Protein 2G8L (pdb70)

Nearest PDB structures (foldseek):
  2g8l-assembly1_A  TM=1.003E+00  e=2.671E-49  Pyrococcus horikoshii
  2ffj-assembly2_A-2  TM=8.819E-01  e=1.963E-20  Archaeoglobus fulgidus DSM 4304
  2ffj-assembly2_B  TM=8.885E-01  e=4.834E-20  Archaeoglobus fulgidus DSM 4304
  6yw9-assembly1_B  TM=5.903E-01  e=3.687E-02  Arabidopsis thaliana
  2g8l-assembly1_A  TM=9.920E-01  e=1.715E-46  Pyrococcus horikoshii

Structure (mmCIF, N/CA/C/O backbone):
data_2G8L
#
_entry.id   2G8L
#
_cell.length_a   88.859
_cell.length_b   88.859
_cell.length_c   81.499
_cell.angle_alpha   90.000
_cell.angle_beta   90.000
_cell.angle_gamma   120.000
#
_symmetry.space_group_name_H-M   'P 31'
#
loop_
_entity.id
_entity.type
_entity.pdbx_description
1 polymer '287aa long hypothetical protein'
2 non-polymer 'UNKNOWN LIGAND'
3 non-polymer 1,2-ETHANEDIOL
4 water water
#
loop_
_atom_site.group_PDB
_atom_site.id
_atom_site.type_symbol
_atom_site.label_atom_id
_atom_site.label_alt_id
_atom_site.label_comp_id
_atom_site.label_asym_id
_atom_site.label_entity_id
_atom_site.label_seq_id
_atom_site.pdbx_PDB_ins_code
_atom_site.Cartn_x
_atom_site.Cartn_y
_atom_site.Cartn_z
_atom_site.occupancy
_atom_site.B_iso_or_equiv
_atom_site.auth_seq_id
_atom_site.auth_comp_id
_atom_site.auth_asym_id
_atom_site.auth_atom_id
_atom_site.pdbx_PDB_model_num
ATOM 1 C CA . HIS A 1 12 ? 31.870 68.456 50.591 1.00 80.59 0 HIS A CA 1
ATOM 2 C C . HIS A 1 12 ? 31.961 66.946 50.330 1.00 81.23 0 HIS A C 1
ATOM 3 O O . HIS A 1 12 ? 32.317 66.167 51.232 1.00 81.80 0 HIS A O 1
ATOM 12 N N . LYS A 1 14 ? 33.722 63.811 48.924 1.00 70.15 2 LYS A N 1
ATOM 13 C CA . LYS A 1 14 ? 35.097 63.309 48.653 1.00 66.92 2 LYS A CA 1
ATOM 14 C C . LYS A 1 14 ? 35.291 62.794 47.203 1.00 62.32 2 LYS A C 1
ATOM 15 O O . LYS A 1 14 ? 34.502 61.973 46.707 1.00 64.07 2 LYS A O 1
ATOM 21 N N . VAL A 1 15 ? 36.328 63.280 46.525 1.00 54.61 3 VAL A N 1
ATOM 22 C CA . VAL A 1 15 ? 36.552 62.900 45.130 1.00 47.09 3 VAL A CA 1
ATOM 23 C C . VAL A 1 15 ? 37.003 61.433 45.060 1.00 42.17 3 VAL A C 1
ATOM 24 O O . VAL A 1 15 ? 37.728 60.963 45.921 1.00 41.21 3 VAL A O 1
ATOM 28 N N . GLN A 1 16 ? 36.547 60.709 44.047 1.00 36.58 4 GLN A N 1
ATOM 29 C CA . GLN A 1 16 ? 36.811 59.286 43.940 1.00 35.72 4 GLN A CA 1
ATOM 30 C C . GLN A 1 16 ? 37.852 59.028 42.867 1.00 34.03 4 GLN A C 1
ATOM 31 O O . GLN A 1 16 ? 38.008 59.822 41.936 1.00 33.02 4 GLN A O 1
ATOM 37 N N . TYR A 1 17 ? 38.560 57.910 42.988 1.00 29.44 5 TYR A N 1
ATOM 38 C CA . TYR A 1 17 ? 39.700 57.647 42.103 1.00 30.61 5 TYR A CA 1
ATOM 39 C C . TYR A 1 17 ? 39.299 57.645 40.609 1.00 30.64 5 TYR A C 1
ATOM 40 O O . TYR A 1 17 ? 40.108 57.984 39.754 1.00 30.74 5 TYR A O 1
ATOM 49 N N . GLU A 1 18 ? 38.066 57.278 40.283 1.00 31.40 6 GLU A N 1
ATOM 50 C CA . GLU A 1 18 ? 37.701 57.170 38.875 1.00 33.71 6 GLU A CA 1
ATOM 51 C C . GLU A 1 18 ? 37.314 58.501 38.257 1.00 33.54 6 GLU A C 1
ATOM 52 O O . GLU A 1 18 ? 37.024 58.558 37.071 1.00 32.33 6 GLU A O 1
ATOM 58 N N . CYS A 1 19 ? 37.374 59.579 39.030 1.00 33.71 7 CYS A N 1
ATOM 59 C CA . CYS A 1 19 ? 36.926 60.863 38.536 1.00 32.37 7 CYS A CA 1
ATOM 60 C C . CYS A 1 19 ? 37.931 61.548 37.632 1.00 32.70 7 CYS A C 1
ATOM 61 O O . CYS A 1 19 ? 37.559 62.420 36.848 1.00 31.73 7 CYS A O 1
ATOM 64 N N . LEU A 1 20 ? 39.196 61.152 37.714 1.00 30.25 8 LEU A N 1
ATOM 65 C CA . LEU A 1 20 ? 40.201 61.708 36.833 1.00 28.96 8 LEU A CA 1
ATOM 66 C C . LEU A 1 20 ? 39.944 61.324 35.365 1.00 27.94 8 LEU A C 1
ATOM 67 O O . LEU A 1 20 ? 39.911 62.177 34.510 1.00 25.67 8 LEU A O 1
ATOM 72 N N . THR A 1 21 ? 39.749 60.043 35.077 1.00 25.43 9 THR A N 1
ATOM 73 C CA . THR A 1 21 ? 39.423 59.643 33.716 1.00 27.22 9 THR A CA 1
ATOM 74 C C . THR A 1 21 ? 38.085 60.226 33.236 1.00 26.72 9 THR A C 1
ATOM 75 O O . THR A 1 21 ? 37.976 60.639 32.088 1.00 27.38 9 THR A O 1
ATOM 79 N N . CYS A 1 22 ? 37.075 60.280 34.091 1.00 29.36 10 CYS A N 1
ATOM 80 C CA A CYS A 1 22 ? 35.812 60.915 33.744 0.50 31.47 10 CYS A CA 1
ATOM 81 C CA B CYS A 1 22 ? 35.812 60.919 33.698 0.50 32.17 10 CYS A CA 1
ATOM 82 C C . CYS A 1 22 ? 36.028 62.339 33.228 1.00 31.91 10 CYS A C 1
ATOM 83 O O . CYS A 1 22 ? 35.535 62.720 32.173 1.00 28.88 10 CYS A O 1
ATOM 96 N N . ALA A 1 24 ? 38.897 63.700 32.285 1.00 26.87 12 ALA A N 1
ATOM 97 C CA . ALA A 1 24 ? 39.756 63.724 31.120 1.00 27.82 12 ALA A CA 1
ATOM 98 C C . ALA A 1 24 ? 38.974 63.406 29.873 1.00 24.38 12 ALA A C 1
ATOM 99 O O . ALA A 1 24 ? 39.204 63.985 28.817 1.00 27.11 12 ALA A O 1
ATOM 101 N N . ASN A 1 25 ? 38.050 62.468 29.990 1.00 26.87 13 ASN A N 1
ATOM 102 C CA . ASN A 1 25 ? 37.248 62.049 28.863 1.00 23.57 13 ASN A CA 1
ATOM 103 C C . ASN A 1 25 ? 36.382 63.177 28.359 1.00 23.07 13 ASN A C 1
ATOM 104 O O . ASN A 1 25 ? 36.237 63.385 27.137 1.00 25.83 13 ASN A O 1
ATOM 109 N N . GLN A 1 26 ? 35.795 63.882 29.308 1.00 22.80 14 GLN A N 1
ATOM 110 C CA . GLN A 1 26 ? 34.945 65.029 29.011 1.00 25.16 14 GLN A CA 1
ATOM 111 C C . GLN A 1 26 ? 35.754 66.131 28.340 1.00 23.18 14 GLN A C 1
ATOM 112 O O . GLN A 1 26 ? 35.317 66.699 27.360 1.00 26.20 14 GLN A O 1
ATOM 118 N N . CYS A 1 27 ? 36.953 66.390 28.829 1.00 23.66 15 CYS A N 1
ATOM 119 C CA . CYS A 1 27 ? 37.870 67.317 28.172 1.00 24.32 15 CYS A CA 1
ATOM 120 C C . CYS A 1 27 ? 38.066 66.908 26.742 1.00 24.95 15 CYS A C 1
ATOM 121 O O . CYS A 1 27 ? 37.973 67.736 25.859 1.00 25.47 15 CYS A O 1
ATOM 124 N N . GLN A 1 28 ? 38.276 65.611 26.497 1.00 25.54 16 GLN A N 1
ATOM 125 C CA . GLN A 1 28 ? 38.542 65.163 25.149 1.00 24.82 16 GLN A CA 1
ATOM 126 C C . GLN A 1 28 ? 37.311 65.333 24.259 1.00 22.85 16 GLN A C 1
ATOM 127 O O . GLN A 1 28 ? 37.439 65.719 23.084 1.00 22.61 16 GLN A O 1
ATOM 133 N N . ARG A 1 29 ? 36.127 65.002 24.776 1.00 25.59 17 ARG A N 1
ATOM 134 C CA . ARG A 1 29 ? 34.917 65.195 24.000 1.00 27.16 17 ARG A CA 1
ATOM 135 C C . ARG A 1 29 ? 34.721 66.690 23.636 1.00 26.78 17 ARG A C 1
ATOM 136 O O . ARG A 1 29 ? 34.323 67.015 22.509 1.00 26.45 17 ARG A O 1
ATOM 144 N N . ILE A 1 30 ? 35.053 67.597 24.558 1.00 24.53 18 ILE A N 1
ATOM 145 C CA . ILE A 1 30 ? 35.003 69.028 24.260 1.00 24.54 18 ILE A CA 1
ATOM 146 C C . ILE A 1 30 ? 35.909 69.455 23.103 1.00 25.45 18 ILE A C 1
ATOM 147 O O . ILE A 1 30 ? 35.474 70.144 22.164 1.00 27.17 18 ILE A O 1
ATOM 152 N N . VAL A 1 31 ? 37.172 69.056 23.159 1.00 26.11 19 VAL A N 1
ATOM 153 C CA A VAL A 1 31 ? 38.125 69.445 22.111 0.50 25.80 19 VAL A CA 1
ATOM 154 C CA B VAL A 1 31 ? 38.143 69.412 22.151 0.50 26.79 19 VAL A CA 1
ATOM 155 C C . VAL A 1 31 ? 37.699 68.851 20.778 1.00 28.61 19 VAL A C 1
ATOM 156 O O . VAL A 1 31 ? 37.821 69.511 19.736 1.00 29.79 19 VAL A O 1
ATOM 163 N N . GLU A 1 32 ? 37.155 67.635 20.789 1.00 27.96 20 GLU A N 1
ATOM 164 C CA . GLU A 1 32 ? 36.696 66.981 19.547 1.00 27.79 20 GLU A CA 1
ATOM 165 C C . GLU A 1 32 ? 35.522 67.724 18.878 1.00 30.96 20 GLU A C 1
ATOM 166 O O . GLU A 1 32 ? 35.472 67.921 17.660 1.00 30.42 20 GLU A O 1
ATOM 180 N N . ALA A 1 34 ? 34.752 70.861 19.336 1.00 28.56 22 ALA A N 1
ATOM 181 C CA . ALA A 1 34 ? 35.143 72.214 19.022 1.00 28.39 22 ALA A CA 1
ATOM 182 C C . ALA A 1 34 ? 35.943 72.367 17.763 1.00 28.98 22 ALA A C 1
ATOM 183 O O . ALA A 1 34 ? 35.915 73.430 17.169 1.00 28.77 22 ALA A O 1
ATOM 185 N N . THR A 1 35 ? 36.698 71.354 17.363 1.00 28.09 23 THR A N 1
ATOM 186 C CA . THR A 1 35 ? 37.586 71.523 16.227 1.00 29.58 23 THR A CA 1
ATOM 187 C C . THR A 1 35 ? 38.013 70.172 15.692 1.00 29.83 23 THR A C 1
ATOM 188 O O . THR A 1 35 ? 38.006 69.187 16.434 1.00 25.20 23 THR A O 1
ATOM 192 N N . GLN A 1 36 ? 38.364 70.149 14.409 1.00 29.50 24 GLN A N 1
ATOM 193 C CA . GLN A 1 36 ? 38.906 68.965 13.736 1.00 30.49 24 GLN A CA 1
ATOM 194 C C . GLN A 1 36 ? 40.413 69.096 13.563 1.00 30.18 24 GLN A C 1
ATOM 195 O O . GLN A 1 36 ? 41.069 68.184 13.078 1.00 32.89 24 GLN A O 1
ATOM 201 N N . ASP A 1 37 ? 40.969 70.224 13.977 1.00 30.72 25 ASP A N 1
ATOM 202 C CA . ASP A 1 37 ? 42.372 70.519 13.757 1.00 28.54 25 ASP A CA 1
ATOM 203 C C . ASP A 1 37 ? 43.133 69.746 14.804 1.00 29.10 25 ASP A C 1
ATOM 204 O O . ASP A 1 37 ? 42.961 69.983 15.982 1.00 25.30 25 ASP A O 1
ATOM 217 N N . ASP A 1 39 ? 46.308 69.670 15.642 1.00 24.86 27 ASP A N 1
ATOM 218 C CA A ASP A 1 39 ? 47.332 70.393 16.403 0.70 25.41 27 ASP A CA 1
ATOM 219 C CA B ASP A 1 39 ? 47.319 70.417 16.411 0.30 24.65 27 ASP A CA 1
ATOM 220 C C . ASP A 1 39 ? 46.660 71.234 17.511 1.00 25.87 27 ASP A C 1
ATOM 221 O O . ASP A 1 39 ? 47.170 71.336 18.620 1.00 25.33 27 ASP A O 1
ATOM 226 N N . ILE A 1 40 ? 45.502 71.814 17.216 1.00 24.79 28 ILE A N 1
ATOM 227 C CA . ILE A 1 40 ? 44.755 72.535 18.254 1.00 25.16 28 ILE A CA 1
ATOM 228 C C . ILE A 1 40 ? 44.265 71.552 19.318 1.00 26.14 28 ILE A C 1
ATOM 229 O O . ILE A 1 40 ? 44.338 71.830 20.536 1.00 25.54 28 ILE A O 1
ATOM 234 N N . ARG A 1 41 ? 43.784 70.385 18.882 1.00 24.23 29 ARG A N 1
ATOM 235 C CA . ARG A 1 41 ? 43.336 69.373 19.836 1.00 24.18 29 ARG A CA 1
ATOM 236 C C . ARG A 1 41 ? 44.462 68.958 20.808 1.00 25.53 29 ARG A C 1
ATOM 237 O O . ARG A 1 41 ? 44.238 68.848 21.999 1.00 26.60 29 ARG A O 1
ATOM 245 N N . ARG A 1 42 ? 45.667 68.755 20.273 1.00 25.31 30 ARG A N 1
ATOM 246 C CA . ARG A 1 42 ? 46.835 68.388 21.073 1.00 27.17 30 ARG A CA 1
ATOM 247 C C . ARG A 1 42 ? 47.180 69.468 22.098 1.00 28.04 30 ARG A C 1
ATOM 248 O O . ARG A 1 42 ? 47.425 69.179 23.277 1.00 27.32 30 ARG A O 1
ATOM 256 N N . ARG A 1 43 ? 47.236 70.701 21.633 1.00 25.19 31 ARG A N 1
ATOM 257 C CA . ARG A 1 43 ? 47.572 71.818 22.499 1.00 27.91 31 ARG A CA 1
ATOM 258 C C . ARG A 1 43 ? 46.534 71.988 23.590 1.00 27.49 31 ARG A C 1
ATOM 259 O O . ARG A 1 43 ? 46.887 72.223 24.732 1.00 26.79 31 ARG A O 1
ATOM 267 N N . ALA A 1 44 ? 45.263 71.767 23.256 1.00 26.13 32 ALA A N 1
ATOM 268 C CA . ALA A 1 44 ? 44.192 71.833 24.230 1.00 26.18 32 ALA A CA 1
ATOM 269 C C . ALA A 1 44 ? 44.272 70.747 25.304 1.00 25.13 32 ALA A C 1
ATOM 270 O O . ALA A 1 44 ? 44.016 71.024 26.474 1.00 24.24 32 ALA A O 1
ATOM 280 N N . ILE A 1 46 ? 47.094 69.156 26.126 1.00 27.30 34 ILE A N 1
ATOM 281 C CA . ILE A 1 46 ? 48.265 69.521 26.930 1.00 26.99 34 ILE A CA 1
ATOM 282 C C . ILE A 1 46 ? 47.877 70.495 28.043 1.00 25.71 34 ILE A C 1
ATOM 283 O O . ILE A 1 46 ? 48.285 70.311 29.205 1.00 25.87 34 ILE A O 1
ATOM 288 N N . LEU A 1 47 ? 47.046 71.484 27.728 1.00 24.89 35 LEU A N 1
ATOM 289 C CA . LEU A 1 47 ? 46.552 72.398 28.752 1.00 24.47 35 LEU A CA 1
ATOM 290 C C . LEU A 1 47 ? 45.665 71.626 29.765 1.00 26.84 35 LEU A C 1
ATOM 291 O O . LEU A 1 47 ? 45.795 71.785 30.976 1.00 25.44 35 LEU A O 1
ATOM 296 N N . ALA A 1 48 ? 44.778 70.782 29.255 1.00 24.85 36 ALA A N 1
ATOM 297 C CA . ALA A 1 48 ? 43.877 69.979 30.078 1.00 25.57 36 ALA A CA 1
ATOM 298 C C . ALA A 1 48 ? 44.617 69.184 31.138 1.00 25.12 36 ALA A C 1
ATOM 299 O O . ALA A 1 48 ? 44.166 69.087 32.284 1.00 25.04 36 ALA A O 1
ATOM 301 N N . ALA A 1 49 ? 45.745 68.609 30.747 1.00 24.30 37 ALA A N 1
ATOM 302 C CA . ALA A 1 49 ? 46.585 67.865 31.685 1.00 25.24 37 ALA A CA 1
ATOM 303 C C . ALA A 1 49 ? 47.040 68.747 32.836 1.00 24.49 37 ALA A C 1
ATOM 304 O O . ALA A 1 49 ? 47.015 68.322 34.007 1.00 26.56 37 ALA A O 1
ATOM 306 N N . LYS A 1 50 ? 47.500 69.959 32.520 1.00 23.50 38 LYS A N 1
ATOM 307 C CA . LYS A 1 50 ? 47.944 70.875 33.569 1.00 25.00 38 LYS A CA 1
ATOM 308 C C . LYS A 1 50 ? 46.797 71.261 34.491 1.00 27.11 38 LYS A C 1
ATOM 309 O O . LYS A 1 50 ? 46.980 71.346 35.687 1.00 28.57 38 LYS A O 1
ATOM 315 N N . LEU A 1 51 ? 45.625 71.496 33.907 1.00 23.81 39 LEU A N 1
ATOM 316 C CA . LEU A 1 51 ? 44.434 71.883 34.646 1.00 27.48 39 LEU A CA 1
ATOM 317 C C . LEU A 1 51 ? 43.933 70.744 35.513 1.00 25.78 39 LEU A C 1
ATOM 318 O O . LEU A 1 51 ? 43.532 70.954 36.651 1.00 25.37 39 LEU A O 1
ATOM 323 N N . LEU A 1 52 ? 44.017 69.533 34.997 1.00 24.57 40 LEU A N 1
ATOM 324 C CA . LEU A 1 52 ? 43.687 68.376 35.792 1.00 27.40 40 LEU A CA 1
ATOM 325 C C . LEU A 1 52 ? 44.570 68.245 37.020 1.00 26.59 40 LEU A C 1
ATOM 326 O O . LEU A 1 52 ? 44.067 68.010 38.122 1.00 26.70 40 LEU A O 1
ATOM 331 N N . ALA A 1 53 ? 45.871 68.414 36.853 1.00 25.63 41 ALA A N 1
ATOM 332 C CA . ALA A 1 53 ? 46.771 68.342 37.987 1.00 25.74 41 ALA A CA 1
ATOM 333 C C . ALA A 1 53 ? 46.474 69.449 39.008 1.00 27.23 41 ALA A C 1
ATOM 334 O O . ALA A 1 53 ? 46.717 69.269 40.188 1.00 25.73 41 ALA A O 1
ATOM 336 N N . LYS A 1 54 ? 46.011 70.604 38.528 1.00 25.55 42 LYS A N 1
ATOM 337 C CA . LYS A 1 54 ? 45.673 71.706 39.391 1.00 26.75 42 LYS A CA 1
ATOM 338 C C . LYS A 1 54 ? 44.422 71.408 40.197 1.00 27.45 42 LYS A C 1
ATOM 339 O O . LYS A 1 54 ? 44.405 71.634 41.397 1.00 28.55 42 LYS A O 1
ATOM 345 N N . GLU A 1 55 ? 43.374 70.895 39.548 1.00 26.59 43 GLU A N 1
ATOM 346 C CA . GLU A 1 55 ? 42.065 70.809 40.154 1.00 25.69 43 GLU A CA 1
ATOM 347 C C . GLU A 1 55 ? 41.736 69.449 40.725 1.00 26.63 43 GLU A C 1
ATOM 348 O O . GLU A 1 55 ? 40.847 69.359 41.558 1.00 27.93 43 GLU A O 1
ATOM 354 N N . TYR A 1 56 ? 42.353 68.384 40.222 1.00 26.38 44 TYR A N 1
ATOM 355 C CA . TYR A 1 56 ? 42.092 67.040 40.753 1.00 25.12 44 TYR A CA 1
ATOM 356 C C . TYR A 1 56 ? 42.973 66.791 41.960 1.00 25.24 44 TYR A C 1
ATOM 357 O O . TYR A 1 56 ? 44.101 66.346 41.853 1.00 26.02 44 TYR A O 1
ATOM 366 N N . ASN A 1 57 ? 42.416 67.108 43.119 1.00 22.57 45 ASN A N 1
ATOM 367 C CA . ASN A 1 57 ? 43.136 67.066 44.389 1.00 25.25 45 ASN A CA 1
ATOM 368 C C . ASN A 1 57 ? 42.175 66.692 45.528 1.00 24.10 45 ASN A C 1
ATOM 369 O O . ASN A 1 57 ? 40.990 66.434 45.290 1.00 23.40 45 ASN A O 1
ATOM 374 N N . GLU A 1 58 ? 42.677 66.655 46.755 1.00 23.29 46 GLU A N 1
ATOM 375 C CA . GLU A 1 58 ? 41.914 66.087 47.845 1.00 23.62 46 GLU A CA 1
ATOM 376 C C . GLU A 1 58 ? 40.697 66.928 48.153 1.00 24.74 46 GLU A C 1
ATOM 377 O O . GLU A 1 58 ? 39.754 66.445 48.741 1.00 26.82 46 GLU A O 1
ATOM 383 N N . ASN A 1 59 ? 40.727 68.200 47.771 1.00 25.83 47 ASN A N 1
ATOM 384 C CA . ASN A 1 59 ? 39.631 69.114 48.057 1.00 27.49 47 ASN A CA 1
ATOM 385 C C . ASN A 1 59 ? 38.590 69.189 46.949 1.00 28.59 47 ASN A C 1
ATOM 386 O O . ASN A 1 59 ? 37.631 69.926 47.074 1.00 29.36 47 ASN A O 1
ATOM 391 N N . ALA A 1 60 ? 38.812 68.487 45.847 1.00 27.16 48 ALA A N 1
ATOM 392 C CA . ALA A 1 60 ? 37.962 68.664 44.664 1.00 27.18 48 ALA A CA 1
ATOM 393 C C . ALA A 1 60 ? 36.556 68.122 44.898 1.00 28.90 48 ALA A C 1
ATOM 394 O O . ALA A 1 60 ? 36.371 67.051 45.507 1.00 22.21 48 ALA A O 1
ATOM 396 N N . ILE A 1 61 ? 35.566 68.879 44.431 1.00 28.46 49 ILE A N 1
ATOM 397 C CA . ILE A 1 61 ? 34.260 68.332 44.183 1.00 29.24 49 ILE A CA 1
ATOM 398 C C . ILE A 1 61 ? 34.156 68.231 42.668 1.00 28.23 49 ILE A C 1
ATOM 399 O O . ILE A 1 61 ? 34.326 69.220 41.991 1.00 28.78 49 ILE A O 1
ATOM 404 N N . PRO A 1 62 ? 33.911 67.031 42.125 1.00 30.50 50 PRO A N 1
ATOM 405 C CA . PRO A 1 62 ? 34.045 66.835 40.660 1.00 32.13 50 PRO A CA 1
ATOM 406 C C . PRO A 1 62 ? 33.210 67.774 39.775 1.00 27.98 50 PRO A C 1
ATOM 407 O O . PRO A 1 62 ? 33.703 68.267 38.765 1.00 28.30 50 PRO A O 1
ATOM 411 N N . ALA A 1 63 ? 31.980 68.074 40.172 1.00 27.49 51 ALA A N 1
ATOM 412 C CA . ALA A 1 63 ? 31.159 69.003 39.413 1.00 29.69 51 ALA A CA 1
ATOM 413 C C . ALA A 1 63 ? 31.854 70.361 39.234 1.00 26.80 51 ALA A C 1
ATOM 414 O O . ALA A 1 63 ? 31.846 70.935 38.149 1.00 27.02 51 ALA A O 1
ATOM 416 N N . ILE A 1 64 ? 32.463 70.844 40.315 1.00 25.08 52 ILE A N 1
ATOM 417 C CA . ILE A 1 64 ? 33.101 72.154 40.346 1.00 26.08 52 ILE A CA 1
ATOM 418 C C . ILE A 1 64 ? 34.458 72.094 39.656 1.00 28.22 52 ILE A C 1
ATOM 419 O O . ILE A 1 64 ? 34.756 72.902 38.761 1.00 26.80 52 ILE A O 1
ATOM 424 N N . ALA A 1 65 ? 35.285 71.150 40.083 1.00 28.01 53 ALA A N 1
ATOM 425 C CA . ALA A 1 65 ? 36.621 70.992 39.518 1.00 29.06 53 ALA A CA 1
ATOM 426 C C . ALA A 1 65 ? 36.535 70.796 38.015 1.00 26.49 53 ALA A C 1
ATOM 427 O O . ALA A 1 65 ? 37.191 71.503 37.271 1.00 27.19 53 ALA A O 1
ATOM 429 N N . GLY A 1 66 ? 35.698 69.862 37.586 1.00 25.34 54 GLY A N 1
ATOM 430 C CA . GLY A 1 66 ? 35.473 69.660 36.151 1.00 26.00 54 GLY A CA 1
ATOM 431 C C . GLY A 1 66 ? 35.045 70.945 35.457 1.00 24.46 54 GLY A C 1
ATOM 432 O O . GLY A 1 66 ? 35.617 71.314 34.447 1.00 25.41 54 GLY A O 1
ATOM 433 N N . SER A 1 67 ? 34.035 71.629 35.988 1.00 24.52 55 SER A N 1
ATOM 434 C CA . SER A 1 67 ? 33.526 72.834 35.332 1.00 22.10 55 SER A CA 1
ATOM 435 C C . SER A 1 67 ? 34.610 73.889 35.156 1.00 26.40 55 SER A C 1
ATOM 436 O O . SER A 1 67 ? 34.697 74.527 34.105 1.00 23.01 55 SER A O 1
ATOM 439 N N . LEU A 1 68 ? 35.436 74.084 36.174 1.00 24.92 56 LEU A N 1
ATOM 440 C CA . LEU A 1 68 ? 36.487 75.081 36.089 1.00 27.20 56 LEU A CA 1
ATOM 441 C C . LEU A 1 68 ? 37.504 74.749 34.984 1.00 26.91 56 LEU A C 1
ATOM 442 O O . LEU A 1 68 ? 37.963 75.632 34.262 1.00 27.24 56 LEU A O 1
ATOM 447 N N . ILE A 1 69 ? 37.838 73.465 34.862 1.00 26.61 57 ILE A N 1
ATOM 448 C CA . ILE A 1 69 ? 38.663 72.986 33.777 1.00 24.53 57 ILE A CA 1
ATOM 449 C C . ILE A 1 69 ? 37.990 73.196 32.427 1.00 23.95 57 ILE A C 1
ATOM 450 O O . ILE A 1 69 ? 38.602 73.709 31.497 1.00 24.34 57 ILE A O 1
ATOM 455 N N . PHE A 1 70 ? 36.736 72.796 32.311 1.00 26.34 58 PHE A N 1
ATOM 456 C CA . PHE A 1 70 ? 36.037 72.947 31.032 1.00 24.68 58 PHE A CA 1
ATOM 457 C C . PHE A 1 70 ? 35.946 74.402 30.558 1.00 23.16 58 PHE A C 1
ATOM 458 O O . PHE A 1 70 ? 36.131 74.683 29.390 1.00 21.15 58 PHE A O 1
ATOM 466 N N . LEU A 1 71 ? 35.669 75.324 31.464 1.00 24.72 59 LEU A N 1
ATOM 467 C CA . LEU A 1 71 ? 35.624 76.733 31.122 1.00 24.02 59 LEU A CA 1
ATOM 468 C C . LEU A 1 71 ? 36.945 77.257 30.610 1.00 22.13 59 LEU A C 1
ATOM 469 O O . LEU A 1 71 ? 36.971 78.016 29.662 1.00 22.35 59 LEU A O 1
ATOM 474 N N . GLU A 1 72 ? 38.055 76.833 31.197 1.00 27.65 60 GLU A N 1
ATOM 475 C CA . GLU A 1 72 ? 39.358 77.191 30.655 1.00 27.04 60 GLU A CA 1
ATOM 476 C C . GLU A 1 72 ? 39.613 76.630 29.278 1.00 23.83 60 GLU A C 1
ATOM 477 O O . GLU A 1 72 ? 40.280 77.262 28.488 1.00 25.84 60 GLU A O 1
ATOM 483 N N . LEU A 1 73 ? 39.117 75.438 28.999 1.00 25.12 61 LEU A N 1
ATOM 484 C CA . LEU A 1 73 ? 39.185 74.885 27.647 1.00 25.09 61 LEU A CA 1
ATOM 485 C C . LEU A 1 73 ? 38.356 75.681 26.656 1.00 24.95 61 LEU A C 1
ATOM 486 O O . LEU A 1 73 ? 38.808 75.915 25.547 1.00 24.85 61 LEU A O 1
ATOM 491 N N . TYR A 1 74 ? 37.148 76.091 27.040 1.00 25.49 62 TYR A N 1
ATOM 492 C CA . TYR A 1 74 ? 36.342 76.951 26.192 1.00 24.59 62 TYR A CA 1
ATOM 493 C C . TYR A 1 74 ? 37.122 78.215 25.824 1.00 26.51 62 TYR A C 1
ATOM 494 O O . TYR A 1 74 ? 37.085 78.683 24.672 1.00 24.18 62 TYR A O 1
ATOM 503 N N . LYS A 1 75 ? 37.784 78.803 26.818 1.00 26.46 63 LYS A N 1
ATOM 504 C CA A LYS A 1 75 ? 38.605 80.005 26.601 0.50 25.75 63 LYS A CA 1
ATOM 505 C CA B LYS A 1 75 ? 38.581 80.002 26.597 0.50 25.72 63 LYS A CA 1
ATOM 506 C C . LYS A 1 75 ? 39.756 79.729 25.650 1.00 26.23 63 LYS A C 1
ATOM 507 O O . LYS A 1 75 ? 39.988 80.483 24.703 1.00 28.15 63 LYS A O 1
ATOM 512 N N . PHE A 1 76 ? 40.510 78.660 25.911 1.00 25.90 64 PHE A N 1
ATOM 513 C CA . PHE A 1 76 ? 41.619 78.255 25.043 1.00 25.56 64 PHE A CA 1
ATOM 514 C C . PHE A 1 76 ? 41.144 78.065 23.591 1.00 27.11 64 PHE A C 1
ATOM 515 O O . PHE A 1 76 ? 41.810 78.488 22.645 1.00 25.19 64 PHE A O 1
ATOM 523 N N . LEU A 1 77 ? 39.962 77.491 23.426 1.00 25.48 65 LEU A N 1
ATOM 524 C CA . LEU A 1 77 ? 39.449 77.175 22.085 1.00 27.26 65 LEU A CA 1
ATOM 525 C C . LEU A 1 77 ? 38.781 78.367 21.389 1.00 29.29 65 LEU A C 1
ATOM 526 O O . LEU A 1 77 ? 38.481 78.324 20.200 1.00 27.78 65 LEU A O 1
ATOM 531 N N . GLY A 1 78 ? 38.514 79.427 22.137 1.00 28.04 66 GLY A N 1
ATOM 532 C CA . GLY A 1 78 ? 37.777 80.567 21.587 1.00 28.05 66 GLY A CA 1
ATOM 533 C C . GLY A 1 78 ? 36.319 80.265 21.268 1.00 29.07 66 GLY A C 1
ATOM 534 O O . GLY A 1 78 ? 35.723 80.909 20.403 1.00 27.35 66 GLY A O 1
ATOM 535 N N . ASN A 1 79 ? 35.727 79.359 22.049 1.00 27.57 67 ASN A N 1
ATOM 536 C CA . ASN A 1 79 ? 34.360 78.903 21.825 1.00 26.60 67 ASN A CA 1
ATOM 537 C C . ASN A 1 79 ? 33.619 78.967 23.132 1.00 25.92 67 ASN A C 1
ATOM 538 O O . ASN A 1 79 ? 33.943 78.249 24.048 1.00 23.44 67 ASN A O 1
ATOM 543 N N . ASP A 1 80 ? 32.623 79.840 23.192 1.00 26.36 68 ASP A N 1
ATOM 544 C CA . ASP A 1 80 ? 31.830 80.064 24.394 1.00 28.95 68 ASP A CA 1
ATOM 545 C C . ASP A 1 80 ? 30.833 78.948 24.652 1.00 28.23 68 ASP A C 1
ATOM 546 O O . ASP A 1 80 ? 30.290 78.847 25.745 1.00 28.08 68 ASP A O 1
ATOM 551 N N . ASP A 1 81 ? 30.584 78.112 23.650 1.00 27.66 69 ASP A N 1
ATOM 552 C CA . ASP A 1 81 ? 29.677 76.994 23.830 1.00 28.15 69 ASP A CA 1
ATOM 553 C C . ASP A 1 81 ? 29.851 75.952 22.748 1.00 26.65 69 ASP A C 1
ATOM 554 O O . ASP A 1 81 ? 29.130 75.955 21.771 1.00 27.46 69 ASP A O 1
ATOM 559 N N . PRO A 1 82 ? 30.807 75.039 22.940 1.00 26.04 70 PRO A N 1
ATOM 560 C CA . PRO A 1 82 ? 31.029 73.951 21.982 1.00 26.80 70 PRO A CA 1
ATOM 561 C C . PRO A 1 82 ? 29.870 72.985 21.781 1.00 25.26 70 PRO A C 1
ATOM 562 O O . PRO A 1 82 ? 29.850 72.299 20.788 1.00 25.50 70 PRO A O 1
ATOM 566 N N . PHE A 1 83 ? 28.934 72.960 22.719 1.00 28.78 71 PHE A N 1
ATOM 567 C CA . PHE A 1 83 ? 27.794 72.046 22.751 1.00 27.54 71 PHE A CA 1
ATOM 568 C C . PHE A 1 83 ? 26.559 72.606 22.052 1.00 30.44 71 PHE A C 1
ATOM 569 O O . PHE A 1 83 ? 25.558 71.936 22.000 1.00 30.79 71 PHE A O 1
ATOM 577 N N . ILE A 1 84 ? 26.660 73.792 21.475 1.00 28.82 72 ILE A N 1
ATOM 578 C CA . ILE A 1 84 ? 25.494 74.497 21.000 1.00 29.07 72 ILE A CA 1
ATOM 579 C C . ILE A 1 84 ? 24.608 73.700 20.014 1.00 27.07 72 ILE A C 1
ATOM 580 O O . ILE A 1 84 ? 23.398 73.643 20.177 1.00 29.44 72 ILE A O 1
ATOM 585 N N . GLU A 1 85 ? 25.193 73.031 19.042 1.00 29.05 73 GLU A N 1
ATOM 586 C CA . GLU A 1 85 ? 24.401 72.256 18.096 1.00 31.28 73 GLU A CA 1
ATOM 587 C C . GLU A 1 85 ? 23.707 71.058 18.741 1.00 33.17 73 GLU A C 1
ATOM 588 O O . GLU A 1 85 ? 22.546 70.777 18.418 1.00 32.16 73 GLU A O 1
ATOM 594 N N . TYR A 1 86 ? 24.371 70.401 19.699 1.00 34.27 74 TYR A N 1
ATOM 595 C CA . TYR A 1 86 ? 23.723 69.353 20.481 1.00 33.66 74 TYR A CA 1
ATOM 596 C C . TYR A 1 86 ? 22.568 69.902 21.243 1.00 33.54 74 TYR A C 1
ATOM 597 O O . TYR A 1 86 ? 21.507 69.308 21.229 1.00 34.02 74 TYR A O 1
ATOM 606 N N . LYS A 1 87 ? 22.777 71.028 21.915 1.00 31.10 75 LYS A N 1
ATOM 607 C CA . LYS A 1 87 ? 21.747 71.660 22.712 1.00 29.98 75 LYS A CA 1
ATOM 608 C C . LYS A 1 87 ? 20.559 72.072 21.877 1.00 30.46 75 LYS A C 1
ATOM 609 O O . LYS A 1 87 ? 19.416 71.827 22.271 1.00 32.32 75 LYS A O 1
ATOM 615 N N . LEU A 1 88 ? 20.798 72.690 20.720 1.00 30.64 76 LEU A N 1
ATOM 616 C CA . LEU A 1 88 ? 19.684 73.066 19.854 1.00 31.13 76 LEU A CA 1
ATOM 617 C C . LEU A 1 88 ? 18.898 71.856 19.426 1.00 34.39 76 LEU A C 1
ATOM 618 O O . LEU A 1 88 ? 17.664 71.903 19.415 1.00 32.61 76 LEU A O 1
ATOM 623 N N . LYS A 1 89 ? 19.597 70.769 19.097 1.00 35.89 77 LYS A N 1
ATOM 624 C CA . LYS A 1 89 ? 18.929 69.516 18.722 1.00 37.71 77 LYS A CA 1
ATOM 625 C C . LYS A 1 89 ? 18.116 68.945 19.905 1.00 37.16 77 LYS A C 1
ATOM 626 O O . LYS A 1 89 ? 16.981 68.518 19.734 1.00 38.87 77 LYS A O 1
ATOM 632 N N . SER A 1 90 ? 18.675 68.971 21.107 1.00 34.75 78 SER A N 1
ATOM 633 C CA . SER A 1 90 ? 17.992 68.425 22.265 1.00 36.08 78 SER A CA 1
ATOM 634 C C . SER A 1 90 ? 16.750 69.236 22.627 1.00 36.08 78 SER A C 1
ATOM 635 O O . SER A 1 90 ? 15.720 68.674 23.030 1.00 35.34 78 SER A O 1
ATOM 638 N N . GLU A 1 91 ? 16.876 70.557 22.541 1.00 34.83 79 GLU A N 1
ATOM 639 C CA . GLU A 1 91 ? 15.780 71.465 22.845 1.00 35.56 79 GLU A CA 1
ATOM 640 C C . GLU A 1 91 ? 14.598 71.262 21.906 1.00 36.56 79 GLU A C 1
ATOM 641 O O . GLU A 1 91 ? 13.447 71.281 22.336 1.00 37.13 79 GLU A O 1
ATOM 647 N N . GLU A 1 92 ? 14.887 71.069 20.626 1.00 35.92 80 GLU A N 1
ATOM 648 C CA . GLU A 1 92 ? 13.850 70.890 19.627 1.00 38.47 80 GLU A CA 1
ATOM 649 C C . GLU A 1 92 ? 13.072 69.597 19.890 1.00 39.25 80 GLU A C 1
ATOM 650 O O . GLU A 1 92 ? 11.829 69.595 19.961 1.00 41.25 80 GLU A O 1
ATOM 664 N N . ALA A 1 94 ? 13.015 67.759 22.704 1.00 36.40 82 ALA A N 1
ATOM 665 C CA . ALA A 1 94 ? 12.349 67.788 24.004 1.00 35.53 82 ALA A CA 1
ATOM 666 C C . ALA A 1 94 ? 11.055 68.593 23.959 1.00 36.35 82 ALA A C 1
ATOM 667 O O . ALA A 1 94 ? 10.030 68.160 24.494 1.00 32.95 82 ALA A O 1
ATOM 669 N N . ARG A 1 95 ? 11.099 69.756 23.311 1.00 35.76 83 ARG A N 1
ATOM 670 C CA . ARG A 1 95 ? 9.912 70.607 23.191 1.00 36.77 83 ARG A CA 1
ATOM 671 C C . ARG A 1 95 ? 8.778 69.843 22.532 1.00 37.02 83 ARG A C 1
ATOM 672 O O . ARG A 1 95 ? 7.647 69.853 23.025 1.00 36.87 83 ARG A O 1
ATOM 680 N N . LYS A 1 96 ? 9.091 69.213 21.402 1.00 35.18 84 LYS A N 1
ATOM 681 C CA . LYS A 1 96 ? 8.131 68.420 20.667 1.00 35.76 84 LYS A CA 1
ATOM 682 C C . LYS A 1 96 ? 7.596 67.238 21.477 1.00 34.97 84 LYS A C 1
ATOM 683 O O . LYS A 1 96 ? 6.382 66.997 21.496 1.00 32.64 84 LYS A O 1
ATOM 689 N N . VAL A 1 97 ? 8.478 66.510 22.146 1.00 31.88 85 VAL A N 1
ATOM 690 C CA . VAL A 1 97 ? 8.037 65.370 22.965 1.00 33.82 85 VAL A CA 1
ATOM 691 C C . VAL A 1 97 ? 7.108 65.811 24.111 1.00 32.19 85 VAL A C 1
ATOM 692 O O . VAL A 1 97 ? 6.026 65.242 24.335 1.00 31.58 85 VAL A O 1
ATOM 696 N N . ALA A 1 98 ? 7.521 66.868 24.792 1.00 31.57 86 ALA A N 1
ATOM 697 C CA . ALA A 1 98 ? 6.750 67.428 25.877 1.00 32.45 86 ALA A CA 1
ATOM 698 C C . ALA A 1 98 ? 5.386 67.880 25.394 1.00 35.05 86 ALA A C 1
ATOM 699 O O . ALA A 1 98 ? 4.425 67.797 26.159 1.00 35.34 86 ALA A O 1
ATOM 701 N N . ASP A 1 99 ? 5.287 68.359 24.149 1.00 36.87 87 ASP A N 1
ATOM 702 C CA . ASP A 1 99 ? 3.979 68.809 23.622 1.00 40.03 87 ASP A CA 1
ATOM 703 C C . ASP A 1 99 ? 3.039 67.643 23.389 1.00 39.13 87 ASP A C 1
ATOM 704 O O . ASP A 1 99 ? 1.824 67.774 23.596 1.00 39.78 87 ASP A O 1
ATOM 709 N N . ILE A 1 100 ? 3.604 66.515 22.957 1.00 38.37 88 ILE A N 1
ATOM 710 C CA . ILE A 1 100 ? 2.849 65.276 22.790 1.00 38.43 88 ILE A CA 1
ATOM 711 C C . ILE A 1 100 ? 2.313 64.819 24.148 1.00 38.50 88 ILE A C 1
ATOM 712 O O . ILE A 1 100 ? 1.119 64.598 24.327 1.00 36.63 88 ILE A O 1
ATOM 717 N N . ILE A 1 101 ? 3.216 64.693 25.101 1.00 39.52 89 ILE A N 1
ATOM 718 C CA . ILE A 1 101 ? 2.870 64.330 26.472 1.00 42.02 89 ILE A CA 1
ATOM 719 C C . ILE A 1 101 ? 1.704 65.171 27.007 1.00 42.83 89 ILE A C 1
ATOM 720 O O . ILE A 1 101 ? 0.743 64.633 27.555 1.00 41.66 89 ILE A O 1
ATOM 725 N N . LYS A 1 102 ? 1.799 66.484 26.826 1.00 44.72 90 LYS A N 1
ATOM 726 C CA . LYS A 1 102 ? 0.801 67.428 27.333 1.00 47.23 90 LYS A CA 1
ATOM 727 C C . LYS A 1 102 ? -0.578 67.236 26.683 1.00 48.85 90 LYS A C 1
ATOM 728 O O . LYS A 1 102 ? -1.607 67.495 27.311 1.00 49.29 90 LYS A O 1
ATOM 734 N N . ARG A 1 103 ? -0.583 66.772 25.435 1.00 50.19 91 ARG A N 1
ATOM 735 C CA . ARG A 1 103 ? -1.810 66.435 24.725 1.00 51.34 91 ARG A CA 1
ATOM 736 C C . ARG A 1 103 ? -2.362 65.077 25.142 1.00 50.09 91 ARG A C 1
ATOM 737 O O . ARG A 1 103 ? -3.567 64.931 25.291 1.00 50.79 91 ARG A O 1
ATOM 745 N N . LYS A 1 104 ? -1.499 64.081 25.301 1.00 48.95 92 LYS A N 1
ATOM 746 C CA . LYS A 1 104 ? -1.958 62.719 25.581 1.00 47.98 92 LYS A CA 1
ATOM 747 C C . LYS A 1 104 ? -2.249 62.450 27.053 1.00 48.24 92 LYS A C 1
ATOM 748 O O . LYS A 1 104 ? -3.277 61.873 27.383 1.00 47.97 92 LYS A O 1
ATOM 754 N N . LEU A 1 105 ? -1.347 62.855 27.939 1.00 49.20 93 LEU A N 1
ATOM 755 C CA . LEU A 1 105 ? -1.368 62.331 29.310 1.00 50.22 93 LEU A CA 1
ATOM 756 C C . LEU A 1 105 ? -1.895 63.314 30.347 1.00 49.86 93 LEU A C 1
ATOM 757 O O . LEU A 1 105 ? -1.622 64.504 30.286 1.00 48.45 93 LEU A O 1
ATOM 762 N N . LYS A 1 106 ? -2.710 62.803 31.260 1.00 51.52 94 LYS A N 1
ATOM 763 C CA . LYS A 1 106 ? -3.011 63.500 32.494 1.00 52.57 94 LYS A CA 1
ATOM 764 C C . LYS A 1 106 ? -2.039 62.877 33.466 1.00 53.22 94 LYS A C 1
ATOM 765 O O . LYS A 1 106 ? -1.951 61.646 33.546 1.00 55.20 94 LYS A O 1
ATOM 767 N N . LEU A 1 107 ? -1.283 63.713 34.171 1.00 51.82 95 LEU A N 1
ATOM 768 C CA . LEU A 1 107 ? -0.304 63.231 35.137 1.00 50.82 95 LEU A CA 1
ATOM 769 C C . LEU A 1 107 ? -0.612 63.798 36.515 1.00 49.79 95 LEU A C 1
ATOM 770 O O . LEU A 1 107 ? -0.848 64.999 36.654 1.00 51.15 95 LEU A O 1
ATOM 775 N N . ASP A 1 108 ? -0.639 62.928 37.524 1.00 47.72 96 ASP A N 1
ATOM 776 C CA . ASP A 1 108 ? -0.652 63.379 38.918 1.00 46.78 96 ASP A CA 1
ATOM 777 C C . ASP A 1 108 ? 0.769 63.824 39.291 1.00 45.41 96 ASP A C 1
ATOM 778 O O . ASP A 1 108 ? 1.694 63.738 38.478 1.00 45.65 96 ASP A O 1
ATOM 783 N N . PHE A 1 109 ? 0.933 64.304 40.513 1.00 43.76 97 PHE A N 1
ATOM 784 C CA . PHE A 1 109 ? 2.219 64.809 40.968 1.00 41.73 97 PHE A CA 1
ATOM 785 C C . PHE A 1 109 ? 3.306 63.739 40.982 1.00 41.89 97 PHE A C 1
ATOM 786 O O . PHE A 1 109 ? 4.448 64.006 40.580 1.00 41.06 97 PHE A O 1
ATOM 794 N N . GLU A 1 110 ? 2.962 62.542 41.449 1.00 40.79 98 GLU A N 1
ATOM 795 C CA . GLU A 1 110 ? 3.921 61.443 41.500 1.00 42.75 98 GLU A CA 1
ATOM 796 C C . GLU A 1 110 ? 4.516 61.166 40.117 1.00 41.46 98 GLU A C 1
ATOM 797 O O . GLU A 1 110 ? 5.728 61.012 39.980 1.00 42.05 98 GLU A O 1
ATOM 803 N N . LEU A 1 111 ? 3.657 61.085 39.104 1.00 40.56 99 LEU A N 1
ATOM 804 C CA . LEU A 1 111 ? 4.103 60.774 37.753 1.00 39.59 99 LEU A CA 1
ATOM 805 C C . LEU A 1 111 ? 4.860 61.924 37.141 1.00 37.43 99 LEU A C 1
ATOM 806 O O . LEU A 1 111 ? 5.798 61.698 36.376 1.00 36.08 99 LEU A O 1
ATOM 811 N N . ALA A 1 112 ? 4.445 63.148 37.465 1.00 35.86 100 ALA A N 1
ATOM 812 C CA . ALA A 1 112 ? 5.152 64.344 37.007 1.00 35.91 100 ALA A CA 1
ATOM 813 C C . ALA A 1 112 ? 6.567 64.431 37.603 1.00 35.75 100 ALA A C 1
ATOM 814 O O . ALA A 1 112 ? 7.485 64.956 36.961 1.00 34.38 100 ALA A O 1
ATOM 816 N N . VAL A 1 113 ? 6.740 63.922 38.824 1.00 34.74 101 VAL A N 1
ATOM 817 C CA . VAL A 1 113 ? 8.070 63.818 39.422 1.00 37.48 101 VAL A CA 1
ATOM 818 C C . VAL A 1 113 ? 8.901 62.801 38.639 1.00 37.56 101 VAL A C 1
ATOM 819 O O . VAL A 1 113 ? 10.064 63.051 38.293 1.00 34.89 101 VAL A O 1
ATOM 823 N N . LYS A 1 114 ? 8.295 61.645 38.370 1.00 36.73 102 LYS A N 1
ATOM 824 C CA . LYS A 1 114 ? 8.991 60.591 37.646 1.00 36.94 102 LYS A CA 1
ATOM 825 C C . LYS A 1 114 ? 9.392 61.074 36.251 1.00 34.02 102 LYS A C 1
ATOM 826 O O . LYS A 1 114 ? 10.470 60.765 35.759 1.00 33.60 102 LYS A O 1
ATOM 831 N N . LEU A 1 115 ? 8.514 61.853 35.629 1.00 32.80 103 LEU A N 1
ATOM 832 C CA . LEU A 1 115 ? 8.772 62.399 34.306 1.00 33.21 103 LEU A CA 1
ATOM 833 C C . LEU A 1 115 ? 10.000 63.324 34.314 1.00 33.05 103 LEU A C 1
ATOM 834 O O . LEU A 1 115 ? 10.866 63.232 33.435 1.00 31.77 103 LEU A O 1
ATOM 839 N N . ALA A 1 116 ? 10.069 64.198 35.318 1.00 33.41 104 ALA A N 1
ATOM 840 C CA . ALA A 1 116 ? 11.217 65.114 35.486 1.00 33.43 104 ALA A CA 1
ATOM 841 C C . ALA A 1 116 ? 12.526 64.354 35.654 1.00 34.81 104 ALA A C 1
ATOM 842 O O . ALA A 1 116 ? 13.562 64.771 35.119 1.00 34.10 104 ALA A O 1
ATOM 844 N N . ILE A 1 117 ? 12.469 63.220 36.354 1.00 35.33 105 ILE A N 1
ATOM 845 C CA . ILE A 1 117 ? 13.637 62.342 36.509 1.00 36.54 105 ILE A CA 1
ATOM 846 C C . ILE A 1 117 ? 13.970 61.660 35.188 1.00 37.09 105 ILE A C 1
ATOM 847 O O . ILE A 1 117 ? 15.119 61.629 34.786 1.00 38.15 105 ILE A O 1
ATOM 852 N N . ILE A 1 118 ? 12.956 61.127 34.519 1.00 37.29 106 ILE A N 1
ATOM 853 C CA . ILE A 1 118 ? 13.117 60.587 33.164 1.00 38.13 106 ILE A CA 1
ATOM 854 C C . ILE A 1 118 ? 13.790 61.595 32.193 1.00 38.01 106 ILE A C 1
ATOM 855 O O . ILE A 1 118 ? 14.649 61.226 31.376 1.00 36.22 106 ILE A O 1
ATOM 860 N N . GLY A 1 119 ? 13.395 62.859 32.286 1.00 37.92 107 GLY A N 1
ATOM 861 C CA . GLY A 1 119 ? 14.011 63.904 31.486 1.00 38.70 107 GLY A CA 1
ATOM 862 C C . GLY A 1 119 ? 15.487 64.077 31.773 1.00 39.39 107 GLY A C 1
ATOM 863 O O . GLY A 1 119 ? 16.249 64.519 30.905 1.00 41.45 107 GLY A O 1
ATOM 864 N N . ASN A 1 120 ? 15.889 63.760 33.000 1.00 41.66 108 ASN A N 1
ATOM 865 C CA . ASN A 1 120 ? 17.318 63.703 33.401 1.00 42.57 108 ASN A CA 1
ATOM 866 C C . ASN A 1 120 ? 18.057 62.511 32.765 1.00 41.05 108 ASN A C 1
ATOM 867 O O . ASN A 1 120 ? 19.266 62.502 32.680 1.00 41.37 108 ASN A O 1
ATOM 872 N N . VAL A 1 121 ? 17.305 61.515 32.319 1.00 42.87 109 VAL A N 1
ATOM 873 C CA . VAL A 1 121 ? 17.854 60.260 31.810 1.00 42.73 109 VAL A CA 1
ATOM 874 C C . VAL A 1 121 ? 18.072 60.271 30.295 1.00 43.08 109 VAL A C 1
ATOM 875 O O . VAL A 1 121 ? 19.009 59.658 29.782 1.00 43.74 109 VAL A O 1
ATOM 879 N N . ILE A 1 122 ? 17.169 60.928 29.582 1.00 43.12 110 ILE A N 1
ATOM 880 C CA . ILE A 1 122 ? 17.132 60.852 28.128 1.00 43.79 110 ILE A CA 1
ATOM 881 C C . ILE A 1 122 ? 18.154 61.752 27.460 1.00 43.93 110 ILE A C 1
ATOM 882 O O . ILE A 1 122 ? 18.310 62.922 27.831 1.00 46.48 110 ILE A O 1
ATOM 887 N N . ASP A 1 123 ? 18.839 61.185 26.470 1.00 42.36 111 ASP A N 1
ATOM 888 C CA . ASP A 1 123 ? 19.638 61.938 25.536 1.00 42.24 111 ASP A CA 1
ATOM 889 C C . ASP A 1 123 ? 18.739 62.386 24.381 1.00 42.40 111 ASP A C 1
ATOM 890 O O . ASP A 1 123 ? 18.474 61.623 23.449 1.00 41.43 111 ASP A O 1
ATOM 895 N N . PHE A 1 124 ? 18.295 63.641 24.445 1.00 41.67 112 PHE A N 1
ATOM 896 C CA . PHE A 1 124 ? 17.386 64.216 23.447 1.00 40.79 112 PHE A CA 1
ATOM 897 C C . PHE A 1 124 ? 18.084 64.605 22.151 1.00 40.97 112 PHE A C 1
ATOM 898 O O . PHE A 1 124 ? 17.414 64.952 21.188 1.00 41.69 112 PHE A O 1
ATOM 906 N N . SER A 1 125 ? 19.416 64.560 22.122 1.00 40.71 113 SER A N 1
ATOM 907 C CA . SER A 1 125 ? 20.168 64.908 20.915 1.00 42.75 113 SER A CA 1
ATOM 908 C C . SER A 1 125 ? 20.229 63.783 19.883 1.00 44.60 113 SER A C 1
ATOM 909 O O . SER A 1 125 ? 20.685 64.005 18.763 1.00 47.35 113 SER A O 1
ATOM 912 N N . VAL A 1 126 ? 19.804 62.577 20.244 1.00 45.84 114 VAL A N 1
ATOM 913 C CA . VAL A 1 126 ? 19.849 61.465 19.292 1.00 48.85 114 VAL A CA 1
ATOM 914 C C . VAL A 1 126 ? 18.467 61.163 18.718 1.00 49.44 114 VAL A C 1
ATOM 915 O O . VAL A 1 126 ? 17.442 61.345 19.390 1.00 50.41 114 VAL A O 1
ATOM 919 N N . GLY A 1 127 ? 18.442 60.717 17.466 1.00 50.18 115 GLY A N 1
ATOM 920 C CA . GLY A 1 127 ? 17.190 60.321 16.820 1.00 50.48 115 GLY A CA 1
ATOM 921 C C . GLY A 1 127 ? 16.407 61.479 16.227 1.00 50.99 115 GLY A C 1
ATOM 922 O O . GLY A 1 127 ? 16.758 62.666 16.404 1.00 50.82 115 GLY A O 1
ATOM 923 N N . PHE A 1 128 ? 15.341 61.118 15.515 1.00 51.78 116 PHE A N 1
ATOM 924 C CA . PHE A 1 128 ? 14.552 62.067 14.731 1.00 52.36 116 PHE A CA 1
ATOM 925 C C . PHE A 1 128 ? 13.036 61.901 14.913 1.00 50.65 116 PHE A C 1
ATOM 926 O O . PHE A 1 128 ? 12.265 62.569 14.219 1.00 52.10 116 PHE A O 1
ATOM 934 N N . SER A 1 129 ? 12.606 61.044 15.845 1.00 46.66 117 SER A N 1
ATOM 935 C CA . SER A 1 129 ? 11.180 60.777 16.036 1.00 43.92 117 SER A CA 1
ATOM 936 C C . SER A 1 129 ? 10.697 61.113 17.444 1.00 42.85 117 SER A C 1
ATOM 937 O O . SER A 1 129 ? 10.923 60.339 18.376 1.00 42.14 117 SER A O 1
ATOM 940 N N . PRO A 1 130 ? 10.036 62.270 17.597 1.00 41.96 118 PRO A N 1
ATOM 941 C CA . PRO A 1 130 ? 9.344 62.612 18.837 1.00 42.71 118 PRO A CA 1
ATOM 942 C C . PRO A 1 130 ? 8.274 61.599 19.257 1.00 40.85 118 PRO A C 1
ATOM 943 O O . PRO A 1 130 ? 8.117 61.349 20.454 1.00 36.59 118 PRO A O 1
ATOM 947 N N . GLU A 1 131 ? 7.554 61.018 18.294 1.00 39.85 119 GLU A N 1
ATOM 948 C CA . GLU A 1 131 ? 6.576 59.977 18.617 1.00 39.48 119 GLU A CA 1
ATOM 949 C C . GLU A 1 131 ? 7.274 58.763 19.261 1.00 39.93 119 GLU A C 1
ATOM 950 O O . GLU A 1 131 ? 6.880 58.328 20.336 1.00 41.15 119 GLU A O 1
ATOM 952 N N . ASP A 1 132 ? 8.328 58.244 18.636 1.00 40.21 120 ASP A N 1
ATOM 953 C CA . ASP A 1 132 ? 9.018 57.053 19.158 1.00 40.73 120 ASP A CA 1
ATOM 954 C C . ASP A 1 132 ? 9.621 57.286 20.535 1.00 41.47 120 ASP A C 1
ATOM 955 O O . ASP A 1 132 ? 9.587 56.412 21.406 1.00 43.77 120 ASP A O 1
ATOM 960 N N . LEU A 1 133 ? 10.179 58.466 20.731 1.00 40.14 121 LEU A N 1
ATOM 961 C CA . LEU A 1 133 ? 10.756 58.795 22.019 1.00 41.89 121 LEU A CA 1
ATOM 962 C C . LEU A 1 133 ? 9.650 58.956 23.087 1.00 40.22 121 LEU A C 1
ATOM 963 O O . LEU A 1 133 ? 9.768 58.436 24.202 1.00 38.84 121 LEU A O 1
ATOM 968 N N . GLU A 1 134 ? 8.573 59.655 22.733 1.00 38.94 122 GLU A N 1
ATOM 969 C CA . GLU A 1 134 ? 7.454 59.853 23.652 1.00 38.25 122 GLU A CA 1
ATOM 970 C C . GLU A 1 134 ? 6.828 58.514 24.050 1.00 40.78 122 GLU A C 1
ATOM 971 O O . GLU A 1 134 ? 6.400 58.343 25.204 1.00 41.05 122 GLU A O 1
ATOM 977 N N . GLU A 1 135 ? 6.772 57.575 23.097 1.00 39.58 123 GLU A N 1
ATOM 978 C CA . GLU A 1 135 ? 6.332 56.208 23.386 1.00 40.68 123 GLU A CA 1
ATOM 979 C C . GLU A 1 135 ? 7.270 55.560 24.409 1.00 39.70 123 GLU A C 1
ATOM 980 O O . GLU A 1 135 ? 6.794 54.894 25.328 1.00 39.10 123 GLU A O 1
ATOM 983 N N . GLU A 1 136 ? 8.582 55.778 24.273 1.00 38.42 124 GLU A N 1
ATOM 984 C CA . GLU A 1 136 ? 9.536 55.214 25.228 1.00 38.97 124 GLU A CA 1
ATOM 985 C C . GLU A 1 136 ? 9.412 55.883 26.607 1.00 39.74 124 GLU A C 1
ATOM 986 O O . GLU A 1 136 ? 9.596 55.231 27.634 1.00 39.49 124 GLU A O 1
ATOM 990 N N . VAL A 1 137 ? 9.082 57.174 26.629 1.00 39.77 125 VAL A N 1
ATOM 991 C CA . VAL A 1 137 ? 8.825 57.890 27.882 1.00 39.43 125 VAL A CA 1
ATOM 992 C C . VAL A 1 137 ? 7.620 57.297 28.604 1.00 39.13 125 VAL A C 1
ATOM 993 O O . VAL A 1 137 ? 7.675 57.062 29.805 1.00 38.03 125 VAL A O 1
ATOM 997 N N . GLU A 1 138 ? 6.530 57.081 27.876 1.00 41.79 126 GLU A N 1
ATOM 998 C CA . GLU A 1 138 ? 5.345 56.415 28.436 1.00 44.39 126 GLU A CA 1
ATOM 999 C C . GLU A 1 138 ? 5.678 55.035 29.042 1.00 45.21 126 GLU A C 1
ATOM 1000 O O . GLU A 1 138 ? 5.099 54.631 30.051 1.00 46.43 126 GLU A O 1
ATOM 1006 N N . LYS A 1 139 ? 6.611 54.322 28.415 1.00 46.82 127 LYS A N 1
ATOM 1007 C CA . LYS A 1 139 ? 7.102 53.028 28.913 1.00 47.15 127 LYS A CA 1
ATOM 1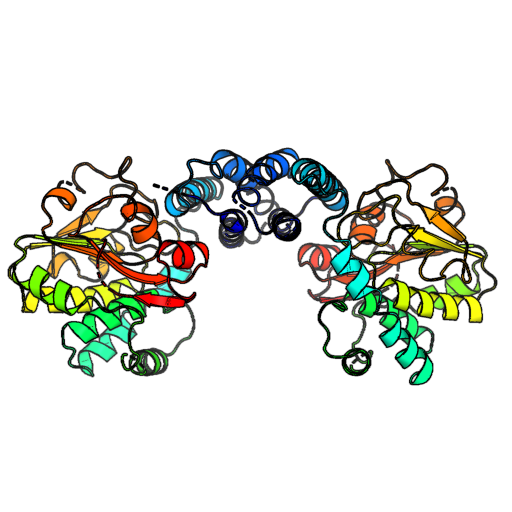008 C C . LYS A 1 139 ? 7.753 53.216 30.274 1.00 44.45 127 LYS A C 1
ATOM 1009 O O . LYS A 1 139 ? 7.456 52.508 31.230 1.00 40.95 127 LYS A O 1
ATOM 1023 N N . LEU A 1 141 ? 7.530 55.694 32.455 1.00 41.43 129 LEU A N 1
ATOM 1024 C CA . LEU A 1 141 ? 6.647 56.177 33.521 1.00 43.09 129 LEU A CA 1
ATOM 1025 C C . LEU A 1 141 ? 6.007 55.054 34.361 1.00 44.16 129 LEU A C 1
ATOM 1026 O O . LEU A 1 141 ? 5.609 55.278 35.510 1.00 43.64 129 LEU A O 1
ATOM 1031 N N . LYS A 1 142 ? 5.919 53.860 33.780 1.00 45.49 130 LYS A N 1
ATOM 1032 C CA . LYS A 1 142 ? 5.379 52.689 34.469 1.00 47.27 130 LYS A CA 1
ATOM 1033 C C . LYS A 1 142 ? 6.407 52.007 35.375 1.00 48.24 130 LYS A C 1
ATOM 1034 O O . LYS A 1 142 ? 6.048 51.154 36.178 1.00 50.66 130 LYS A O 1
ATOM 1040 N N . ASP A 1 143 ? 7.680 52.368 35.251 1.00 49.36 131 ASP A N 1
ATOM 1041 C CA . ASP A 1 143 ? 8.710 51.793 36.120 1.00 50.85 131 ASP A CA 1
ATOM 1042 C C . ASP A 1 143 ? 8.740 52.460 37.514 1.00 49.90 131 ASP A C 1
ATOM 1043 O O . ASP A 1 143 ? 8.509 53.670 37.657 1.00 49.03 131 ASP A O 1
ATOM 1048 N N . LYS A 1 144 ? 9.007 51.647 38.537 1.00 48.26 132 LYS A N 1
ATOM 1049 C CA . LYS A 1 144 ? 9.088 52.126 39.910 1.00 47.62 132 LYS A CA 1
ATOM 1050 C C . LYS A 1 144 ? 10.462 52.766 40.121 1.00 47.39 132 LYS A C 1
ATOM 1051 O O . LYS A 1 144 ? 11.479 52.206 39.691 1.00 46.57 132 LYS A O 1
ATOM 1053 N N . LEU A 1 145 ? 10.486 53.949 40.748 1.00 46.37 133 LEU A N 1
ATOM 1054 C CA . LEU A 1 145 ? 11.739 54.580 41.177 1.00 44.80 133 LEU A CA 1
ATOM 1055 C C . LEU A 1 145 ? 12.383 53.708 42.257 1.00 43.66 133 LEU A C 1
ATOM 1056 O O . LEU A 1 145 ? 11.672 53.104 43.056 1.00 44.39 133 LEU A O 1
ATOM 1061 N N . TYR A 1 146 ? 13.715 53.622 42.263 1.00 43.14 134 TYR A N 1
ATOM 1062 C CA . TYR A 1 146 ? 14.428 52.856 43.285 1.00 42.62 134 TYR A CA 1
ATOM 1063 C C . TYR A 1 146 ? 14.097 53.421 44.660 1.00 42.97 134 TYR A C 1
ATOM 1064 O O . TYR A 1 146 ? 13.802 52.662 45.594 1.00 40.94 134 TYR A O 1
ATOM 1073 N N . ILE A 1 147 ? 14.159 54.747 44.777 1.00 42.13 135 ILE A N 1
ATOM 1074 C CA . ILE A 1 147 ? 13.708 55.448 45.972 1.00 44.23 135 ILE A CA 1
ATOM 1075 C C . ILE A 1 147 ? 12.741 56.548 45.561 1.00 43.25 135 ILE A C 1
ATOM 1076 O O . ILE A 1 147 ? 13.029 57.340 44.658 1.00 40.63 135 ILE A O 1
ATOM 1081 N N . ASP A 1 148 ? 11.607 56.599 46.248 1.00 41.37 136 ASP A N 1
ATOM 1082 C CA . ASP A 1 148 ? 10.522 57.491 45.885 1.00 42.51 136 ASP A CA 1
ATOM 1083 C C . ASP A 1 148 ? 10.002 58.217 47.118 1.00 40.78 136 ASP A C 1
ATOM 1084 O O . ASP A 1 148 ? 9.176 57.684 47.848 1.00 40.47 136 ASP A O 1
ATOM 1089 N N . ASP A 1 149 ? 10.496 59.433 47.342 1.00 38.85 137 ASP A N 1
ATOM 1090 C CA . ASP A 1 149 ? 10.049 60.273 48.446 1.00 37.98 137 ASP A CA 1
ATOM 1091 C C . ASP A 1 149 ? 9.103 61.365 47.955 1.00 37.98 137 ASP A C 1
ATOM 1092 O O . ASP A 1 149 ? 9.028 62.430 48.555 1.00 36.01 137 ASP A O 1
ATOM 1097 N N . SER A 1 150 ? 8.367 61.093 46.878 1.00 38.18 138 SER A N 1
ATOM 1098 C CA . SER A 1 150 ? 7.536 62.118 46.232 1.00 38.73 138 SER A CA 1
ATOM 1099 C C . SER A 1 150 ? 6.245 62.445 46.993 1.00 38.52 138 SER A C 1
ATOM 1100 O O . SER A 1 150 ? 5.657 63.505 46.769 1.00 37.20 138 SER A O 1
ATOM 1103 N N . LYS A 1 151 ? 5.805 61.541 47.876 1.00 38.80 139 LYS A N 1
ATOM 1104 C CA . LYS A 1 151 ? 4.671 61.819 48.780 1.00 39.86 139 LYS A CA 1
ATOM 1105 C C . LYS A 1 151 ? 5.053 62.851 49.832 1.00 38.05 139 LYS A C 1
ATOM 1106 O O . LYS A 1 151 ? 4.303 63.785 50.077 1.00 37.53 139 LYS A O 1
ATOM 1109 N N . GLU A 1 152 ? 6.208 62.665 50.460 1.00 39.02 140 GLU A N 1
ATOM 1110 C CA . GLU A 1 152 ? 6.788 63.710 51.309 1.00 43.08 140 GLU A CA 1
ATOM 1111 C C . GLU A 1 152 ? 6.922 65.046 50.526 1.00 39.62 140 GLU A C 1
ATOM 1112 O O . GLU A 1 152 ? 6.586 66.110 51.036 1.00 39.65 140 GLU A O 1
ATOM 1118 N N . LEU A 1 153 ? 7.428 64.985 49.294 1.00 39.22 141 LEU A N 1
ATOM 1119 C CA . LEU A 1 153 ? 7.618 66.197 48.471 1.00 37.41 141 LEU A CA 1
ATOM 1120 C C . LEU A 1 153 ? 6.291 66.916 48.213 1.00 37.39 141 LEU A C 1
ATOM 1121 O O . LEU A 1 153 ? 6.181 68.146 48.382 1.00 36.35 141 LEU A O 1
ATOM 1126 N N . PHE A 1 154 ? 5.292 66.117 47.834 1.00 36.05 142 PHE A N 1
ATOM 1127 C CA . PHE A 1 154 ? 3.939 66.579 47.560 1.00 37.30 142 PHE A CA 1
ATOM 1128 C C . PHE A 1 154 ? 3.411 67.419 48.725 1.00 34.90 142 PHE A C 1
ATOM 1129 O O . PHE A 1 154 ? 2.941 68.525 48.521 1.00 32.26 142 PHE A O 1
ATOM 1137 N N . GLU A 1 155 ? 3.539 66.894 49.935 1.00 35.19 143 GLU A N 1
ATOM 1138 C CA . GLU A 1 155 ? 2.974 67.523 51.119 1.00 38.00 143 GLU A CA 1
ATOM 1139 C C . GLU A 1 155 ? 3.744 68.793 51.496 1.00 38.11 143 GLU A C 1
ATOM 1140 O O . GLU A 1 155 ? 3.143 69.789 51.895 1.00 39.09 143 GLU A O 1
ATOM 1146 N N . GLU A 1 156 ? 5.068 68.746 51.352 1.00 39.16 144 GLU A N 1
ATOM 1147 C CA . GLU A 1 156 ? 5.936 69.898 51.588 1.00 39.38 144 GLU A CA 1
ATOM 1148 C C . GLU A 1 156 ? 5.632 71.026 50.600 1.00 38.06 144 GLU A C 1
ATOM 1149 O O . GLU A 1 156 ? 5.560 72.195 50.980 1.00 32.05 144 GLU A O 1
ATOM 1155 N N . VAL A 1 157 ? 5.444 70.641 49.339 1.00 37.24 145 VAL A N 1
ATOM 1156 C CA . VAL A 1 157 ? 5.079 71.565 48.271 1.00 37.98 145 VAL A CA 1
ATOM 1157 C C . VAL A 1 157 ? 3.738 72.254 48.533 1.00 37.01 145 VAL A C 1
ATOM 1158 O O . VAL A 1 157 ? 3.615 73.468 48.343 1.00 37.73 145 VAL A O 1
ATOM 1162 N N . LYS A 1 158 ? 2.734 71.487 48.952 1.00 36.44 146 LYS A N 1
ATOM 1163 C CA . LYS A 1 158 ? 1.413 72.061 49.234 1.00 37.27 146 LYS A CA 1
ATOM 1164 C C . LYS A 1 158 ? 1.482 73.110 50.350 1.00 36.71 146 LYS A C 1
ATOM 1165 O O . LYS A 1 158 ? 0.775 74.113 50.308 1.00 33.02 146 LYS A O 1
ATOM 1171 N N . ARG A 1 159 ? 2.371 72.886 51.315 1.00 36.07 147 ARG A N 1
ATOM 1172 C CA . ARG A 1 159 ? 2.558 73.785 52.463 1.00 36.17 147 ARG A CA 1
ATOM 1173 C C . ARG A 1 159 ? 3.583 74.937 52.275 1.00 33.89 147 ARG A C 1
ATOM 1174 O O . ARG A 1 159 ? 3.586 75.886 53.056 1.00 31.92 147 ARG A O 1
ATOM 1182 N N . ALA A 1 160 ? 4.462 74.840 51.270 1.00 32.21 148 ALA A N 1
ATOM 1183 C CA . ALA A 1 160 ? 5.511 75.849 51.040 1.00 32.53 148 ALA A CA 1
ATOM 1184 C C . ALA A 1 160 ? 4.931 77.207 50.687 1.00 35.16 148 ALA A C 1
ATOM 1185 O O . ALA A 1 160 ? 3.894 77.287 50.015 1.00 35.29 148 ALA A O 1
ATOM 1187 N N . GLU A 1 161 ? 5.610 78.268 51.140 1.00 33.62 149 GLU A N 1
ATOM 1188 C CA . GLU A 1 161 ? 5.342 79.644 50.688 1.00 31.23 149 GLU A CA 1
ATOM 1189 C C . GLU A 1 161 ? 6.300 80.016 49.553 1.00 33.09 149 GLU A C 1
ATOM 1190 O O . GLU A 1 161 ? 5.995 80.868 48.716 1.00 33.43 149 GLU A O 1
ATOM 1196 N N . ASN A 1 162 ? 7.480 79.410 49.565 1.00 31.97 150 ASN A N 1
ATOM 1197 C CA . ASN A 1 162 ? 8.480 79.623 48.538 1.00 32.50 150 ASN A CA 1
ATOM 1198 C C . ASN A 1 162 ? 9.110 78.285 48.186 1.00 33.47 150 ASN A C 1
ATOM 1199 O O . ASN A 1 162 ? 9.375 77.440 49.067 1.00 30.79 150 ASN A O 1
ATOM 1204 N N . ILE A 1 163 ? 9.325 78.080 46.887 1.00 34.06 151 ILE A N 1
ATOM 1205 C CA . ILE A 1 163 ? 9.966 76.889 46.377 1.00 34.70 151 ILE A CA 1
ATOM 1206 C C . ILE A 1 163 ? 11.092 77.309 45.418 1.00 35.64 151 ILE A C 1
ATOM 1207 O O . ILE A 1 163 ? 10.934 78.249 44.593 1.00 36.37 151 ILE A O 1
ATOM 1212 N N . LEU A 1 164 ? 12.212 76.614 45.520 1.00 31.40 152 LEU A N 1
ATOM 1213 C CA . LEU A 1 164 ? 13.320 76.813 44.604 1.00 31.48 152 LEU A CA 1
ATOM 1214 C C . LEU A 1 164 ? 13.525 75.519 43.820 1.00 32.65 152 LEU A C 1
ATOM 1215 O O . LEU A 1 164 ? 13.633 74.450 44.392 1.00 31.62 152 LEU A O 1
ATOM 1220 N N . TYR A 1 165 ? 13.511 75.639 42.498 1.00 32.56 153 TYR A N 1
ATOM 1221 C CA . TYR A 1 165 ? 13.674 74.497 41.588 1.00 32.74 153 TYR A CA 1
ATOM 1222 C C . TYR A 1 165 ? 15.010 74.703 40.835 1.00 31.95 153 TYR A C 1
ATOM 1223 O O . TYR A 1 165 ? 15.154 75.679 40.095 1.00 33.10 153 TYR A O 1
ATOM 1232 N N . ILE A 1 166 ? 15.965 73.796 41.031 1.00 31.67 154 ILE A N 1
ATOM 1233 C CA . ILE A 1 166 ? 17.304 73.926 40.477 1.00 31.61 154 ILE A CA 1
ATOM 1234 C C . ILE A 1 166 ? 17.455 72.955 39.301 1.00 32.64 154 ILE A C 1
ATOM 1235 O O . ILE A 1 166 ? 17.447 71.753 39.486 1.00 31.50 154 ILE A O 1
ATOM 1240 N N . THR A 1 167 ? 17.544 73.505 38.097 1.00 34.01 155 THR A N 1
ATOM 1241 C CA . THR A 1 167 ? 17.545 72.724 36.877 1.00 34.62 155 THR A CA 1
ATOM 1242 C C . THR A 1 167 ? 18.918 72.106 36.614 1.00 33.11 155 THR A C 1
ATOM 1243 O O . THR A 1 167 ? 19.890 72.347 37.338 1.00 32.61 155 THR A O 1
ATOM 1247 N N . ASP A 1 168 ? 18.965 71.298 35.571 1.00 33.97 156 ASP A N 1
ATOM 1248 C CA . ASP A 1 168 ? 20.184 70.661 35.155 1.00 35.96 156 ASP A CA 1
ATOM 1249 C C . ASP A 1 168 ? 20.364 70.925 33.651 1.00 33.71 156 ASP A C 1
ATOM 1250 O O . ASP A 1 168 ? 20.793 72.009 33.292 1.00 32.19 156 ASP A O 1
ATOM 1255 N N . ASN A 1 169 ? 19.984 69.979 32.802 1.00 28.95 157 ASN A N 1
ATOM 1256 C CA . ASN A 1 169 ? 20.325 70.011 31.373 1.00 30.78 157 ASN A CA 1
ATOM 1257 C C . ASN A 1 169 ? 19.224 70.597 30.509 1.00 32.51 157 ASN A C 1
ATOM 1258 O O . ASN A 1 169 ? 18.073 70.653 30.915 1.00 31.86 157 ASN A O 1
ATOM 1263 N N . VAL A 1 170 ? 19.606 71.101 29.335 1.00 32.50 158 VAL A N 1
ATOM 1264 C CA . VAL A 1 170 ? 18.623 71.450 28.332 1.00 34.93 158 VAL A CA 1
ATOM 1265 C C . VAL A 1 170 ? 17.954 70.161 27.813 1.00 33.81 158 VAL A C 1
ATOM 1266 O O . VAL A 1 170 ? 18.552 69.103 27.838 1.00 36.34 158 VAL A O 1
ATOM 1270 N N . GLY A 1 171 ? 16.711 70.270 27.359 1.00 36.08 159 GLY A N 1
ATOM 1271 C CA . GLY A 1 171 ? 15.908 69.115 26.991 1.00 33.86 159 GLY A CA 1
ATOM 1272 C C . GLY A 1 171 ? 15.109 68.730 28.214 1.00 33.56 159 GLY A C 1
ATOM 1273 O O . GLY A 1 171 ? 13.911 68.898 28.271 1.00 34.31 159 GLY A O 1
ATOM 1274 N N . GLU A 1 172 ? 15.812 68.210 29.203 1.00 34.26 160 GLU A N 1
ATOM 1275 C CA . GLU A 1 172 ? 15.262 67.945 30.503 1.00 33.35 160 GLU A CA 1
ATOM 1276 C C . GLU A 1 172 ? 14.381 69.089 31.025 1.00 32.06 160 GLU A C 1
ATOM 1277 O O . GLU A 1 172 ? 13.387 68.843 31.686 1.00 32.25 160 GLU A O 1
ATOM 1283 N N . HIS A 1 173 ? 14.767 70.332 30.753 1.00 33.08 161 HIS A N 1
ATOM 1284 C CA . HIS A 1 173 ? 14.082 71.497 31.316 1.00 33.81 161 HIS A CA 1
ATOM 1285 C C . HIS A 1 173 ? 12.653 71.675 30.806 1.00 35.60 161 HIS A C 1
ATOM 1286 O O . HIS A 1 173 ? 11.840 72.325 31.473 1.00 32.07 161 HIS A O 1
ATOM 1293 N N . TYR A 1 174 ? 12.343 71.080 29.651 1.00 35.29 162 TYR A N 1
ATOM 1294 C CA . TYR A 1 174 ? 10.956 71.022 29.162 1.00 37.66 162 TYR A CA 1
ATOM 1295 C C . TYR A 1 174 ? 10.093 70.044 29.988 1.00 38.61 162 TYR A C 1
ATOM 1296 O O . TYR A 1 174 ? 8.889 70.244 30.160 1.00 37.89 162 TYR A O 1
ATOM 1305 N N . PHE A 1 175 ? 10.724 68.992 30.503 1.00 37.70 163 PHE A N 1
ATOM 1306 C CA . PHE A 1 175 ? 10.054 68.064 31.401 1.00 36.24 163 PHE A CA 1
ATOM 1307 C C . PHE A 1 175 ? 9.924 68.721 32.788 1.00 35.73 163 PHE A C 1
ATOM 1308 O O . PHE A 1 175 ? 8.864 68.680 33.407 1.00 35.01 163 PHE A O 1
ATOM 1316 N N . ASP A 1 176 ? 10.976 69.387 33.236 1.00 34.18 164 ASP A N 1
ATOM 1317 C CA . ASP A 1 176 ? 10.896 70.177 34.458 1.00 34.76 164 ASP A CA 1
ATOM 1318 C C . ASP A 1 176 ? 9.711 71.155 34.437 1.00 35.51 164 ASP A C 1
ATOM 1319 O O . ASP A 1 176 ? 9.000 71.308 35.438 1.00 31.44 164 ASP A O 1
ATOM 1324 N N . ALA A 1 177 ? 9.491 71.800 33.289 1.00 35.63 165 ALA A N 1
ATOM 1325 C CA . ALA A 1 177 ? 8.374 72.746 33.147 1.00 36.03 165 ALA A CA 1
ATOM 1326 C C . ALA A 1 177 ? 7.010 72.088 33.396 1.00 37.45 165 ALA A C 1
ATOM 1327 O O . ALA A 1 177 ? 6.093 72.728 33.940 1.00 35.68 165 ALA A O 1
ATOM 1329 N N . ILE A 1 178 ? 6.865 70.821 32.989 1.00 37.28 166 ILE A N 1
ATOM 1330 C CA . ILE A 1 178 ? 5.637 70.065 33.281 1.00 33.79 166 ILE A CA 1
ATOM 1331 C C . ILE A 1 178 ? 5.454 69.894 34.802 1.00 33.98 166 ILE A C 1
ATOM 1332 O O . ILE A 1 178 ? 4.365 70.105 35.339 1.00 30.16 166 ILE A O 1
ATOM 1337 N N . LEU A 1 179 ? 6.523 69.522 35.504 1.00 33.76 167 LEU A N 1
ATOM 1338 C CA . LEU A 1 179 ? 6.422 69.382 36.959 1.00 34.84 167 LEU A CA 1
ATOM 1339 C C . LEU A 1 179 ? 6.121 70.750 37.637 1.00 35.09 167 LEU A C 1
ATOM 1340 O O . LEU A 1 179 ? 5.295 70.826 38.556 1.00 29.41 167 LEU A O 1
ATOM 1345 N N . ILE A 1 180 ? 6.766 71.818 37.162 1.00 33.21 168 ILE A N 1
ATOM 1346 C CA . ILE A 1 180 ? 6.556 73.153 37.736 1.00 33.62 168 ILE A CA 1
ATOM 1347 C C . ILE A 1 180 ? 5.118 73.633 37.554 1.00 36.67 168 ILE A C 1
ATOM 1348 O O . ILE A 1 180 ? 4.546 74.229 38.479 1.00 34.16 168 ILE A O 1
ATOM 1353 N N . GLU A 1 181 ? 4.532 73.349 36.387 1.00 37.29 169 GLU A N 1
ATOM 1354 C CA . GLU A 1 181 ? 3.119 73.604 36.149 1.00 40.29 169 GLU A CA 1
ATOM 1355 C C . GLU A 1 181 ? 2.273 72.856 37.195 1.00 38.34 169 GLU A C 1
ATOM 1356 O O . GLU A 1 181 ? 1.391 73.447 37.812 1.00 36.17 169 GLU A O 1
ATOM 1362 N N . LYS A 1 182 ? 2.551 71.562 37.385 1.00 36.99 170 LYS A N 1
ATOM 1363 C CA . LYS A 1 182 ? 1.825 70.757 38.381 1.00 37.95 170 LYS A CA 1
ATOM 1364 C C . LYS A 1 182 ? 1.983 71.384 39.761 1.00 36.98 170 LYS A C 1
ATOM 1365 O O . LYS A 1 182 ? 1.005 71.521 40.482 1.00 35.37 170 LYS A O 1
ATOM 1369 N N . ILE A 1 183 ? 3.200 71.811 40.112 1.00 36.25 171 ILE A N 1
ATOM 1370 C CA . ILE A 1 183 ? 3.414 72.502 41.396 1.00 36.88 171 ILE A CA 1
ATOM 1371 C C . ILE A 1 183 ? 2.514 73.753 41.523 1.00 36.97 171 ILE A C 1
ATOM 1372 O O . ILE A 1 183 ? 1.856 73.948 42.557 1.00 34.60 171 ILE A O 1
ATOM 1377 N N . ARG A 1 184 ? 2.458 74.566 40.469 1.00 37.70 172 ARG A N 1
ATOM 1378 C CA . ARG A 1 184 ? 1.591 75.766 40.448 1.00 41.77 172 ARG A CA 1
ATOM 1379 C C . ARG A 1 184 ? 0.088 75.459 40.655 1.00 42.91 172 ARG A C 1
ATOM 1380 O O . ARG A 1 184 ? -0.663 76.270 41.221 1.00 42.60 172 ARG A O 1
ATOM 1388 N N . GLU A 1 185 ? -0.340 74.290 40.192 1.00 43.60 173 GLU A N 1
ATOM 1389 C CA . GLU A 1 185 ? -1.716 73.864 40.362 1.00 43.47 173 GLU A CA 1
ATOM 1390 C C . GLU A 1 185 ? -2.051 73.559 41.814 1.00 41.46 173 GLU A C 1
ATOM 1391 O O . GLU A 1 185 ? -3.153 73.842 42.248 1.00 39.77 173 GLU A O 1
ATOM 1397 N N . ILE A 1 186 ? -1.110 72.985 42.558 1.00 39.96 174 ILE A N 1
ATOM 1398 C CA . ILE A 1 186 ? -1.425 72.426 43.880 1.00 40.78 174 ILE A CA 1
ATOM 1399 C C . ILE A 1 186 ? -0.863 73.224 45.060 1.00 40.61 174 ILE A C 1
ATOM 1400 O O . ILE A 1 186 ? -1.027 72.824 46.214 1.00 40.14 174 ILE A O 1
ATOM 1405 N N . SER A 1 187 ? -0.209 74.344 44.772 1.00 40.03 175 SER A N 1
ATOM 1406 C CA . SER A 1 187 ? 0.487 75.120 45.790 1.00 40.42 175 SER A CA 1
ATOM 1407 C C . SER A 1 187 ? 0.306 76.604 45.492 1.00 40.72 175 SER A C 1
ATOM 1408 O O . SER A 1 187 ? 0.180 77.004 44.338 1.00 39.11 175 SER A O 1
ATOM 1411 N N . ASN A 1 188 ? 0.292 77.414 46.542 1.00 40.97 176 ASN A N 1
ATOM 1412 C CA . ASN A 1 188 ? 0.295 78.867 46.395 1.00 42.54 176 ASN A CA 1
ATOM 1413 C C . ASN A 1 188 ? 1.701 79.451 46.583 1.00 41.03 176 ASN A C 1
ATOM 1414 O O . ASN A 1 188 ? 1.855 80.658 46.723 1.00 40.32 176 ASN A O 1
ATOM 1419 N N . ALA A 1 189 ? 2.724 78.599 46.564 1.00 38.44 177 ALA A N 1
ATOM 1420 C CA . ALA A 1 189 ? 4.097 79.054 46.717 1.00 37.50 177 ALA A CA 1
ATOM 1421 C C . ALA A 1 189 ? 4.543 79.878 45.505 1.00 38.50 177 ALA A C 1
ATOM 1422 O O . ALA A 1 189 ? 4.139 79.598 44.363 1.00 35.97 177 ALA A O 1
ATOM 1424 N N . GLU A 1 190 ? 5.356 80.908 45.767 1.00 39.94 178 GLU A N 1
ATOM 1425 C CA . GLU A 1 190 ? 6.158 81.533 44.719 1.00 40.29 178 GLU A CA 1
ATOM 1426 C C . GLU A 1 190 ? 7.255 80.531 44.371 1.00 38.76 178 GLU A C 1
ATOM 1427 O O . GLU A 1 190 ? 7.933 79.985 45.264 1.00 38.03 178 GLU A O 1
ATOM 1431 N N . VAL A 1 191 ? 7.404 80.260 43.078 1.00 36.84 179 VAL A N 1
ATOM 1432 C CA . VAL A 1 191 ? 8.445 79.353 42.570 1.00 34.55 179 VAL A CA 1
ATOM 1433 C C . VAL A 1 191 ? 9.579 80.148 41.933 1.00 35.90 179 VAL A C 1
ATOM 1434 O O . VAL A 1 191 ? 9.358 80.967 41.019 1.00 33.88 179 VAL A O 1
ATOM 1438 N N . TYR A 1 192 ? 10.789 79.921 42.436 1.00 33.50 180 TYR A N 1
ATOM 1439 C CA . TYR A 1 192 ? 11.980 80.465 41.844 1.00 33.39 180 TYR A CA 1
ATOM 1440 C C . TYR A 1 192 ? 12.594 79.301 41.061 1.00 35.12 180 TYR A C 1
ATOM 1441 O O . TYR A 1 192 ? 12.554 78.143 41.517 1.00 33.24 180 TYR A O 1
ATOM 1450 N N . ILE A 1 193 ? 13.090 79.587 39.857 1.00 31.82 181 ILE A N 1
ATOM 1451 C CA . ILE A 1 193 ? 13.641 78.525 38.994 1.00 32.87 181 ILE A CA 1
ATOM 1452 C C . ILE A 1 193 ? 15.031 78.931 38.577 1.00 32.38 181 ILE A C 1
ATOM 1453 O O . ILE A 1 193 ? 15.189 79.959 37.919 1.00 30.86 181 ILE A O 1
ATOM 1458 N N . ALA A 1 194 ? 16.036 78.139 38.970 1.00 30.49 182 ALA A N 1
ATOM 1459 C CA . ALA A 1 194 ? 17.418 78.562 38.804 1.00 32.51 182 ALA A CA 1
ATOM 1460 C C . ALA A 1 194 ? 18.095 77.789 37.685 1.00 33.14 182 ALA A C 1
ATOM 1461 O O . ALA A 1 194 ? 18.078 76.532 37.677 1.00 33.91 182 ALA A O 1
ATOM 1463 N N . GLY A 1 195 ? 18.724 78.546 36.786 1.00 30.50 183 GLY A N 1
ATOM 1464 C CA . GLY A 1 195 ? 19.608 78.016 35.758 1.00 30.49 183 GLY A CA 1
ATOM 1465 C C . GLY A 1 195 ? 20.997 78.637 35.851 1.00 31.72 183 GLY A C 1
ATOM 1466 O O . GLY A 1 195 ? 21.251 79.519 36.671 1.00 32.54 183 GLY A O 1
ATOM 1467 N N . LYS A 1 196 ? 21.893 78.203 34.970 1.00 31.77 184 LYS A N 1
ATOM 1468 C CA . LYS A 1 196 ? 23.238 78.737 34.951 1.00 30.30 184 LYS A CA 1
ATOM 1469 C C . LYS A 1 196 ? 23.295 80.133 34.339 1.00 29.83 184 LYS A C 1
ATOM 1470 O O . LYS A 1 196 ? 22.398 80.554 33.610 1.00 31.47 184 LYS A O 1
ATOM 1476 N N . GLU A 1 197 ? 24.341 80.867 34.700 1.00 31.71 185 GLU A N 1
ATOM 1477 C CA . GLU A 1 197 ? 24.605 82.199 34.166 1.00 31.65 185 GLU A CA 1
ATOM 1478 C C . GLU A 1 197 ? 24.926 82.145 32.655 1.00 34.24 185 GLU A C 1
ATOM 1479 O O . GLU A 1 197 ? 24.616 83.064 31.905 1.00 31.66 185 GLU A O 1
ATOM 1485 N N . GLY A 1 198 ? 25.574 81.067 32.222 1.00 30.91 186 GLY A N 1
ATOM 1486 C CA . GLY A 1 198 ? 26.103 80.975 30.868 1.00 29.28 186 GLY A CA 1
ATOM 1487 C C . GLY A 1 198 ? 26.357 79.494 30.618 1.00 32.62 186 GLY A C 1
ATOM 1488 O O . GLY A 1 198 ? 26.260 78.684 31.564 1.00 30.76 186 GLY A O 1
ATOM 1489 N N . PRO A 1 199 ? 26.623 79.132 29.353 1.00 31.27 187 PRO A N 1
ATOM 1490 C CA . PRO A 1 199 ? 26.766 77.734 28.987 1.00 31.12 187 PRO A CA 1
ATOM 1491 C C . PRO A 1 199 ? 27.878 76.981 29.751 1.00 27.58 187 PRO A C 1
ATOM 1492 O O . PRO A 1 199 ? 28.958 77.487 29.950 1.00 27.89 187 PRO A O 1
ATOM 1496 N N . ILE A 1 200 ? 27.568 75.768 30.155 1.00 29.25 188 ILE A N 1
ATOM 1497 C CA . ILE A 1 200 ? 28.566 74.818 30.670 1.00 26.88 188 ILE A CA 1
ATOM 1498 C C . ILE A 1 200 ? 28.005 73.433 30.346 1.00 28.24 188 ILE A C 1
ATOM 1499 O O . ILE A 1 200 ? 26.862 73.116 30.691 1.00 27.24 188 ILE A O 1
ATOM 1504 N N . ILE A 1 201 ? 28.778 72.671 29.589 1.00 28.64 189 ILE A N 1
ATOM 1505 C CA . ILE A 1 201 ? 28.357 71.385 29.011 1.00 30.78 189 ILE A CA 1
ATOM 1506 C C . ILE A 1 201 ? 26.929 71.540 28.449 1.00 31.34 189 ILE A C 1
ATOM 1507 O O . ILE A 1 201 ? 26.666 72.535 27.774 1.00 31.08 189 ILE A O 1
ATOM 1512 N N . ASN A 1 202 ? 26.014 70.621 28.746 1.00 32.70 190 ASN A N 1
ATOM 1513 C CA . ASN A 1 202 ? 24.619 70.733 28.295 1.00 31.36 190 ASN A CA 1
ATOM 1514 C C . ASN A 1 202 ? 23.651 71.381 29.272 1.00 34.34 190 ASN A C 1
ATOM 1515 O O . ASN A 1 202 ? 22.431 71.311 29.061 1.00 34.95 190 ASN A O 1
ATOM 1520 N N . ASP A 1 203 ? 24.161 72.045 30.310 1.00 32.09 191 ASP A N 1
ATOM 1521 C CA . ASP A 1 203 ? 23.275 72.653 31.309 1.00 33.69 191 ASP A CA 1
ATOM 1522 C C . ASP A 1 203 ? 22.427 73.802 30.793 1.00 33.63 191 ASP A C 1
ATOM 1523 O O . ASP A 1 203 ? 22.874 74.609 29.967 1.00 33.47 191 ASP A O 1
ATOM 1528 N N . ALA A 1 204 ? 21.212 73.883 31.323 1.00 33.02 192 ALA A N 1
ATOM 1529 C CA . ALA A 1 204 ? 20.278 74.926 30.983 1.00 31.63 192 ALA A CA 1
ATOM 1530 C C . ALA A 1 204 ? 20.705 76.214 31.644 1.00 33.69 192 ALA A C 1
ATOM 1531 O O . ALA A 1 204 ? 20.961 76.259 32.863 1.00 35.01 192 ALA A O 1
ATOM 1533 N N . THR A 1 205 ? 20.760 77.267 30.844 1.00 31.70 193 THR A N 1
ATOM 1534 C CA . THR A 1 205 ? 21.036 78.604 31.323 1.00 33.76 193 THR A CA 1
ATOM 1535 C C . THR A 1 205 ? 19.738 79.347 31.569 1.00 34.37 193 THR A C 1
ATOM 1536 O O . THR A 1 205 ? 18.675 78.876 31.202 1.00 34.77 193 THR A O 1
ATOM 1540 N N . VAL A 1 206 ? 19.855 80.514 32.201 1.00 33.23 194 VAL A N 1
ATOM 1541 C CA A VAL A 1 206 ? 18.731 81.413 32.432 0.50 35.31 194 VAL A CA 1
ATOM 1542 C CA B VAL A 1 206 ? 18.698 81.368 32.432 0.50 34.71 194 VAL A CA 1
ATOM 1543 C C . VAL A 1 206 ? 18.003 81.700 31.116 1.00 34.76 194 VAL A C 1
ATOM 1544 O O . VAL A 1 206 ? 16.780 81.676 31.053 1.00 35.15 194 VAL A O 1
ATOM 1551 N N . GLU A 1 207 ? 18.767 81.943 30.061 1.00 36.15 195 GLU A N 1
ATOM 1552 C CA . GLU A 1 207 ? 18.158 82.178 28.743 1.00 36.89 195 GLU A CA 1
ATOM 1553 C C . GLU A 1 207 ? 17.374 80.970 28.218 1.00 34.54 195 GLU A C 1
ATOM 1554 O O . GLU A 1 207 ? 16.296 81.134 27.630 1.00 34.45 195 GLU A O 1
ATOM 1560 N N . ASP A 1 208 ? 17.904 79.763 28.410 1.00 32.45 196 ASP A N 1
ATOM 1561 C CA . ASP A 1 208 ? 17.174 78.543 28.058 1.00 34.34 196 ASP A CA 1
ATOM 1562 C C . ASP A 1 208 ? 15.834 78.464 28.792 1.00 36.27 196 ASP A C 1
ATOM 1563 O O . ASP A 1 208 ? 14.818 78.117 28.197 1.00 35.93 196 ASP A O 1
ATOM 1568 N N . LEU A 1 209 ? 15.827 78.823 30.080 1.00 33.93 197 LEU A N 1
ATOM 1569 C CA . LEU A 1 209 ? 14.638 78.693 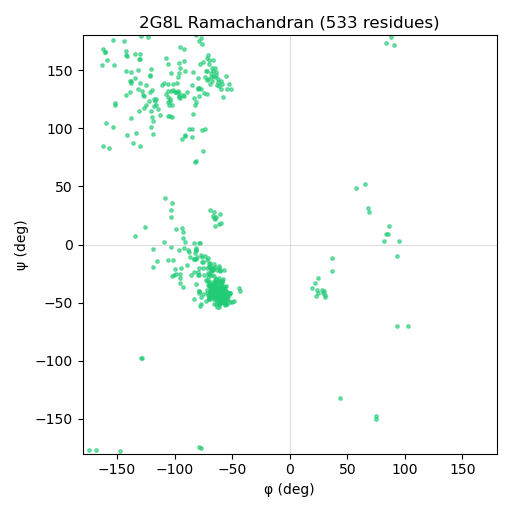30.890 1.00 31.68 197 LEU A CA 1
ATOM 1570 C C . LEU A 1 209 ? 13.598 79.703 30.423 1.00 32.31 197 LEU A C 1
ATOM 1571 O O . LEU A 1 209 ? 12.422 79.375 30.300 1.00 30.81 197 LEU A O 1
ATOM 1576 N N . LYS A 1 210 ? 14.050 80.914 30.113 1.00 31.56 198 LYS A N 1
ATOM 1577 C CA . LYS A 1 210 ? 13.170 81.945 29.606 1.00 33.68 198 LYS A CA 1
ATOM 1578 C C . LYS A 1 210 ? 12.568 81.571 28.253 1.00 33.59 198 LYS A C 1
ATOM 1579 O O . LYS A 1 210 ? 11.415 81.889 27.978 1.00 32.40 198 LYS A O 1
ATOM 1585 N N . ARG A 1 211 ? 13.343 80.917 27.399 1.00 34.48 199 ARG A N 1
ATOM 1586 C CA . ARG A 1 211 ? 12.849 80.505 26.078 1.00 38.02 199 ARG A CA 1
ATOM 1587 C C . ARG A 1 211 ? 11.850 79.374 26.174 1.00 39.10 199 ARG A C 1
ATOM 1588 O O . ARG A 1 211 ? 11.015 79.221 25.313 1.00 38.21 199 ARG A O 1
ATOM 1596 N N . ALA A 1 212 ? 11.959 78.560 27.208 1.00 40.36 200 ALA A N 1
ATOM 1597 C CA . ALA A 1 212 ? 10.965 77.521 27.452 1.00 41.27 200 ALA A CA 1
ATOM 1598 C C . ALA A 1 212 ? 9.686 78.082 28.076 1.00 42.12 200 ALA A C 1
ATOM 1599 O O . ALA A 1 212 ? 8.770 77.318 28.357 1.00 43.76 200 ALA A O 1
ATOM 1601 N N . GLY A 1 213 ? 9.618 79.400 28.287 1.00 40.35 201 GLY A N 1
ATOM 1602 C CA . GLY A 1 213 ? 8.405 80.065 28.808 1.00 38.16 201 GLY A CA 1
ATOM 1603 C C . GLY A 1 213 ? 8.284 80.065 30.328 1.00 38.84 201 GLY A C 1
ATOM 1604 O O . GLY A 1 213 ? 7.260 80.465 30.880 1.00 38.74 201 GLY A O 1
ATOM 1605 N N . LEU A 1 214 ? 9.344 79.648 31.017 1.00 39.12 202 LEU A N 1
ATOM 1606 C CA . LEU A 1 214 ? 9.297 79.479 32.480 1.00 37.16 202 LEU A CA 1
ATOM 1607 C C . LEU A 1 214 ? 9.016 80.731 33.309 1.00 37.82 202 LEU A C 1
ATOM 1608 O O . LEU A 1 214 ? 8.572 80.619 34.450 1.00 38.37 202 LEU A O 1
ATOM 1613 N N . GLU A 1 215 ? 9.229 81.922 32.746 1.00 38.54 203 GLU A N 1
ATOM 1614 C CA . GLU A 1 215 ? 8.884 83.171 33.451 1.00 41.44 203 GLU A CA 1
ATOM 1615 C C . GLU A 1 215 ? 7.376 83.316 33.677 1.00 40.47 203 GLU A C 1
ATOM 1616 O O . GLU A 1 215 ? 6.939 84.095 34.533 1.00 37.43 203 GLU A O 1
ATOM 1622 N N . LYS A 1 216 ? 6.591 82.570 32.902 1.00 40.48 204 LYS A N 1
ATOM 1623 C CA . LYS A 1 216 ? 5.142 82.496 33.103 1.00 43.21 204 LYS A CA 1
ATOM 1624 C C . LYS A 1 216 ? 4.770 81.721 34.366 1.00 40.79 204 LYS A C 1
ATOM 1625 O O . LYS A 1 216 ? 3.694 81.934 34.930 1.00 39.52 204 LYS A O 1
ATOM 1630 N N . LEU A 1 217 ? 5.663 80.836 34.807 1.00 40.90 205 LEU A N 1
ATOM 1631 C CA . LEU A 1 217 ? 5.410 79.951 35.954 1.00 40.89 205 LEU A CA 1
ATOM 1632 C C . LEU A 1 217 ? 6.082 80.394 37.258 1.00 40.42 205 LEU A C 1
ATOM 1633 O O . LEU A 1 217 ? 5.588 80.099 38.344 1.00 42.02 205 LEU A O 1
ATOM 1638 N N . GLY A 1 218 ? 7.189 81.111 37.157 1.00 39.50 206 GLY A N 1
ATOM 1639 C CA . GLY A 1 218 ? 7.933 81.529 38.343 1.00 39.06 206 GLY A CA 1
ATOM 1640 C C . GLY A 1 218 ? 8.989 82.567 38.035 1.00 39.12 206 GLY A C 1
ATOM 1641 O O . GLY A 1 218 ? 9.095 83.045 36.890 1.00 37.69 206 GLY A O 1
ATOM 1642 N N . LYS A 1 219 ? 9.753 82.938 39.060 1.00 38.10 207 LYS A N 1
ATOM 1643 C CA . LYS A 1 219 ? 10.873 83.840 38.876 1.00 40.77 207 LYS A CA 1
ATOM 1644 C C . LYS A 1 219 ? 12.098 83.047 38.429 1.00 35.46 207 LYS A C 1
ATOM 1645 O O . LYS A 1 219 ? 12.654 82.228 39.184 1.00 32.36 207 LYS A O 1
ATOM 1651 N N . VAL A 1 220 ? 12.508 83.285 37.188 1.00 34.09 208 VAL A N 1
ATOM 1652 C CA . VAL A 1 220 ? 13.715 82.675 36.655 1.00 35.76 208 VAL A CA 1
ATOM 1653 C C . VAL A 1 220 ? 14.934 83.463 37.125 1.00 35.42 208 VAL A C 1
ATOM 1654 O O . VAL A 1 220 ? 15.033 84.679 36.910 1.00 35.58 208 VAL A O 1
ATOM 1658 N N . ILE A 1 221 ? 15.845 82.764 37.796 1.00 32.74 209 ILE A N 1
ATOM 1659 C CA . ILE A 1 221 ? 17.048 83.383 38.316 1.00 34.93 209 ILE A CA 1
ATOM 1660 C C . ILE A 1 221 ? 18.297 82.591 37.925 1.00 33.05 209 ILE A C 1
ATOM 1661 O O . ILE A 1 221 ? 18.224 81.419 37.580 1.00 33.30 209 ILE A O 1
ATOM 1666 N N . SER A 1 222 ? 19.441 83.270 37.978 1.00 32.88 210 SER A N 1
ATOM 1667 C CA . SER A 1 222 ? 20.743 82.663 37.745 1.00 33.37 210 SER A CA 1
ATOM 1668 C C . SER A 1 222 ? 21.340 82.157 39.064 1.00 31.69 210 SER A C 1
ATOM 1669 O O . SER A 1 222 ? 21.094 82.755 40.124 1.00 31.95 210 SER A O 1
ATOM 1672 N N . THR A 1 223 ? 22.134 81.085 38.997 1.00 32.50 211 THR A N 1
ATOM 1673 C CA . THR A 1 223 ? 23.047 80.712 40.095 1.00 30.08 211 THR A CA 1
ATOM 1674 C C . THR A 1 223 ? 24.188 81.729 40.229 1.00 32.56 211 THR A C 1
ATOM 1675 O O . THR A 1 223 ? 24.868 81.773 41.250 1.00 31.49 211 THR A O 1
ATOM 1679 N N . GLY A 1 224 ? 24.403 82.518 39.175 1.00 30.24 212 GLY A N 1
ATOM 1680 C CA . GLY A 1 224 ? 25.519 83.451 39.100 1.00 31.67 212 GLY A CA 1
ATOM 1681 C C . GLY A 1 224 ? 26.821 82.841 38.638 1.00 31.34 212 GLY A C 1
ATOM 1682 O O . GLY A 1 224 ? 27.864 83.488 38.684 1.00 34.53 212 GLY A O 1
ATOM 1683 N N . THR A 1 225 ? 26.795 81.593 38.177 1.00 32.34 213 THR A N 1
ATOM 1684 C CA . THR A 1 225 ? 28.013 80.955 37.732 1.00 33.47 213 THR A CA 1
ATOM 1685 C C . THR A 1 225 ? 27.757 80.076 36.507 1.00 32.25 213 THR A C 1
ATOM 1686 O O . THR A 1 225 ? 26.627 79.720 36.215 1.00 32.62 213 THR A O 1
ATOM 1690 N N . ARG A 1 226 ? 28.847 79.677 35.854 1.00 32.75 214 ARG A N 1
ATOM 1691 C CA . ARG A 1 226 ? 28.816 78.701 34.745 1.00 30.27 214 ARG A CA 1
ATOM 1692 C C . ARG A 1 226 ? 29.427 77.394 35.233 1.00 31.31 214 ARG A C 1
ATOM 1693 O O . ARG A 1 226 ? 30.159 76.703 34.516 1.00 31.61 214 ARG A O 1
ATOM 1701 N N . ILE A 1 227 ? 29.099 77.048 36.467 1.00 31.84 215 ILE A N 1
ATOM 1702 C CA . ILE A 1 227 ? 29.564 75.814 37.082 1.00 31.90 215 ILE A CA 1
ATOM 1703 C C . ILE A 1 227 ? 28.372 74.878 37.258 1.00 34.11 215 ILE A C 1
ATOM 1704 O O . ILE A 1 227 ? 27.264 75.324 37.607 1.00 33.63 215 ILE A O 1
ATOM 1709 N N . VAL A 1 228 ? 28.592 73.601 36.936 1.00 29.21 216 VAL A N 1
ATOM 1710 C CA . VAL A 1 228 ? 27.599 72.549 37.122 1.00 32.52 216 VAL A CA 1
ATOM 1711 C C . VAL A 1 228 ? 27.232 72.483 38.618 1.00 33.05 216 VAL A C 1
ATOM 1712 O O . VAL A 1 228 ? 28.104 72.631 39.493 1.00 34.89 216 VAL A O 1
ATOM 1716 N N . GLY A 1 229 ? 25.959 72.273 38.911 1.00 34.66 217 GLY A N 1
ATOM 1717 C CA . GLY A 1 229 ? 25.522 72.206 40.295 1.00 34.37 217 GLY A CA 1
ATOM 1718 C C . GLY A 1 229 ? 25.462 73.568 40.979 1.00 35.63 217 GLY A C 1
ATOM 1719 O O . GLY A 1 229 ? 25.164 74.543 40.366 1.00 36.42 217 GLY A O 1
ATOM 1720 N N . VAL A 1 230 ? 25.739 73.594 42.272 1.00 36.22 218 VAL A N 1
ATOM 1721 C CA . VAL A 1 230 ? 25.527 74.767 43.095 1.00 36.69 218 VAL A CA 1
ATOM 1722 C C . VAL A 1 230 ? 26.713 74.935 43.970 1.00 33.13 218 VAL A C 1
ATOM 1723 O O . VAL A 1 230 ? 26.721 74.424 45.096 1.00 34.65 218 VAL A O 1
ATOM 1727 N N . PRO A 1 231 ? 27.732 75.634 43.467 1.00 33.49 219 PRO A N 1
ATOM 1728 C CA . PRO A 1 231 ? 28.935 75.904 44.238 1.00 33.86 219 PRO A CA 1
ATOM 1729 C C . PRO A 1 231 ? 28.716 76.992 45.273 1.00 34.23 219 PRO A C 1
ATOM 1730 O O . PRO A 1 231 ? 28.800 78.187 44.957 1.00 32.24 219 PRO A O 1
ATOM 1734 N N . LEU A 1 232 ? 28.483 76.555 46.505 1.00 34.53 220 LEU A N 1
ATOM 1735 C CA . LEU A 1 232 ? 27.958 77.428 47.560 1.00 38.14 220 LEU A CA 1
ATOM 1736 C C . LEU A 1 232 ? 28.896 78.577 47.929 1.00 37.73 220 LEU A C 1
ATOM 1737 O O . LEU A 1 232 ? 28.441 79.578 48.425 1.00 40.97 220 LEU A O 1
ATOM 1742 N N . LYS A 1 233 ? 30.184 78.451 47.649 1.00 39.25 221 LYS A N 1
ATOM 1743 C CA . LYS A 1 233 ? 31.109 79.577 47.811 1.00 42.24 221 LYS A CA 1
ATOM 1744 C C . LYS A 1 233 ? 31.160 80.555 46.636 1.00 42.35 221 LYS A C 1
ATOM 1745 O O . LYS A 1 233 ? 31.744 81.641 46.753 1.00 40.56 221 LYS A O 1
ATOM 1751 N N . LEU A 1 234 ? 30.585 80.178 45.496 1.00 42.29 222 LEU A N 1
ATOM 1752 C CA . LEU A 1 234 ? 30.696 80.995 44.278 1.00 40.71 222 LEU A CA 1
ATOM 1753 C C . LEU A 1 234 ? 29.365 81.555 43.786 1.00 37.32 222 LEU A C 1
ATOM 1754 O O . LEU A 1 234 ? 29.364 82.475 42.965 1.00 37.82 222 LEU A O 1
ATOM 1759 N N . VAL A 1 235 ? 28.244 81.051 44.296 1.00 36.36 223 VAL A N 1
ATOM 1760 C CA . VAL A 1 235 ? 26.935 81.511 43.811 1.00 36.32 223 VAL A CA 1
ATOM 1761 C C . VAL A 1 235 ? 26.601 82.951 44.215 1.00 37.29 223 VAL A C 1
ATOM 1762 O O . VAL A 1 235 ? 27.156 83.475 45.181 1.00 37.16 223 VAL A O 1
ATOM 1766 N N . SER A 1 236 ? 25.680 83.568 43.472 1.00 34.67 224 SER A N 1
ATOM 1767 C CA . SER A 1 236 ? 25.349 84.955 43.662 1.00 35.70 224 SER A CA 1
ATOM 1768 C C . SER A 1 236 ? 24.600 85.168 44.964 1.00 36.27 224 SER A C 1
ATOM 1769 O O . SER A 1 236 ? 23.944 84.264 45.470 1.00 35.38 224 SER A O 1
ATOM 1772 N N . ARG A 1 237 ? 24.695 86.385 45.486 1.00 37.35 225 ARG A N 1
ATOM 1773 C CA . ARG A 1 237 ? 23.890 86.782 46.632 1.00 39.14 225 ARG A CA 1
ATOM 1774 C C . ARG A 1 237 ? 22.394 86.632 46.331 1.00 37.42 225 ARG A C 1
ATOM 1775 O O . ARG A 1 237 ? 21.647 86.182 47.198 1.00 33.46 225 ARG A O 1
ATOM 1778 N N . GLU A 1 238 ? 21.967 86.967 45.110 1.00 36.19 226 GLU A N 1
ATOM 1779 C CA . GLU A 1 238 ? 20.559 86.765 44.708 1.00 39.14 226 GLU A CA 1
ATOM 1780 C C . GLU A 1 238 ? 20.148 85.302 44.798 1.00 36.22 226 GLU A C 1
ATOM 1781 O O . GLU A 1 238 ? 19.082 84.981 45.306 1.00 35.37 226 GLU A O 1
ATOM 1787 N N . PHE A 1 239 ? 21.007 84.401 44.333 1.00 33.94 227 PHE A N 1
ATOM 1788 C CA . PHE A 1 239 ? 20.680 83.005 44.427 1.00 33.77 227 PHE A CA 1
ATOM 1789 C C . PHE A 1 239 ? 20.631 82.568 45.909 1.00 35.39 227 PHE A C 1
ATOM 1790 O O . PHE A 1 239 ? 19.735 81.829 46.310 1.00 32.37 227 PHE A O 1
ATOM 1806 N N . GLU A 1 241 ? 19.957 84.276 48.516 1.00 38.16 229 GLU A N 1
ATOM 1807 C CA . GLU A 1 241 ? 18.718 84.791 49.092 1.00 38.58 229 GLU A CA 1
ATOM 1808 C C . GLU A 1 241 ? 17.509 83.925 48.722 1.00 35.10 229 GLU A C 1
ATOM 1809 O O . GLU A 1 241 ? 16.653 83.689 49.562 1.00 31.77 229 GLU A O 1
ATOM 1815 N N . ALA A 1 242 ? 17.451 83.428 47.489 1.00 33.40 230 ALA A N 1
ATOM 1816 C CA . ALA A 1 242 ? 16.368 82.521 47.085 1.00 33.42 230 ALA A CA 1
ATOM 1817 C C . ALA A 1 242 ? 16.497 81.160 47.783 1.00 32.78 230 ALA A C 1
ATOM 1818 O O . ALA A 1 242 ? 15.513 80.527 48.176 1.00 34.38 230 ALA A O 1
ATOM 1820 N N . PHE A 1 243 ? 17.726 80.690 47.888 1.00 32.38 231 PHE A N 1
ATOM 1821 C CA . PHE A 1 243 ? 18.017 79.426 48.542 1.00 33.39 231 PHE A CA 1
ATOM 1822 C C . PHE A 1 243 ? 17.580 79.500 50.025 1.00 33.38 231 PHE A C 1
ATOM 1823 O O . PHE A 1 243 ? 16.874 78.621 50.538 1.00 30.79 231 PHE A O 1
ATOM 1831 N N . ASN A 1 244 ? 17.985 80.560 50.705 1.00 33.37 232 ASN A N 1
ATOM 1832 C CA . ASN A 1 244 ? 17.516 80.794 52.084 1.00 34.90 232 ASN A CA 1
ATOM 1833 C C . ASN A 1 244 ? 15.995 80.916 52.246 1.00 34.45 232 ASN A C 1
ATOM 1834 O O . ASN A 1 244 ? 15.428 80.421 53.232 1.00 35.46 232 ASN A O 1
ATOM 1839 N N . LYS A 1 245 ? 15.340 81.571 51.291 1.00 34.31 233 LYS A N 1
ATOM 1840 C CA . LYS A 1 245 ? 13.899 81.832 51.381 1.00 32.61 233 LYS A CA 1
ATOM 1841 C C . LYS A 1 245 ? 13.072 80.550 51.162 1.00 33.53 233 LYS A C 1
ATOM 1842 O O . LYS A 1 245 ? 11.985 80.390 51.710 1.00 30.08 233 LYS A O 1
ATOM 1845 N N . ALA A 1 246 ? 13.597 79.636 50.358 1.00 32.33 234 ALA A N 1
ATOM 1846 C CA . ALA A 1 246 ? 12.906 78.387 50.016 1.00 32.97 234 ALA A CA 1
ATOM 1847 C C . ALA A 1 246 ? 12.421 77.588 51.218 1.00 35.26 234 ALA A C 1
ATOM 1848 O O . ALA A 1 246 ? 13.143 77.433 52.193 1.00 38.32 234 ALA A O 1
ATOM 1850 N N . ASP A 1 247 ? 11.217 77.039 51.132 1.00 34.46 235 ASP A N 1
ATOM 1851 C CA . ASP A 1 247 ? 10.769 76.046 52.098 1.00 35.54 235 ASP A CA 1
ATOM 1852 C C . ASP A 1 247 ? 11.002 74.646 51.584 1.00 36.39 235 ASP A C 1
ATOM 1853 O O . ASP A 1 247 ? 11.144 73.702 52.356 1.00 35.23 235 ASP A O 1
ATOM 1858 N N . VAL A 1 248 ? 11.040 74.516 50.269 1.00 35.39 236 VAL A N 1
ATOM 1859 C CA . VAL A 1 248 ? 11.388 73.268 49.622 1.00 35.42 236 VAL A CA 1
ATOM 1860 C C . VAL A 1 248 ? 12.294 73.632 48.473 1.00 33.34 236 VAL A C 1
ATOM 1861 O O . VAL A 1 248 ? 12.043 74.644 47.786 1.00 30.38 236 VAL A O 1
ATOM 1865 N N . ILE A 1 249 ? 13.318 72.799 48.267 1.00 33.20 237 ILE A N 1
ATOM 1866 C CA . ILE A 1 249 ? 14.252 72.903 47.146 1.00 32.00 237 ILE A CA 1
ATOM 1867 C C . ILE A 1 249 ? 14.223 71.575 46.349 1.00 33.16 237 ILE A C 1
ATOM 1868 O O . ILE A 1 249 ? 14.392 70.495 46.899 1.00 33.06 237 ILE A O 1
ATOM 1873 N N . ILE A 1 250 ? 13.936 71.668 45.056 1.00 34.09 238 ILE A N 1
ATOM 1874 C CA . ILE A 1 250 ? 13.987 70.514 44.140 1.00 31.95 238 ILE A CA 1
ATOM 1875 C C . ILE A 1 250 ? 15.260 70.690 43.304 1.00 33.35 238 ILE A C 1
ATOM 1876 O O . ILE A 1 250 ? 15.423 71.705 42.631 1.00 32.06 238 ILE A O 1
ATOM 1881 N N . ALA A 1 251 ? 16.162 69.710 43.389 1.00 31.10 239 ALA A N 1
ATOM 1882 C CA . ALA A 1 251 ? 17.455 69.731 42.704 1.00 33.05 239 ALA A CA 1
ATOM 1883 C C . ALA A 1 251 ? 17.517 68.565 41.725 1.00 31.71 239 ALA A C 1
ATOM 1884 O O . ALA A 1 251 ? 17.431 67.400 42.121 1.00 31.64 239 ALA A O 1
ATOM 1886 N N . LYS A 1 252 ? 17.665 68.904 40.449 1.00 34.59 240 LYS A N 1
ATOM 1887 C CA . LYS A 1 252 ? 17.798 67.938 39.372 1.00 34.19 240 LYS A CA 1
ATOM 1888 C C . LYS A 1 252 ? 19.248 67.551 39.118 1.00 34.34 240 LYS A C 1
ATOM 1889 O O . LYS A 1 252 ? 20.142 68.417 38.960 1.00 34.27 240 LYS A O 1
ATOM 1895 N N . GLY A 1 253 ? 19.470 66.243 39.044 1.00 33.01 241 GLY A N 1
ATOM 1896 C CA . GLY A 1 253 ? 20.680 65.711 38.449 1.00 33.26 241 GLY A CA 1
ATOM 1897 C C . GLY A 1 253 ? 21.809 65.500 39.422 1.00 33.01 241 GLY A C 1
ATOM 1898 O O . GLY A 1 253 ? 21.752 65.932 40.581 1.00 32.65 241 GLY A O 1
ATOM 1899 N N . GLN A 1 254 ? 22.863 64.856 38.930 1.00 34.33 242 GLN A N 1
ATOM 1900 C CA . GLN A 1 254 ? 24.011 64.463 39.752 1.00 35.36 242 GLN A CA 1
ATOM 1901 C C . GLN A 1 254 ? 24.822 65.635 40.269 1.00 32.66 242 GLN A C 1
ATOM 1902 O O . GLN A 1 254 ? 25.295 65.621 41.397 1.00 34.29 242 GLN A O 1
ATOM 1908 N N . GLY A 1 255 ? 25.058 66.608 39.409 1.00 33.26 243 GLY A N 1
ATOM 1909 C CA . GLY A 1 255 ? 25.871 67.776 39.772 1.00 33.54 243 GLY A CA 1
ATOM 1910 C C . GLY A 1 255 ? 25.299 68.567 40.943 1.00 34.05 243 GLY A C 1
ATOM 1911 O O . GLY A 1 255 ? 26.024 68.935 41.885 1.00 32.71 243 GLY A O 1
ATOM 1912 N N . ASN A 1 256 ? 23.998 68.856 40.868 1.00 35.10 244 ASN A N 1
ATOM 1913 C CA . ASN A 1 256 ? 23.294 69.489 41.964 1.00 33.51 244 ASN A CA 1
ATOM 1914 C C . ASN A 1 256 ? 23.390 68.637 43.227 1.00 33.24 244 ASN A C 1
ATOM 1915 O O . ASN A 1 256 ? 23.653 69.149 44.328 1.00 32.47 244 ASN A O 1
ATOM 1920 N N . PHE A 1 257 ? 23.244 67.335 43.084 1.00 32.74 245 PHE A N 1
ATOM 1921 C CA . PHE A 1 257 ? 23.429 66.452 44.229 1.00 31.89 245 PHE A CA 1
ATOM 1922 C C . PHE A 1 257 ? 24.852 66.510 44.834 1.00 32.18 245 PHE A C 1
ATOM 1923 O O . PHE A 1 257 ? 25.033 66.636 46.032 1.00 31.32 245 PHE A O 1
ATOM 1931 N N . GLU A 1 258 ? 25.873 66.418 44.007 1.00 34.14 246 GLU A N 1
ATOM 1932 C CA . GLU A 1 258 ? 27.232 66.414 44.511 1.00 37.35 246 GLU A CA 1
ATOM 1933 C C . GLU A 1 258 ? 27.552 67.664 45.300 1.00 35.39 246 GLU A C 1
ATOM 1934 O O . GLU A 1 258 ? 28.277 67.624 46.276 1.00 36.90 246 GLU A O 1
ATOM 1940 N N . THR A 1 259 ? 27.038 68.790 44.846 1.00 35.99 247 THR A N 1
ATOM 1941 C CA . THR A 1 259 ? 27.361 70.052 45.461 1.00 35.89 247 THR A CA 1
ATOM 1942 C C . THR A 1 259 ? 26.506 70.352 46.695 1.00 38.54 247 THR A C 1
ATOM 1943 O O . THR A 1 259 ? 26.919 71.171 47.525 1.00 37.83 247 THR A O 1
ATOM 1947 N N . LEU A 1 260 ? 25.323 69.740 46.788 1.00 36.34 248 LEU A N 1
ATOM 1948 C CA . LEU A 1 260 ? 24.380 70.040 47.875 1.00 35.91 248 LEU A CA 1
ATOM 1949 C C . LEU A 1 260 ? 24.284 68.972 48.945 1.00 38.90 248 LEU A C 1
ATOM 1950 O O . LEU A 1 260 ? 23.698 69.236 49.990 1.00 40.40 248 LEU A O 1
ATOM 1955 N N . SER A 1 261 ? 24.832 67.787 48.675 1.00 39.55 249 SER A N 1
ATOM 1956 C CA . SER A 1 261 ? 24.747 66.624 49.562 1.00 42.67 249 SER A CA 1
ATOM 1957 C C . SER A 1 261 ? 25.525 66.841 50.856 1.00 45.06 249 SER A C 1
ATOM 1958 O O . SER A 1 261 ? 25.273 66.193 51.850 1.00 44.73 249 SER A O 1
ATOM 1961 N N . GLU A 1 262 ? 26.485 67.755 50.811 1.00 47.94 250 GLU A N 1
ATOM 1962 C CA . GLU A 1 262 ? 27.296 68.108 51.967 1.00 50.74 250 GLU A CA 1
ATOM 1963 C C . GLU A 1 262 ? 26.489 68.695 53.143 1.00 51.09 250 GLU A C 1
ATOM 1964 O O . GLU A 1 262 ? 26.850 68.497 54.293 1.00 50.06 250 GLU A O 1
ATOM 1967 N N . ILE A 1 263 ? 25.401 69.407 52.863 1.00 50.25 251 ILE A N 1
ATOM 1968 C CA . ILE A 1 263 ? 24.742 70.196 53.908 1.00 51.07 251 ILE A CA 1
ATOM 1969 C C . ILE A 1 263 ? 23.575 69.456 54.553 1.00 50.97 251 ILE A C 1
ATOM 1970 O O . ILE A 1 263 ? 22.907 68.653 53.909 1.00 52.05 251 ILE A O 1
ATOM 1975 N N . ASN A 1 264 ? 23.363 69.717 55.844 1.00 50.07 252 ASN A N 1
ATOM 1976 C CA . ASN A 1 264 ? 22.299 69.082 56.597 1.00 49.69 252 ASN A CA 1
ATOM 1977 C C . ASN A 1 264 ? 21.048 69.961 56.515 1.00 47.89 252 ASN A C 1
ATOM 1978 O O . ASN A 1 264 ? 20.858 70.901 57.292 1.00 47.16 252 ASN A O 1
ATOM 1983 N N . ASP A 1 265 ? 20.217 69.645 55.529 1.00 45.09 253 ASP A N 1
ATOM 1984 C CA . ASP A 1 265 ? 19.130 70.505 55.105 1.00 42.10 253 ASP A CA 1
ATOM 1985 C C . ASP A 1 265 ? 18.067 69.617 54.492 1.00 39.96 253 ASP A C 1
ATOM 1986 O O . ASP A 1 265 ? 18.177 69.187 53.345 1.00 41.33 253 ASP A O 1
ATOM 1991 N N . SER A 1 266 ? 17.027 69.348 55.264 1.00 38.84 254 SER A N 1
ATOM 1992 C CA . SER A 1 266 ? 15.949 68.462 54.839 1.00 37.60 254 SER A CA 1
ATOM 1993 C C . SER A 1 266 ? 14.933 69.109 53.881 1.00 36.24 254 SER A C 1
ATOM 1994 O O . SER A 1 266 ? 13.952 68.481 53.495 1.00 37.03 254 SER A O 1
ATOM 1997 N N . ARG A 1 267 ? 15.140 70.364 53.511 1.00 34.46 255 ARG A N 1
ATOM 1998 C CA . ARG A 1 267 ? 14.318 70.993 52.500 1.00 33.14 255 ARG A CA 1
ATOM 1999 C C . ARG A 1 267 ? 14.612 70.449 51.111 1.00 33.49 255 ARG A C 1
ATOM 2000 O O . ARG A 1 267 ? 13.785 70.595 50.190 1.00 32.91 255 ARG A O 1
ATOM 2008 N N . ILE A 1 268 ? 15.787 69.841 50.945 1.00 32.89 256 ILE A N 1
ATOM 2009 C CA . ILE A 1 268 ? 16.274 69.491 49.610 1.00 33.75 256 ILE A CA 1
ATOM 2010 C C . ILE A 1 268 ? 15.886 68.063 49.198 1.00 32.97 256 ILE A C 1
ATOM 2011 O O . ILE A 1 268 ? 16.115 67.095 49.926 1.00 32.27 256 ILE A O 1
ATOM 2016 N N . PHE A 1 269 ? 15.303 67.971 48.010 1.00 33.90 257 PHE A N 1
ATOM 2017 C CA . PHE A 1 269 ? 14.931 66.710 47.376 1.00 33.01 257 PHE A CA 1
ATOM 2018 C C . PHE A 1 269 ? 15.721 66.558 46.085 1.00 32.59 257 PHE A C 1
ATOM 2019 O O . PHE A 1 269 ? 15.683 67.438 45.230 1.00 33.03 257 PHE A O 1
ATOM 2027 N N . PHE A 1 270 ? 16.455 65.456 45.963 1.00 33.48 258 PHE A N 1
ATOM 2028 C CA . PHE A 1 270 ? 17.235 65.179 44.763 1.00 34.85 258 PHE A CA 1
ATOM 2029 C C . PHE A 1 270 ? 16.457 64.270 43.793 1.00 33.99 258 PHE A C 1
ATOM 2030 O O . PHE A 1 270 ? 15.967 63.202 44.160 1.00 36.75 258 PHE A O 1
ATOM 2038 N N . LEU A 1 271 ? 16.324 64.728 42.560 1.00 34.33 259 LEU A N 1
ATOM 2039 C CA . LEU A 1 271 ? 15.634 63.997 41.515 1.00 34.36 259 LEU A CA 1
ATOM 2040 C C . LEU A 1 271 ? 16.691 63.753 40.462 1.00 36.09 259 LEU A C 1
ATOM 2041 O O . LEU A 1 271 ? 17.101 64.684 39.767 1.00 35.03 259 LEU A O 1
ATOM 2046 N N . LEU A 1 272 ? 17.155 62.510 40.377 1.00 35.82 260 LEU A N 1
ATOM 2047 C CA . LEU A 1 272 ? 18.227 62.163 39.469 1.00 35.93 260 LEU A CA 1
ATOM 2048 C C . LEU A 1 272 ? 18.301 60.674 39.159 1.00 35.53 260 LEU A C 1
ATOM 2049 O O . LEU A 1 272 ? 17.705 59.868 39.835 1.00 34.25 260 LEU A O 1
ATOM 2054 N N . LYS A 1 273 ? 19.065 60.354 38.122 1.00 37.23 261 LYS A N 1
ATOM 2055 C CA . LYS A 1 273 ? 19.585 59.016 37.894 1.00 38.10 261 LYS A CA 1
ATOM 2056 C C . LYS A 1 273 ? 21.036 58.996 38.342 1.00 38.09 261 LYS A C 1
ATOM 2057 O O . LYS A 1 273 ? 21.829 59.883 37.964 1.00 36.98 261 LYS A O 1
ATOM 2063 N N . ALA A 1 274 ? 21.391 57.969 39.114 1.00 40.68 262 ALA A N 1
ATOM 2064 C CA . ALA A 1 274 ? 22.772 57.783 39.584 1.00 41.52 262 ALA A CA 1
ATOM 2065 C C . ALA A 1 274 ? 23.617 57.127 38.485 1.00 43.87 262 ALA A C 1
ATOM 2066 O O . ALA A 1 274 ? 24.006 55.956 38.579 1.00 43.17 262 ALA A O 1
ATOM 2068 N N . LYS A 1 275 ? 23.899 57.924 37.454 1.00 46.19 263 LYS A N 1
ATOM 2069 C CA . LYS A 1 275 ? 24.577 57.467 36.255 1.00 49.32 263 LYS A CA 1
ATOM 2070 C C . LYS A 1 275 ? 25.999 57.004 36.540 1.00 50.96 263 LYS A C 1
ATOM 2071 O O . LYS A 1 275 ? 26.383 55.931 36.074 1.00 52.94 263 LYS A O 1
ATOM 2077 N N . CYS A 1 276 ? 26.778 57.777 37.306 1.00 51.00 264 CYS A N 1
ATOM 2078 C CA A CYS A 1 276 ? 28.166 57.381 37.566 0.50 51.28 264 CYS A CA 1
ATOM 2079 C CA B CYS A 1 276 ? 28.182 57.446 37.604 0.50 52.33 264 CYS A CA 1
ATOM 2080 C C . CYS A 1 276 ? 28.323 56.632 38.896 1.00 51.86 264 CYS A C 1
ATOM 2081 O O . CYS A 1 276 ? 27.550 56.836 39.839 1.00 49.46 264 CYS A O 1
ATOM 2086 N N . PRO A 1 277 ? 29.340 55.739 38.969 1.00 52.94 265 PRO A N 1
ATOM 2087 C CA . PRO A 1 277 ? 29.512 54.888 40.163 1.00 52.83 265 PRO A CA 1
ATOM 2088 C C . PRO A 1 277 ? 29.879 55.651 41.439 1.00 52.04 265 PRO A C 1
ATOM 2089 O O . PRO A 1 277 ? 29.501 55.231 42.529 1.00 50.66 265 PRO A O 1
ATOM 2093 N N . ALA A 1 278 ? 30.612 56.755 41.301 1.00 51.55 266 ALA A N 1
ATOM 2094 C CA . ALA A 1 278 ? 30.918 57.626 42.444 1.00 51.21 266 ALA A CA 1
ATOM 2095 C C . ALA A 1 278 ? 29.651 58.153 43.123 1.00 49.98 266 ALA A C 1
ATOM 2096 O O . ALA A 1 278 ? 29.562 58.154 44.343 1.00 52.08 266 ALA A O 1
ATOM 2098 N N . VAL A 1 279 ? 28.689 58.596 42.314 1.00 48.44 267 VAL A N 1
ATOM 2099 C CA . VAL A 1 279 ? 27.400 59.123 42.787 1.00 47.65 267 VAL A CA 1
ATOM 2100 C C . VAL A 1 279 ? 26.530 58.033 43.392 1.00 45.27 267 VAL A C 1
ATOM 2101 O O . VAL A 1 279 ? 25.910 58.224 44.446 1.00 43.24 267 VAL A O 1
ATOM 2105 N N . ALA A 1 280 ? 26.480 56.898 42.699 1.00 43.33 268 ALA A N 1
ATOM 2106 C CA . ALA A 1 280 ? 25.775 55.715 43.192 1.00 42.95 268 ALA A CA 1
ATOM 2107 C C . ALA A 1 280 ? 26.314 55.326 44.554 1.00 42.46 268 ALA A C 1
ATOM 2108 O O . ALA A 1 280 ? 25.542 55.112 45.492 1.00 41.19 268 ALA A O 1
ATOM 2110 N N . ARG A 1 281 ? 27.645 55.265 44.645 1.00 43.14 269 ARG A N 1
ATOM 2111 C CA . ARG A 1 281 ? 28.354 54.970 45.892 1.00 45.35 269 ARG A CA 1
ATOM 2112 C C . ARG A 1 281 ? 28.033 55.961 47.003 1.00 46.05 269 ARG A C 1
ATOM 2113 O O . ARG A 1 281 ? 27.788 55.563 48.133 1.00 46.41 269 ARG A O 1
ATOM 2121 N N . GLU A 1 282 ? 28.041 57.250 46.681 1.00 49.43 270 GLU A N 1
ATOM 2122 C CA . GLU A 1 282 ? 27.686 58.294 47.653 1.00 50.58 270 GLU A CA 1
ATOM 2123 C C . GLU A 1 282 ? 26.199 58.217 48.058 1.00 50.33 270 GLU A C 1
ATOM 2124 O O . GLU A 1 282 ? 25.871 58.314 49.241 1.00 49.40 270 GLU A O 1
ATOM 2130 N N . LEU A 1 283 ? 25.305 58.034 47.086 1.00 50.97 271 LEU A N 1
ATOM 2131 C CA . LEU A 1 283 ? 23.872 57.843 47.388 1.00 50.47 271 LEU A CA 1
ATOM 2132 C C . LEU A 1 283 ? 23.559 56.518 48.090 1.00 51.78 271 LEU A C 1
ATOM 2133 O O . LEU A 1 283 ? 22.498 56.388 48.705 1.00 51.43 271 LEU A O 1
ATOM 2138 N N . LYS A 1 284 ? 24.471 55.543 47.986 1.00 52.09 272 LYS A N 1
ATOM 2139 C CA . LYS A 1 284 ? 24.273 54.202 48.545 1.00 52.21 272 LYS A CA 1
ATOM 2140 C C . LYS A 1 284 ? 23.105 53.475 47.829 1.00 49.52 272 LYS A C 1
ATOM 2141 O O . LYS A 1 284 ? 22.167 52.962 48.465 1.00 47.67 272 LYS A O 1
ATOM 2146 N N . VAL A 1 285 ? 23.185 53.455 46.495 1.00 46.01 273 VAL A N 1
ATOM 2147 C CA . VAL A 1 285 ? 22.168 52.852 45.636 1.00 45.33 273 VAL A CA 1
ATOM 2148 C C . VAL A 1 285 ? 22.852 52.161 44.460 1.00 45.48 273 VAL A C 1
ATOM 2149 O O . VAL A 1 285 ? 24.023 52.424 44.191 1.00 45.32 273 VAL A O 1
ATOM 2153 N N . PRO A 1 286 ? 22.136 51.262 43.763 1.00 45.74 274 PRO A N 1
ATOM 2154 C CA . PRO A 1 286 ? 22.738 50.615 42.600 1.00 45.46 274 PRO A CA 1
ATOM 2155 C C . PRO A 1 286 ? 23.042 51.585 41.486 1.00 45.05 274 PRO A C 1
ATOM 2156 O O . PRO A 1 286 ? 22.371 52.613 41.354 1.00 45.83 274 PRO A O 1
ATOM 2160 N N . LYS A 1 287 ? 24.049 51.261 40.681 1.00 44.34 275 LYS A N 1
ATOM 2161 C CA . LYS A 1 287 ? 24.415 52.106 39.557 1.00 44.26 275 LYS A CA 1
ATOM 2162 C C . LYS A 1 287 ? 23.224 52.192 38.602 1.00 42.35 275 LYS A C 1
ATOM 2163 O O . LYS A 1 287 ? 22.557 51.198 38.335 1.00 41.68 275 LYS A O 1
ATOM 2167 N N . GLY A 1 288 ? 22.938 53.392 38.112 1.00 41.57 276 GLY A N 1
ATOM 2168 C CA . GLY A 1 288 ? 21.827 53.606 37.188 1.00 41.09 276 GLY A CA 1
ATOM 2169 C C . GLY A 1 288 ? 20.458 53.748 37.834 1.00 40.37 276 GLY A C 1
ATOM 2170 O O . GLY A 1 288 ? 19.454 53.894 37.137 1.00 41.28 276 GLY A O 1
ATOM 2171 N N . ALA A 1 289 ? 20.405 53.732 39.160 1.00 39.64 277 ALA A N 1
ATOM 2172 C CA . ALA A 1 289 ? 19.130 53.877 39.861 1.00 38.57 277 ALA A CA 1
ATOM 2173 C C . ALA A 1 289 ? 18.504 55.285 39.709 1.00 38.41 277 ALA A C 1
ATOM 2174 O O . ALA A 1 289 ? 19.194 56.313 39.703 1.00 37.54 277 ALA A O 1
ATOM 2176 N N . LEU A 1 290 ? 17.185 55.308 39.557 1.00 38.27 278 LEU A N 1
ATOM 2177 C CA . LEU A 1 290 ? 16.418 56.542 39.475 1.00 39.39 278 LEU A CA 1
ATOM 2178 C C . LEU A 1 290 ? 15.837 56.803 40.848 1.00 37.52 278 LEU A C 1
ATOM 2179 O O . LEU A 1 290 ? 15.267 55.896 41.458 1.00 38.49 278 LEU A O 1
ATOM 2184 N N . VAL A 1 291 ? 15.996 58.028 41.342 1.00 37.36 279 VAL A N 1
ATOM 2185 C CA . VAL A 1 291 ? 15.559 58.364 42.689 1.00 38.28 279 VAL A CA 1
ATOM 2186 C C . VAL A 1 291 ? 14.867 59.704 42.794 1.00 37.62 279 VAL A C 1
ATOM 2187 O O . VAL A 1 291 ? 15.154 60.625 42.055 1.00 34.56 279 VAL A O 1
ATOM 2191 N N . CYS A 1 292 ? 13.933 59.769 43.729 1.00 39.64 280 CYS A N 1
ATOM 2192 C CA . CYS A 1 292 ? 13.434 61.011 44.272 1.00 39.73 280 CYS A CA 1
ATOM 2193 C C . CYS A 1 292 ? 13.728 60.886 45.751 1.00 40.60 280 CYS A C 1
ATOM 2194 O O . CYS A 1 292 ? 13.039 60.144 46.478 1.00 36.85 280 CYS A O 1
ATOM 2205 N N . ARG A 1 294 ? 14.840 62.645 49.450 1.00 40.42 282 ARG A N 1
ATOM 2206 C CA . ARG A 1 294 ? 15.034 63.726 50.392 1.00 39.65 282 ARG A CA 1
ATOM 2207 C C . ARG A 1 294 ? 16.430 63.644 51.018 1.00 39.29 282 ARG A C 1
ATOM 2208 O O . ARG A 1 294 ? 16.866 62.574 51.410 1.00 40.27 282 ARG A O 1
ATOM 2216 N N . ASN A 1 295 ? 17.119 64.781 51.086 1.00 40.69 283 ASN A N 1
ATOM 2217 C CA . ASN A 1 295 ? 18.396 64.923 51.803 1.00 41.59 283 ASN A CA 1
ATOM 2218 C C . ASN A 1 295 ? 18.207 64.538 53.279 1.00 43.93 283 ASN A C 1
ATOM 2219 O O . ASN A 1 295 ? 17.319 65.087 53.931 1.00 38.92 283 ASN A O 1
ATOM 2224 N N . LYS A 1 296 ? 19.032 63.623 53.801 1.00 48.07 284 LYS A N 1
ATOM 2225 C CA . LYS A 1 296 ? 18.837 63.049 55.160 1.00 51.65 284 LYS A CA 1
ATOM 2226 C C . LYS A 1 296 ? 20.025 63.296 56.094 1.00 55.10 284 LYS A C 1
ATOM 2227 O O . LYS A 1 296 ? 20.742 64.288 55.955 1.00 59.61 284 LYS A O 1
ATOM 2229 N N . LYS B 1 14 ? 54.590 63.594 16.570 1.00 60.37 2 LYS B N 1
ATOM 2230 C CA . LYS B 1 14 ? 54.470 64.139 17.948 1.00 59.90 2 LYS B CA 1
ATOM 2231 C C . LYS B 1 14 ? 53.774 63.168 18.935 1.00 58.54 2 LYS B C 1
ATOM 2232 O O . LYS B 1 14 ? 53.734 61.940 18.751 1.00 60.25 2 LYS B O 1
ATOM 2237 N N . VAL B 1 15 ? 53.324 63.738 20.042 1.00 52.75 3 VAL B N 1
ATOM 2238 C CA . VAL B 1 15 ? 52.295 63.148 20.855 1.00 45.54 3 VAL B CA 1
ATOM 2239 C C . VAL B 1 15 ? 50.960 63.580 20.214 1.00 40.11 3 VAL B C 1
ATOM 2240 O O . VAL B 1 15 ? 50.870 64.661 19.623 1.00 36.37 3 VAL B O 1
ATOM 2244 N N . GLN B 1 16 ? 49.948 62.725 20.323 1.00 34.29 4 GLN B N 1
ATOM 2245 C CA . GLN B 1 16 ? 48.643 63.004 19.761 1.00 33.82 4 GLN B CA 1
ATOM 2246 C C . GLN B 1 16 ? 47.672 63.309 20.872 1.00 29.05 4 GLN B C 1
ATOM 2247 O O . GLN B 1 16 ? 47.898 62.954 22.019 1.00 28.44 4 GLN B O 1
ATOM 2253 N N . TYR B 1 17 ? 46.578 63.953 20.514 1.00 26.31 5 TYR B N 1
ATOM 2254 C CA . TYR B 1 17 ? 45.650 64.491 21.494 1.00 28.53 5 TYR B CA 1
ATOM 2255 C C . TYR B 1 17 ? 44.949 63.422 22.329 1.00 26.98 5 TYR B C 1
ATOM 2256 O O . TYR B 1 17 ? 44.509 63.684 23.440 1.00 26.64 5 TYR B O 1
ATOM 2265 N N . GLU B 1 18 ? 44.795 62.234 21.770 1.00 26.92 6 GLU B N 1
ATOM 2266 C CA . GLU B 1 18 ? 44.188 61.133 22.509 1.00 28.94 6 GLU B CA 1
ATOM 2267 C C . GLU B 1 18 ? 45.105 60.524 23.588 1.00 32.27 6 GLU B C 1
ATOM 2268 O O . GLU B 1 18 ? 44.661 59.710 24.397 1.00 32.91 6 GLU B O 1
ATOM 2274 N N . CYS B 1 19 ? 46.378 60.892 23.605 1.00 32.83 7 CYS B N 1
ATOM 2275 C CA . CYS B 1 19 ? 47.306 60.186 24.456 1.00 36.06 7 CYS B CA 1
ATOM 2276 C C . CYS B 1 19 ? 47.090 60.449 25.941 1.00 33.89 7 CYS B C 1
ATOM 2277 O O . CYS B 1 19 ? 47.408 59.593 26.765 1.00 31.32 7 CYS B O 1
ATOM 2280 N N . LEU B 1 20 ? 46.515 61.597 26.287 1.00 32.45 8 LEU B N 1
ATOM 2281 C CA . LEU B 1 20 ? 46.273 61.893 27.689 1.00 32.92 8 LEU B CA 1
ATOM 2282 C C . LEU B 1 20 ? 45.276 60.905 28.281 1.00 31.30 8 LEU B C 1
ATOM 2283 O O . LEU B 1 20 ? 45.553 60.317 29.343 1.00 30.26 8 LEU B O 1
ATOM 2288 N N . THR B 1 21 ? 44.128 60.716 27.620 1.00 28.95 9 THR B N 1
ATOM 2289 C CA . THR B 1 21 ? 43.120 59.781 28.151 1.00 28.13 9 THR B CA 1
ATOM 2290 C C . THR B 1 21 ? 43.606 58.338 28.095 1.00 28.89 9 THR B C 1
ATOM 2291 O O . THR B 1 21 ? 43.298 57.548 28.977 1.00 28.30 9 THR B O 1
ATOM 2295 N N . CYS B 1 22 ? 44.361 57.999 27.068 1.00 28.91 10 CYS B N 1
ATOM 2296 C CA A CYS B 1 22 ? 44.956 56.684 26.974 0.70 29.29 10 CYS B CA 1
ATOM 2297 C CA B CYS B 1 22 ? 44.968 56.672 26.987 0.30 28.43 10 CYS B CA 1
ATOM 2298 C C . CYS B 1 22 ? 45.866 56.404 28.200 1.00 30.54 10 CYS B C 1
ATOM 2299 O O . CYS B 1 22 ? 45.787 55.350 28.832 1.00 25.00 10 CYS B O 1
ATOM 2312 N N . ALA B 1 24 ? 45.870 58.057 31.168 1.00 24.75 12 ALA B N 1
ATOM 2313 C CA . ALA B 1 24 ? 45.073 58.100 32.403 1.00 23.53 12 ALA B CA 1
ATOM 2314 C C . ALA B 1 24 ? 44.317 56.798 32.637 1.00 25.97 12 ALA B C 1
ATOM 2315 O O . ALA B 1 24 ? 44.260 56.295 33.774 1.00 26.70 12 ALA B O 1
ATOM 2317 N N . ASN B 1 25 ? 43.746 56.251 31.558 1.00 24.86 13 ASN B N 1
ATOM 2318 C CA . ASN B 1 25 ? 43.014 54.984 31.613 1.00 24.87 13 ASN B CA 1
ATOM 2319 C C . ASN B 1 25 ? 43.932 53.839 32.063 1.00 25.85 13 ASN B C 1
ATOM 2320 O O . ASN B 1 25 ? 43.518 53.004 32.848 1.00 28.28 13 ASN B O 1
ATOM 2325 N N . GLN B 1 26 ? 45.161 53.812 31.553 1.00 25.51 14 GLN B N 1
ATOM 2326 C CA . GLN B 1 26 ? 46.140 52.821 31.989 1.00 26.60 14 GLN B CA 1
ATOM 2327 C C . GLN B 1 26 ? 46.525 53.023 33.432 1.00 24.34 14 GLN B C 1
ATOM 2328 O O . GLN B 1 26 ? 46.645 52.060 34.167 1.00 23.84 14 GLN B O 1
ATOM 2334 N N . CYS B 1 27 ? 46.736 54.272 33.852 1.00 22.81 15 CYS B N 1
ATOM 2335 C CA . CYS B 1 27 ? 46.950 54.556 35.237 1.00 23.78 15 CYS B CA 1
ATOM 2336 C C . CYS B 1 27 ? 45.827 53.998 36.129 1.00 25.02 15 CYS B C 1
ATOM 2337 O O . CYS B 1 27 ? 46.064 53.345 37.152 1.00 25.11 15 CYS B O 1
ATOM 2340 N N . GLN B 1 28 ? 44.608 54.252 35.735 1.00 23.39 16 GLN B N 1
ATOM 2341 C CA . GLN B 1 28 ? 43.471 53.757 36.492 1.00 26.16 16 GLN B CA 1
ATOM 2342 C C . GLN B 1 28 ? 43.469 52.235 36.576 1.00 25.25 16 GLN B C 1
ATOM 2343 O O . GLN B 1 28 ? 43.165 51.680 37.618 1.00 25.02 16 GLN B O 1
ATOM 2349 N N . ARG B 1 29 ? 43.768 51.575 35.476 1.00 24.88 17 ARG B N 1
ATOM 2350 C CA . ARG B 1 29 ? 43.827 50.110 35.478 1.00 28.10 17 ARG B CA 1
ATOM 2351 C C . ARG B 1 29 ? 44.903 49.598 36.440 1.00 26.53 17 ARG B C 1
ATOM 2352 O O . ARG B 1 29 ? 44.686 48.607 37.144 1.00 27.79 17 ARG B O 1
ATOM 2360 N N . ILE B 1 30 ? 46.055 50.287 36.486 1.00 25.81 18 ILE B N 1
ATOM 2361 C CA . ILE B 1 30 ? 47.138 49.937 37.412 1.00 24.18 18 ILE B CA 1
ATOM 2362 C C . ILE B 1 30 ? 46.694 50.016 38.866 1.00 24.41 18 ILE B C 1
ATOM 2363 O O . ILE B 1 30 ? 46.993 49.071 39.642 1.00 24.94 18 ILE B O 1
ATOM 2368 N N . VAL B 1 31 ? 46.013 51.113 39.267 1.00 22.02 19 VAL B N 1
ATOM 2369 C CA . VAL B 1 31 ? 45.607 51.263 40.642 1.00 22.54 19 VAL B CA 1
ATOM 2370 C C . VAL B 1 31 ? 44.537 50.239 41.023 1.00 25.35 19 VAL B C 1
ATOM 2371 O O . VAL B 1 31 ? 44.544 49.729 42.141 1.00 24.97 19 VAL B O 1
ATOM 2375 N N . GLU B 1 32 ? 43.632 49.937 40.095 1.00 25.96 20 GLU B N 1
ATOM 2376 C CA . GLU B 1 32 ? 42.596 48.935 40.308 1.00 27.32 20 GLU B CA 1
ATOM 2377 C C . GLU B 1 32 ? 43.170 47.554 40.503 1.00 31.22 20 GLU B C 1
ATOM 2378 O O . GLU B 1 32 ? 42.712 46.821 41.367 1.00 32.25 20 GLU B O 1
ATOM 2392 N N . ALA B 1 34 ? 46.275 46.896 41.556 1.00 28.94 22 ALA B N 1
ATOM 2393 C CA . ALA B 1 34 ? 47.184 46.875 42.683 1.00 27.92 22 ALA B CA 1
ATOM 2394 C C . ALA B 1 34 ? 46.504 46.813 44.046 1.00 30.65 22 ALA B C 1
ATOM 2395 O O . ALA B 1 34 ? 47.064 46.240 44.995 1.00 28.75 22 ALA B O 1
ATOM 2397 N N . THR B 1 35 ? 45.333 47.431 44.172 1.00 29.84 23 THR B N 1
ATOM 2398 C CA . THR B 1 35 ? 44.660 47.480 45.461 1.00 30.67 23 THR B CA 1
ATOM 2399 C C . THR B 1 35 ? 43.151 47.589 45.348 1.00 29.71 23 THR B C 1
ATOM 2400 O O . THR B 1 35 ? 42.624 48.128 44.378 1.00 29.46 23 THR B O 1
ATOM 2404 N N . GLN B 1 36 ? 42.462 47.121 46.378 1.00 26.22 24 GLN B N 1
ATOM 2405 C CA . GLN B 1 36 ? 41.030 47.343 46.534 1.00 28.26 24 GLN B CA 1
ATOM 2406 C C . GLN B 1 36 ? 40.707 48.540 47.455 1.00 30.47 24 GLN B C 1
ATOM 2407 O O . GLN B 1 36 ? 39.525 48.911 47.634 1.00 29.39 24 GLN B O 1
ATOM 2413 N N . ASP B 1 37 ? 41.743 49.129 48.051 1.00 27.15 25 ASP B N 1
ATOM 2414 C CA . ASP B 1 37 ? 41.563 50.221 49.001 1.00 27.27 25 ASP B CA 1
ATOM 2415 C C . ASP B 1 37 ? 41.272 51.491 48.214 1.00 25.54 25 ASP B C 1
ATOM 2416 O O . ASP B 1 37 ? 42.123 51.985 47.521 1.00 25.18 25 ASP B O 1
ATOM 2429 N N . ASP B 1 39 ? 40.906 54.574 49.202 1.00 26.86 27 ASP B N 1
ATOM 2430 C CA . ASP B 1 39 ? 41.694 55.731 49.612 1.00 28.29 27 ASP B CA 1
ATOM 2431 C C . ASP B 1 39 ? 43.043 55.734 48.952 1.00 24.94 27 ASP B C 1
ATOM 2432 O O . ASP B 1 39 ? 43.518 56.780 48.508 1.00 27.53 27 ASP B O 1
ATOM 2437 N N . ILE B 1 40 ? 43.666 54.569 48.875 1.00 26.10 28 ILE B N 1
ATOM 2438 C CA . ILE B 1 40 ? 44.929 54.421 48.177 1.00 26.06 28 ILE B CA 1
ATOM 2439 C C . ILE B 1 40 ? 44.710 54.681 46.667 1.00 26.73 28 ILE B C 1
ATOM 2440 O O . ILE B 1 40 ? 45.511 55.374 46.029 1.00 24.69 28 ILE B O 1
ATOM 2445 N N . ARG B 1 41 ? 43.644 54.139 46.087 1.00 22.19 29 ARG B N 1
ATOM 2446 C CA . ARG B 1 41 ? 43.352 54.445 44.687 1.00 23.31 29 ARG B CA 1
ATOM 2447 C C . ARG B 1 41 ? 43.224 55.940 44.434 1.00 24.79 29 ARG B C 1
ATOM 2448 O O . ARG B 1 41 ? 43.755 56.459 43.441 1.00 28.41 29 ARG B O 1
ATOM 2456 N N . ARG B 1 42 ? 42.534 56.643 45.316 1.00 26.74 30 ARG B N 1
ATOM 2457 C CA . ARG B 1 42 ? 42.360 58.099 45.155 1.00 27.18 30 ARG B CA 1
ATOM 2458 C C . ARG B 1 42 ? 43.709 58.805 45.185 1.00 29.25 30 ARG B C 1
ATOM 2459 O O . ARG B 1 42 ? 44.017 59.634 44.324 1.00 28.95 30 ARG B O 1
ATOM 2467 N N . ARG B 1 43 ? 44.502 58.515 46.220 1.00 27.85 31 ARG B N 1
ATOM 2468 C CA . ARG B 1 43 ? 45.812 59.125 46.348 1.00 26.15 31 ARG B CA 1
ATOM 2469 C C . ARG B 1 43 ? 46.709 58.809 45.165 1.00 26.58 31 ARG B C 1
ATOM 2470 O O . ARG B 1 43 ? 47.499 59.671 44.736 1.00 25.75 31 ARG B O 1
ATOM 2478 N N . ALA B 1 44 ? 46.605 57.589 44.632 1.00 26.18 32 ALA B N 1
ATOM 2479 C CA . ALA B 1 44 ? 47.411 57.192 43.483 1.00 23.98 32 ALA B CA 1
ATOM 2480 C C . ALA B 1 44 ? 47.032 57.957 42.252 1.00 24.13 32 ALA B C 1
ATOM 2481 O O . ALA B 1 44 ? 47.920 58.406 41.479 1.00 24.32 32 ALA B O 1
ATOM 2491 N N . ILE B 1 46 ? 45.546 60.999 42.182 1.00 25.59 34 ILE B N 1
ATOM 2492 C CA . ILE B 1 46 ? 45.928 62.383 42.402 1.00 24.08 34 ILE B CA 1
ATOM 2493 C C . ILE B 1 46 ? 47.401 62.535 42.001 1.00 27.22 34 ILE B C 1
ATOM 2494 O O . ILE B 1 46 ? 47.746 63.455 41.296 1.00 28.74 34 ILE B O 1
ATOM 2499 N N . LEU B 1 47 ? 48.256 61.604 42.413 1.00 25.17 35 LEU B N 1
ATOM 2500 C CA . LEU B 1 47 ? 49.654 61.601 41.975 1.00 26.67 35 LEU B CA 1
ATOM 2501 C C . LEU B 1 47 ? 49.776 61.468 40.451 1.00 25.15 35 LEU B C 1
ATOM 2502 O O . LEU B 1 47 ? 50.530 62.205 39.841 1.00 26.27 35 LEU B O 1
ATOM 2507 N N . ALA B 1 48 ? 49.011 60.556 39.872 1.00 25.34 36 ALA B N 1
ATOM 2508 C CA . ALA B 1 48 ? 48.998 60.320 38.425 1.00 28.88 36 ALA B CA 1
ATOM 2509 C C . ALA B 1 48 ? 48.697 61.596 37.657 1.00 24.48 36 ALA B C 1
ATOM 2510 O O . ALA B 1 48 ? 49.305 61.850 36.659 1.00 25.56 36 ALA B O 1
ATOM 2512 N N . ALA B 1 49 ? 47.726 62.375 38.129 1.00 28.39 37 ALA B N 1
ATOM 2513 C CA . ALA B 1 49 ? 47.370 63.627 37.473 1.00 26.91 37 ALA B CA 1
ATOM 2514 C C . ALA B 1 49 ? 48.571 64.542 37.400 1.00 26.35 37 ALA B C 1
ATOM 2515 O O . ALA B 1 49 ? 48.823 65.181 36.369 1.00 25.62 37 ALA B O 1
ATOM 2517 N N . LYS B 1 50 ? 49.306 64.613 38.497 1.00 26.41 38 LYS B N 1
ATOM 2518 C CA . LYS B 1 50 ? 50.501 65.452 38.552 1.00 24.21 38 LYS B CA 1
ATOM 2519 C C . LYS B 1 50 ? 51.560 64.919 37.620 1.00 25.26 38 LYS B C 1
ATOM 2520 O O . LYS B 1 50 ? 52.218 65.673 36.915 1.00 23.92 38 LYS B O 1
ATOM 2526 N N . LEU B 1 51 ? 51.730 63.602 37.595 1.00 23.52 39 LEU B N 1
ATOM 2527 C CA . LEU B 1 51 ? 52.747 63.045 36.702 1.00 26.88 39 LEU B CA 1
ATOM 2528 C C . LEU B 1 51 ? 52.382 63.192 35.222 1.00 26.32 39 LEU B C 1
ATOM 2529 O O . LEU B 1 51 ? 53.266 63.396 34.378 1.00 25.26 39 LEU B O 1
ATOM 2534 N N . LEU B 1 52 ? 51.093 63.070 34.914 1.00 24.17 40 LEU B N 1
ATOM 2535 C CA . LEU B 1 52 ? 50.645 63.246 33.537 1.00 26.31 40 LEU B CA 1
ATOM 2536 C C . LEU B 1 52 ? 50.939 64.659 33.074 1.00 25.20 40 LEU B C 1
ATOM 2537 O O . LEU B 1 52 ? 51.377 64.866 31.959 1.00 26.69 40 LEU B O 1
ATOM 2542 N N . ALA B 1 53 ? 50.701 65.627 33.943 1.00 27.08 41 ALA B N 1
ATOM 2543 C CA . ALA B 1 53 ? 50.941 67.006 33.636 1.00 24.57 41 ALA B CA 1
ATOM 2544 C C . ALA B 1 53 ? 52.434 67.273 33.412 1.00 30.87 41 ALA B C 1
ATOM 2545 O O . ALA B 1 53 ? 52.816 68.148 32.615 1.00 29.00 41 ALA B O 1
ATOM 2547 N N . LYS B 1 54 ? 53.273 66.558 34.152 1.00 30.57 42 LYS B N 1
ATOM 2548 C CA . LYS B 1 54 ? 54.714 66.712 34.012 1.00 35.08 42 LYS B CA 1
ATOM 2549 C C . LYS B 1 54 ? 55.170 66.096 32.704 1.00 32.19 42 LYS B C 1
ATOM 2550 O O . LYS B 1 54 ? 55.988 66.658 32.010 1.00 32.49 42 LYS B O 1
ATOM 2556 N N . GLU B 1 55 ? 54.629 64.928 32.348 1.00 35.79 43 GLU B N 1
ATOM 2557 C CA . GLU B 1 55 ? 55.144 64.184 31.187 1.00 35.84 43 GLU B CA 1
ATOM 2558 C C . GLU B 1 55 ? 54.419 64.421 29.865 1.00 38.81 43 GLU B C 1
ATOM 2559 O O . GLU B 1 55 ? 54.969 64.124 28.814 1.00 38.78 43 GLU B O 1
ATOM 2565 N N . TYR B 1 56 ? 53.185 64.922 29.905 1.00 38.19 44 TYR B N 1
ATOM 2566 C CA . TYR B 1 56 ? 52.368 65.026 28.688 1.00 37.26 44 TYR B CA 1
ATOM 2567 C C . TYR B 1 56 ? 52.560 66.407 28.111 1.00 36.57 44 TYR B C 1
ATOM 2568 O O . TYR B 1 56 ? 51.869 67.349 28.468 1.00 36.42 44 TYR B O 1
ATOM 2577 N N . ASN B 1 57 ? 53.539 66.514 27.227 1.00 36.13 45 ASN B N 1
ATOM 2578 C CA . ASN B 1 57 ? 53.843 67.770 26.558 1.00 38.86 45 ASN B CA 1
ATOM 2579 C C . ASN B 1 57 ? 54.264 67.493 25.121 1.00 37.30 45 ASN B C 1
ATOM 2580 O O . ASN B 1 57 ? 54.399 66.322 24.736 1.00 32.05 45 ASN B O 1
ATOM 2585 N N . GLU B 1 58 ? 54.471 68.564 24.350 1.00 40.49 46 GLU B N 1
ATOM 2586 C CA . GLU B 1 58 ? 54.662 68.498 22.885 1.00 43.67 46 GLU B CA 1
ATOM 2587 C C . GLU B 1 58 ? 55.817 67.593 22.495 1.00 45.63 46 GLU B C 1
ATOM 2588 O O . GLU B 1 58 ? 55.742 66.892 21.493 1.00 45.50 46 GLU B O 1
ATOM 2591 N N . ASN B 1 59 ? 56.872 67.615 23.308 1.00 49.36 47 ASN B N 1
ATOM 2592 C CA . ASN B 1 59 ? 58.073 66.810 23.088 1.00 54.11 47 ASN B CA 1
ATOM 2593 C C . ASN B 1 59 ? 57.979 65.346 23.557 1.00 53.44 47 ASN B C 1
ATOM 2594 O O . ASN B 1 59 ? 58.929 64.584 23.374 1.00 55.89 47 ASN B O 1
ATOM 2599 N N . ALA B 1 60 ? 56.858 64.958 24.162 1.00 50.26 48 ALA B N 1
ATOM 2600 C CA . ALA B 1 60 ? 56.743 63.649 24.793 1.00 48.29 48 ALA B CA 1
ATOM 2601 C C . ALA B 1 60 ? 56.655 62.503 23.784 1.00 47.32 48 ALA B C 1
ATOM 2602 O O . ALA B 1 60 ? 56.016 62.625 22.722 1.00 44.98 48 ALA B O 1
ATOM 2604 N N . ILE B 1 61 ? 57.306 61.391 24.129 1.00 47.43 49 ILE B N 1
ATOM 2605 C CA . ILE B 1 61 ? 57.126 60.113 23.428 1.00 47.34 49 ILE B CA 1
ATOM 2606 C C . ILE B 1 61 ? 56.261 59.233 24.314 1.00 46.16 49 ILE B C 1
ATOM 2607 O O . ILE B 1 61 ? 56.715 58.809 25.368 1.00 44.54 49 ILE B O 1
ATOM 2612 N N . PRO B 1 62 ? 55.016 58.964 23.901 1.00 45.36 50 PRO B N 1
ATOM 2613 C CA . PRO B 1 62 ? 54.057 58.363 24.833 1.00 44.76 50 PRO B CA 1
ATOM 2614 C C . PRO B 1 62 ? 54.463 57.014 25.415 1.00 42.66 50 PRO B C 1
ATOM 2615 O O . PRO B 1 62 ? 54.134 56.752 26.573 1.00 38.47 50 PRO B O 1
ATOM 2619 N N . ALA B 1 63 ? 55.141 56.152 24.646 1.00 38.02 51 ALA B N 1
ATOM 2620 C CA . ALA B 1 63 ? 55.550 54.851 25.206 1.00 35.89 51 ALA B CA 1
ATOM 2621 C C . ALA B 1 63 ? 56.479 55.049 26.392 1.00 33.04 51 ALA B C 1
ATOM 2622 O O . ALA B 1 63 ? 56.381 54.357 27.406 1.00 33.97 51 ALA B O 1
ATOM 2624 N N . ILE B 1 64 ? 57.400 55.980 26.235 1.00 28.14 52 ILE B N 1
ATOM 2625 C CA . ILE B 1 64 ? 58.381 56.255 27.247 1.00 31.08 52 ILE B CA 1
ATOM 2626 C C . ILE B 1 64 ? 57.759 57.073 28.386 1.00 33.07 52 ILE B C 1
ATOM 2627 O O . ILE B 1 64 ? 57.974 56.763 29.550 1.00 33.64 52 ILE B O 1
ATOM 2632 N N . ALA B 1 65 ? 56.981 58.105 28.044 1.00 30.48 53 ALA B N 1
ATOM 2633 C CA . ALA B 1 65 ? 56.427 58.976 29.051 1.00 31.62 53 ALA B CA 1
ATOM 2634 C C . ALA B 1 65 ? 55.519 58.171 29.965 1.00 33.03 53 ALA B C 1
ATOM 2635 O O . ALA B 1 65 ? 55.651 58.232 31.193 1.00 36.47 53 ALA B O 1
ATOM 2637 N N . GLY B 1 66 ? 54.560 57.480 29.345 1.00 29.99 54 GLY B N 1
ATOM 2638 C CA . GLY B 1 66 ? 53.639 56.582 30.022 1.00 30.13 54 GLY B CA 1
ATOM 2639 C C . GLY B 1 66 ? 54.329 55.588 30.924 1.00 26.86 54 GLY B C 1
ATOM 2640 O O . GLY B 1 66 ? 53.949 55.435 32.094 1.00 26.65 54 GLY B O 1
ATOM 2641 N N . SER B 1 67 ? 55.348 54.916 30.389 1.00 25.48 55 SER B N 1
ATOM 2642 C CA . SER B 1 67 ? 56.075 53.920 31.154 1.00 24.71 55 SER B CA 1
ATOM 2643 C C . SER B 1 67 ? 56.711 54.473 32.407 1.00 26.51 55 SER B C 1
ATOM 2644 O O . SER B 1 67 ? 56.666 53.838 33.470 1.00 25.14 55 SER B O 1
ATOM 2647 N N . LEU B 1 68 ? 57.306 55.641 32.296 1.00 27.72 56 LEU B N 1
ATOM 2648 C CA . LEU B 1 68 ? 57.909 56.260 33.477 1.00 30.56 56 LEU B CA 1
ATOM 2649 C C . LEU B 1 68 ? 56.861 56.620 34.521 1.00 26.10 56 LEU B C 1
ATOM 2650 O O . LEU B 1 68 ? 57.096 56.430 35.692 1.00 25.69 56 LEU B O 1
ATOM 2655 N N . ILE B 1 69 ? 55.705 57.107 34.096 1.00 26.55 57 ILE B N 1
ATOM 2656 C CA . ILE B 1 69 ? 54.575 57.319 34.996 1.00 25.88 57 ILE B CA 1
ATOM 2657 C C . ILE B 1 69 ? 54.138 56.017 35.674 1.00 25.98 57 ILE B C 1
ATOM 2658 O O . ILE B 1 69 ? 54.032 55.951 36.887 1.00 24.93 57 ILE B O 1
ATOM 2663 N N . PHE B 1 70 ? 53.946 54.970 34.881 1.00 22.73 58 PHE B N 1
ATOM 2664 C CA . PHE B 1 70 ? 53.489 53.686 35.411 1.00 23.52 58 PHE B CA 1
ATOM 2665 C C . PHE B 1 70 ? 54.467 53.151 36.474 1.00 23.47 58 PHE B C 1
ATOM 2666 O O . PHE B 1 70 ? 54.064 52.683 37.529 1.00 22.66 58 PHE B O 1
ATOM 2674 N N . LEU B 1 71 ? 55.761 53.239 36.199 1.00 23.06 59 LEU B N 1
ATOM 2675 C CA . LEU B 1 71 ? 56.767 52.730 37.127 1.00 22.47 59 LEU B CA 1
ATOM 2676 C C . LEU B 1 71 ? 56.808 53.564 38.418 1.00 22.35 59 LEU B C 1
ATOM 2677 O O . LEU B 1 71 ? 57.056 53.028 39.492 1.00 22.79 59 LEU B O 1
ATOM 2682 N N . GLU B 1 72 ? 56.590 54.869 38.326 1.00 25.43 60 GLU B N 1
ATOM 2683 C CA . GLU B 1 72 ? 56.467 55.662 39.544 1.00 26.28 60 GLU B CA 1
ATOM 2684 C C . GLU B 1 72 ? 55.230 55.268 40.355 1.00 24.59 60 GLU B C 1
ATOM 2685 O O . GLU B 1 72 ? 55.294 55.235 41.578 1.00 22.98 60 GLU B O 1
ATOM 2691 N N . LEU B 1 73 ? 54.113 54.984 39.690 1.00 23.72 61 LEU B N 1
ATOM 2692 C CA . LEU B 1 73 ? 52.939 54.493 40.407 1.00 25.90 61 LEU B CA 1
ATOM 2693 C C . LEU B 1 73 ? 53.178 53.156 41.062 1.00 25.60 61 LEU B C 1
ATOM 2694 O O . LEU B 1 73 ? 52.657 52.908 42.171 1.00 24.96 61 LEU B O 1
ATOM 2699 N N . TYR B 1 74 ? 53.973 52.297 40.412 1.00 23.51 62 TYR B N 1
ATOM 2700 C CA . TYR B 1 74 ? 54.294 51.002 41.004 1.00 24.29 62 TYR B CA 1
ATOM 2701 C C . TYR B 1 74 ? 54.972 51.251 42.343 1.00 24.81 62 TYR B C 1
ATOM 2702 O O . TYR B 1 74 ? 54.626 50.638 43.347 1.00 26.94 62 TYR B O 1
ATOM 2711 N N . LYS B 1 75 ? 55.941 52.148 42.344 1.00 24.36 63 LYS B N 1
ATOM 2712 C CA . LYS B 1 75 ? 56.634 52.543 43.571 1.00 25.92 63 LYS B CA 1
ATOM 2713 C C . LYS B 1 75 ? 55.675 53.131 44.605 1.00 25.10 63 LYS B C 1
ATOM 2714 O O . LYS B 1 75 ? 55.681 52.738 45.767 1.00 25.99 63 LYS B O 1
ATOM 2720 N N . PHE B 1 76 ? 54.799 54.020 44.173 1.00 23.53 64 PHE B N 1
ATOM 2721 C CA . PHE B 1 76 ? 53.832 54.622 45.104 1.00 24.55 64 PHE B CA 1
ATOM 2722 C C . PHE B 1 76 ? 52.970 53.536 45.735 1.00 25.07 64 PHE B C 1
ATOM 2723 O O . PHE B 1 76 ? 52.731 53.559 46.949 1.00 22.21 64 PHE B O 1
ATOM 2731 N N . LEU B 1 77 ? 52.511 52.590 44.911 1.00 26.42 65 LEU B N 1
ATOM 2732 C CA . LEU B 1 77 ? 51.630 51.512 45.354 1.00 26.36 65 LEU B CA 1
ATOM 2733 C C . LEU B 1 77 ? 52.362 50.415 46.124 1.00 28.06 65 LEU B C 1
ATOM 2734 O O . LEU B 1 77 ? 51.736 49.501 46.691 1.00 27.99 65 LEU B O 1
ATOM 2739 N N . GLY B 1 78 ? 53.687 50.450 46.111 1.00 27.79 66 GLY B N 1
ATOM 2740 C CA . GLY B 1 78 ? 54.459 49.427 46.791 1.00 27.37 66 GLY B CA 1
ATOM 2741 C C . GLY B 1 78 ? 54.362 48.074 46.135 1.00 28.78 66 GLY B C 1
ATOM 2742 O O . GLY B 1 78 ? 54.510 47.075 46.792 1.00 25.08 66 GLY B O 1
ATOM 2743 N N . ASN B 1 79 ? 54.129 48.032 44.826 1.00 27.90 67 ASN B N 1
ATOM 2744 C CA . ASN B 1 79 ? 53.899 46.762 44.131 1.00 25.48 67 ASN B CA 1
ATOM 2745 C C . ASN B 1 79 ? 54.685 46.846 42.832 1.00 26.86 67 ASN B C 1
ATOM 2746 O O . ASN B 1 79 ? 54.353 47.642 41.919 1.00 23.59 67 ASN B O 1
ATOM 2751 N N . ASP B 1 80 ? 55.753 46.069 42.776 1.00 22.38 68 ASP B N 1
ATOM 2752 C CA . ASP B 1 80 ? 56.676 46.086 41.639 1.00 25.42 68 ASP B CA 1
ATOM 2753 C C . ASP B 1 80 ? 56.106 45.448 40.377 1.00 23.82 68 ASP B C 1
ATOM 2754 O O . ASP B 1 80 ? 56.668 45.581 39.284 1.00 24.00 68 ASP B O 1
ATOM 2759 N N . ASP B 1 81 ? 55.000 44.724 40.511 1.00 25.47 69 ASP B N 1
ATOM 2760 C CA . ASP B 1 81 ? 54.335 44.175 39.352 1.00 25.92 69 ASP B CA 1
ATOM 2761 C C . ASP B 1 81 ? 52.874 43.894 39.669 1.00 26.70 69 ASP B C 1
ATOM 2762 O O . ASP B 1 81 ? 52.508 42.782 40.007 1.00 27.33 69 ASP B O 1
ATOM 2767 N N . PRO B 1 82 ? 52.022 44.920 39.586 1.00 23.79 70 PRO B N 1
ATOM 2768 C CA . PRO B 1 82 ? 50.577 44.738 39.833 1.00 25.19 70 PRO B CA 1
ATOM 2769 C C . PRO B 1 82 ? 49.906 43.697 38.942 1.00 26.24 70 PRO B C 1
ATOM 2770 O O . PRO B 1 82 ? 48.868 43.144 39.312 1.00 27.38 70 PRO B O 1
ATOM 2774 N N . PHE B 1 83 ? 50.508 43.411 37.799 1.00 26.25 71 PHE B N 1
ATOM 2775 C CA . PHE B 1 83 ? 49.909 42.511 36.821 1.00 28.46 71 PHE B CA 1
ATOM 2776 C C . PHE B 1 83 ? 50.324 41.061 36.938 1.00 25.88 71 PHE B C 1
ATOM 2777 O O . PHE B 1 83 ? 50.085 40.297 36.041 1.00 24.08 71 PHE B O 1
ATOM 2785 N N . ILE B 1 84 ? 50.988 40.685 38.004 1.00 26.57 72 ILE B N 1
ATOM 2786 C CA . ILE B 1 84 ? 51.543 39.358 38.103 1.00 30.72 72 ILE B CA 1
ATOM 2787 C C . ILE B 1 84 ? 50.449 38.312 37.899 1.00 30.68 72 ILE B C 1
ATOM 2788 O O . ILE B 1 84 ? 50.603 37.418 37.082 1.00 28.15 72 ILE B O 1
ATOM 2793 N N . GLU B 1 85 ? 49.318 38.483 38.562 1.00 32.07 73 GLU B N 1
ATOM 2794 C CA . GLU B 1 85 ? 48.233 37.500 38.486 1.00 32.44 73 GLU B CA 1
ATOM 2795 C C . GLU B 1 85 ? 47.561 37.480 37.133 1.00 30.25 73 GLU B C 1
ATOM 2796 O O . GLU B 1 85 ? 47.304 36.419 36.600 1.00 27.41 73 GLU B O 1
ATOM 2802 N N . TYR B 1 86 ? 47.256 38.654 36.606 1.00 29.93 74 TYR B N 1
ATOM 2803 C CA . TYR B 1 86 ? 46.696 38.799 35.266 1.00 30.77 74 TYR B CA 1
ATOM 2804 C C . TYR B 1 86 ? 47.557 38.111 34.201 1.00 29.40 74 TYR B C 1
ATOM 2805 O O . TYR B 1 86 ? 47.049 37.461 33.291 1.00 29.68 74 TYR B O 1
ATOM 2814 N N . LYS B 1 87 ? 48.871 38.243 34.346 1.00 26.27 75 LYS B N 1
ATOM 2815 C CA . LYS B 1 87 ? 49.805 37.676 33.444 1.00 25.34 75 LYS B CA 1
ATOM 2816 C C . LYS B 1 87 ? 49.819 36.155 33.586 1.00 23.75 75 LYS B C 1
ATOM 2817 O O . LYS B 1 87 ? 49.841 35.486 32.579 1.00 24.55 75 LYS B O 1
ATOM 2823 N N . LEU B 1 88 ? 49.832 35.628 34.819 1.00 24.15 76 LEU B N 1
ATOM 2824 C CA . LEU B 1 88 ? 49.762 34.165 35.016 1.00 24.70 76 LEU B CA 1
ATOM 2825 C C . LEU B 1 88 ? 48.492 33.614 34.413 1.00 23.17 76 LEU B C 1
ATOM 2826 O O . LEU B 1 88 ? 48.526 32.585 33.772 1.00 25.99 76 LEU B O 1
ATOM 2831 N N . LYS B 1 89 ? 47.374 34.301 34.606 1.00 25.83 77 LYS B N 1
ATOM 2832 C CA . LYS B 1 89 ? 46.101 33.849 34.022 1.00 25.74 77 LYS B CA 1
ATOM 2833 C C . LYS B 1 89 ? 46.163 33.829 32.501 1.00 25.30 77 LYS B C 1
ATOM 2834 O O . LYS B 1 89 ? 45.799 32.842 31.868 1.00 24.74 77 LYS B O 1
ATOM 2840 N N . SER B 1 90 ? 46.675 34.907 31.895 1.00 26.68 78 SER B N 1
ATOM 2841 C CA . SER B 1 90 ? 46.818 34.953 30.443 1.00 25.93 78 SER B CA 1
ATOM 2842 C C . SER B 1 90 ? 47.736 33.901 29.879 1.00 28.88 78 SER B C 1
ATOM 2843 O O . SER B 1 90 ? 47.438 33.360 28.832 1.00 29.56 78 SER B O 1
ATOM 2846 N N . GLU B 1 91 ? 48.874 33.669 30.534 1.00 27.58 79 GLU B N 1
ATOM 2847 C CA . GLU B 1 91 ? 49.812 32.677 30.085 1.00 28.44 79 GLU B CA 1
ATOM 2848 C C . GLU B 1 91 ? 49.193 31.288 30.062 1.00 28.50 79 GLU B C 1
ATOM 2849 O O . GLU B 1 91 ? 49.310 30.600 29.072 1.00 30.43 79 GLU B O 1
ATOM 2855 N N . GLU B 1 92 ? 48.540 30.895 31.153 1.00 28.45 80 GLU B N 1
ATOM 2856 C CA . GLU B 1 92 ? 47.954 29.557 31.263 1.00 30.58 80 GLU B CA 1
ATOM 2857 C C . GLU B 1 92 ? 46.921 29.323 30.179 1.00 29.60 80 GLU B C 1
ATOM 2858 O O . GLU B 1 92 ? 46.939 28.290 29.499 1.00 29.67 80 GLU B O 1
ATOM 2872 N N . ALA B 1 94 ? 46.577 31.090 27.242 1.00 24.28 82 ALA B N 1
ATOM 2873 C CA . ALA B 1 94 ? 47.149 31.199 25.921 1.00 25.53 82 ALA B CA 1
ATOM 2874 C C . ALA B 1 94 ? 47.934 29.943 25.552 1.00 23.61 82 ALA B C 1
ATOM 2875 O O . ALA B 1 94 ? 47.927 29.555 24.402 1.00 26.77 82 ALA B O 1
ATOM 2877 N N . ARG B 1 95 ? 48.636 29.340 26.517 1.00 24.62 83 ARG B N 1
ATOM 2878 C CA . ARG B 1 95 ? 49.372 28.099 26.281 1.00 27.69 83 ARG B CA 1
ATOM 2879 C C . ARG B 1 95 ? 48.415 27.007 25.793 1.00 27.44 83 ARG B C 1
ATOM 2880 O O . ARG B 1 95 ? 48.691 26.302 24.823 1.00 26.14 83 ARG B O 1
ATOM 2888 N N . LYS B 1 96 ? 47.295 26.856 26.499 1.00 23.52 84 LYS B N 1
ATOM 2889 C CA . LYS B 1 96 ? 46.287 25.835 26.134 1.00 25.89 84 LYS B CA 1
ATOM 2890 C C . LYS B 1 96 ? 45.619 26.106 24.779 1.00 25.31 84 LYS B C 1
ATOM 2891 O O . LYS B 1 96 ? 45.483 25.210 23.948 1.00 25.03 84 LYS B O 1
ATOM 2897 N N . VAL B 1 97 ? 45.275 27.362 24.523 1.00 23.91 85 VAL B N 1
ATOM 2898 C CA . VAL B 1 97 ? 44.744 27.742 23.228 1.00 23.90 85 VAL B CA 1
ATOM 2899 C C . VAL B 1 97 ? 45.730 27.421 22.119 1.00 26.81 85 VAL B C 1
ATOM 2900 O O . VAL B 1 97 ? 45.360 26.839 21.092 1.00 25.43 85 VAL B O 1
ATOM 2904 N N . ALA B 1 98 ? 46.988 27.809 22.303 1.00 27.79 86 ALA B N 1
ATOM 2905 C CA . ALA B 1 98 ? 48.013 27.564 21.266 1.00 29.60 86 ALA B CA 1
ATOM 2906 C C . ALA B 1 98 ? 48.162 26.056 20.994 1.00 29.12 86 ALA B C 1
ATOM 2907 O O . ALA B 1 98 ? 48.344 25.631 19.853 1.00 29.27 86 ALA B O 1
ATOM 2909 N N . ASP B 1 99 ? 48.065 25.255 22.040 1.00 29.81 87 ASP B N 1
ATOM 2910 C CA . ASP B 1 99 ? 48.149 23.807 21.896 1.00 30.47 87 ASP B CA 1
ATOM 2911 C C . ASP B 1 99 ? 47.028 23.228 21.036 1.00 30.65 87 ASP B C 1
ATOM 2912 O O . ASP B 1 99 ? 47.270 22.362 20.192 1.00 29.56 87 ASP B O 1
ATOM 2917 N N . ILE B 1 100 ? 45.810 23.727 21.230 1.00 28.02 88 ILE B N 1
ATOM 2918 C CA . ILE B 1 100 ? 44.677 23.328 20.397 1.00 27.34 88 ILE B CA 1
ATOM 2919 C C . ILE B 1 100 ? 44.901 23.792 18.966 1.00 28.30 88 ILE B C 1
ATOM 2920 O O . ILE B 1 100 ? 44.574 23.085 18.037 1.00 26.28 88 ILE B O 1
ATOM 2925 N N . ILE B 1 101 ? 45.415 24.998 18.783 1.00 27.37 89 ILE B N 1
ATOM 2926 C CA . ILE B 1 101 ? 45.658 25.500 17.433 1.00 27.72 89 ILE B CA 1
ATOM 2927 C C . ILE B 1 101 ? 46.660 24.590 16.710 1.00 28.93 89 ILE B C 1
ATOM 2928 O O . ILE B 1 101 ? 46.430 24.194 15.569 1.00 30.38 89 ILE B O 1
ATOM 2933 N N . LYS B 1 102 ? 47.760 24.254 17.378 1.00 28.56 90 LYS B N 1
ATOM 2934 C CA . LYS B 1 102 ? 48.756 23.365 16.813 1.00 32.42 90 LYS B CA 1
ATOM 2935 C C . LYS B 1 102 ? 48.147 22.020 16.432 1.00 35.09 90 LYS B C 1
ATOM 2936 O O . LYS B 1 102 ? 48.471 21.461 15.371 1.00 35.48 90 LYS B O 1
ATOM 2942 N N . ARG B 1 103 ? 47.222 21.531 17.249 1.00 33.62 91 ARG B N 1
ATOM 2943 C CA . ARG B 1 103 ? 46.512 20.282 16.950 1.00 36.72 91 ARG B CA 1
ATOM 2944 C C . ARG B 1 103 ? 45.499 20.421 15.812 1.00 34.77 91 ARG B C 1
ATOM 2945 O O . ARG B 1 103 ? 45.522 19.633 14.894 1.00 36.26 91 ARG B O 1
ATOM 2953 N N . LYS B 1 104 ? 44.639 21.437 15.846 1.00 34.21 92 LYS B N 1
ATOM 2954 C CA . LYS B 1 104 ? 43.491 21.506 14.918 1.00 34.20 92 LYS B CA 1
ATOM 2955 C C . LYS B 1 104 ? 43.838 22.139 13.583 1.00 33.40 92 LYS B C 1
ATOM 2956 O O . LYS B 1 104 ? 43.168 21.874 12.612 1.00 34.36 92 LYS B O 1
ATOM 2962 N N . LEU B 1 105 ? 44.844 23.004 13.545 1.00 30.16 93 LEU B N 1
ATOM 2963 C CA . LEU B 1 105 ? 45.136 23.784 12.347 1.00 33.53 93 LEU B CA 1
ATOM 2964 C C . LEU B 1 105 ? 46.539 23.506 11.872 1.00 34.35 93 LEU B C 1
ATOM 2965 O O . LEU B 1 105 ? 47.433 23.228 12.671 1.00 37.46 93 LEU B O 1
ATOM 2970 N N . LYS B 1 106 ? 46.719 23.535 10.561 1.00 30.48 94 LYS B N 1
ATOM 2971 C CA . LYS B 1 106 ? 48.048 23.506 10.005 1.00 31.76 94 LYS B CA 1
ATOM 2972 C C . LYS B 1 106 ? 48.240 24.791 9.216 1.00 32.06 94 LYS B C 1
ATOM 2973 O O . LYS B 1 106 ? 47.851 24.894 8.043 1.00 36.42 94 LYS B O 1
ATOM 2979 N N . LEU B 1 107 ? 48.829 25.781 9.865 1.00 30.31 95 LEU B N 1
ATOM 2980 C CA . LEU B 1 107 ? 48.833 27.135 9.332 1.00 31.13 95 LEU B CA 1
ATOM 2981 C C . LEU B 1 107 ? 49.979 27.280 8.370 1.00 31.69 95 LEU B C 1
ATOM 2982 O O . LEU B 1 107 ? 51.080 26.761 8.602 1.00 30.45 95 LEU B O 1
ATOM 2987 N N . ASP B 1 108 ? 49.702 27.928 7.248 1.00 28.46 96 ASP B N 1
ATOM 2988 C CA . ASP B 1 108 ? 50.744 28.323 6.352 1.00 26.84 96 ASP B CA 1
ATOM 2989 C C . ASP B 1 108 ? 51.383 29.622 6.862 1.00 25.92 96 ASP B C 1
ATOM 2990 O O . ASP B 1 108 ? 50.986 30.170 7.897 1.00 23.53 96 ASP B O 1
ATOM 2995 N N . PHE B 1 109 ? 52.373 30.134 6.153 1.00 26.68 97 PHE B N 1
ATOM 2996 C CA . PHE B 1 109 ? 53.077 31.326 6.665 1.00 25.50 97 PHE B CA 1
ATOM 2997 C C . PHE B 1 109 ? 52.179 32.552 6.734 1.00 27.45 97 PHE B C 1
ATOM 2998 O O . PHE B 1 109 ? 52.233 33.336 7.709 1.00 24.71 97 PHE B O 1
ATOM 3006 N N . GLU B 1 110 ? 51.348 32.731 5.707 1.00 25.42 98 GLU B N 1
ATOM 3007 C CA . GLU B 1 110 ? 50.442 33.876 5.684 1.00 26.87 98 GLU B CA 1
ATOM 3008 C C . GLU B 1 110 ? 49.563 33.877 6.938 1.00 24.91 98 GLU B C 1
ATOM 3009 O O . GLU B 1 110 ? 49.439 34.901 7.611 1.00 26.56 98 GLU B O 1
ATOM 3015 N N . LEU B 1 111 ? 49.011 32.722 7.298 1.00 23.26 99 LEU B N 1
ATOM 3016 C CA . LEU B 1 111 ? 48.103 32.629 8.454 1.00 23.41 99 LEU B CA 1
ATOM 3017 C C . LEU B 1 111 ? 48.853 32.606 9.780 1.00 23.42 99 LEU B C 1
ATOM 3018 O O . LEU B 1 111 ? 48.322 33.077 10.794 1.00 28.00 99 LEU B O 1
ATOM 3023 N N . ALA B 1 112 ? 50.096 32.139 9.795 1.00 25.15 100 ALA B N 1
ATOM 3024 C CA . ALA B 1 112 ? 50.899 32.274 11.031 1.00 25.91 100 ALA B CA 1
ATOM 3025 C C . ALA B 1 112 ? 51.151 33.729 11.394 1.00 25.77 100 ALA B C 1
ATOM 3026 O O . ALA B 1 112 ? 51.088 34.102 12.563 1.00 25.27 100 ALA B O 1
ATOM 3028 N N . VAL B 1 113 ? 51.388 34.567 10.386 1.00 24.30 101 VAL B N 1
ATOM 3029 C CA . VAL B 1 113 ? 51.612 35.982 10.595 1.00 24.68 101 VAL B CA 1
ATOM 3030 C C . VAL B 1 113 ? 50.344 36.581 11.134 1.00 23.46 101 VAL B C 1
ATOM 3031 O O . VAL B 1 113 ? 50.358 37.299 12.139 1.00 23.89 101 VAL B O 1
ATOM 3035 N N . LYS B 1 114 ? 49.227 36.241 10.498 1.00 25.33 102 LYS B N 1
ATOM 3036 C CA . LYS B 1 114 ? 47.925 36.725 10.960 1.00 25.64 102 LYS B CA 1
ATOM 3037 C C . LYS B 1 114 ? 47.656 36.287 12.417 1.00 25.54 102 LYS B C 1
ATOM 3038 O O . LYS B 1 114 ? 47.182 37.092 13.228 1.00 25.36 102 LYS B O 1
ATOM 3044 N N . LEU B 1 115 ? 48.011 35.046 12.741 1.00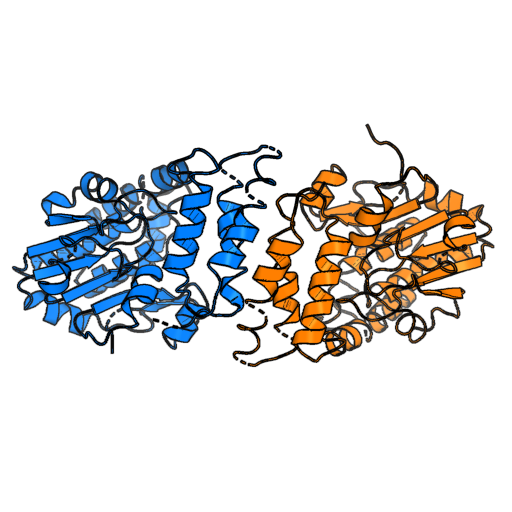 26.25 103 LEU B N 1
ATOM 3045 C CA . LEU B 1 115 ? 47.841 34.501 14.101 1.00 27.52 103 LEU B CA 1
ATOM 3046 C C . LEU B 1 115 ? 48.667 35.274 15.145 1.00 26.12 103 LEU B C 1
ATOM 3047 O O . LEU B 1 115 ? 48.178 35.598 16.208 1.00 27.44 103 LEU B O 1
ATOM 3052 N N . ALA B 1 116 ? 49.917 35.576 14.822 1.00 27.95 104 ALA B N 1
ATOM 3053 C CA . ALA B 1 116 ? 50.741 36.428 15.671 1.00 29.96 104 ALA B CA 1
ATOM 3054 C C . ALA B 1 116 ? 50.091 37.761 15.961 1.00 29.57 104 ALA B C 1
ATOM 3055 O O . ALA B 1 116 ? 50.112 38.218 17.097 1.00 29.87 104 ALA B O 1
ATOM 3057 N N . ILE B 1 117 ? 49.493 38.385 14.948 1.00 31.11 105 ILE B N 1
ATOM 3058 C CA . ILE B 1 117 ? 48.845 39.682 15.127 1.00 29.64 105 ILE B CA 1
ATOM 3059 C C . ILE B 1 117 ? 47.596 39.507 16.009 1.00 32.43 105 ILE B C 1
ATOM 3060 O O . ILE B 1 117 ? 47.380 40.255 16.930 1.00 34.90 105 ILE B O 1
ATOM 3065 N N . ILE B 1 118 ? 46.796 38.483 15.735 1.00 29.73 106 ILE B N 1
ATOM 3066 C CA . ILE B 1 118 ? 45.602 38.200 16.527 1.00 30.85 106 ILE B CA 1
ATOM 3067 C C . ILE B 1 118 ? 45.933 37.957 18.019 1.00 31.98 106 ILE B C 1
ATOM 3068 O O . ILE B 1 118 ? 45.137 38.289 18.893 1.00 34.06 106 ILE B O 1
ATOM 3073 N N . GLY B 1 119 ? 47.092 37.380 18.290 1.00 33.41 107 GLY B N 1
ATOM 3074 C CA . GLY B 1 119 ? 47.543 37.130 19.659 1.00 36.39 107 GLY B CA 1
ATOM 3075 C C . GLY B 1 119 ? 47.643 38.417 20.478 1.00 34.95 107 GLY B C 1
ATOM 3076 O O . GLY B 1 119 ? 47.435 38.404 21.677 1.00 38.33 107 GLY B O 1
ATOM 3077 N N . ASN B 1 120 ? 47.961 39.513 19.803 1.00 34.97 108 ASN B N 1
ATOM 3078 C CA . ASN B 1 120 ? 47.976 40.844 20.382 1.00 40.26 108 ASN B CA 1
ATOM 3079 C C . ASN B 1 120 ? 46.557 41.324 20.780 1.00 41.03 108 ASN B C 1
ATOM 3080 O O . ASN B 1 120 ? 46.404 42.198 21.619 1.00 45.65 108 ASN B O 1
ATOM 3085 N N . VAL B 1 121 ? 45.525 40.724 20.199 1.00 39.35 109 VAL B N 1
ATOM 3086 C CA . VAL B 1 121 ? 44.163 41.212 20.353 1.00 37.90 109 VAL B CA 1
ATOM 3087 C C . VAL B 1 121 ? 43.395 40.518 21.468 1.00 38.75 109 VAL B C 1
ATOM 3088 O O . VAL B 1 121 ? 42.528 41.097 22.084 1.00 40.20 109 VAL B O 1
ATOM 3092 N N . ILE B 1 122 ? 43.678 39.249 21.690 1.00 38.76 110 ILE B N 1
ATOM 3093 C CA . ILE B 1 122 ? 42.863 38.446 22.592 1.00 37.92 110 ILE B CA 1
ATOM 3094 C C . ILE B 1 122 ? 43.191 38.721 24.058 1.00 36.79 110 ILE B C 1
ATOM 3095 O O . ILE B 1 122 ? 44.355 38.784 24.431 1.00 36.50 110 ILE B O 1
ATOM 3100 N N . ASP B 1 123 ? 42.143 38.876 24.869 1.00 36.13 111 ASP B N 1
ATOM 3101 C CA . ASP B 1 123 ? 42.278 38.925 26.334 1.00 34.83 111 ASP B CA 1
ATOM 3102 C C . ASP B 1 123 ? 42.126 37.524 26.881 1.00 33.41 111 ASP B C 1
ATOM 3103 O O . ASP B 1 123 ? 41.028 37.025 27.140 1.00 30.05 111 ASP B O 1
ATOM 3108 N N . PHE B 1 124 ? 43.277 36.897 27.053 1.00 30.66 112 PHE B N 1
ATOM 3109 C CA . PHE B 1 124 ? 43.350 35.517 27.504 1.00 33.02 112 PHE B CA 1
ATOM 3110 C C . PHE B 1 124 ? 42.946 35.320 28.972 1.00 34.44 112 PHE B C 1
ATOM 3111 O O . PHE B 1 124 ? 42.579 34.216 29.388 1.00 36.67 112 PHE B O 1
ATOM 3119 N N . SER B 1 125 ? 42.919 36.406 29.734 1.00 32.12 113 SER B N 1
ATOM 3120 C CA . SER B 1 125 ? 42.646 36.314 31.159 1.00 33.26 113 SER B CA 1
ATOM 3121 C C . SER B 1 125 ? 41.169 36.082 31.517 1.00 33.89 113 SER B C 1
ATOM 3122 O O . SER B 1 125 ? 40.874 35.683 32.651 1.00 35.81 113 SER B O 1
ATOM 3125 N N . VAL B 1 126 ? 40.245 36.283 30.569 1.00 31.11 114 VAL B N 1
ATOM 3126 C CA . VAL B 1 126 ? 38.833 36.302 30.862 1.00 29.45 114 VAL B CA 1
ATOM 3127 C C . VAL B 1 126 ? 37.990 35.333 30.016 1.00 28.73 114 VAL B C 1
ATOM 3128 O O . VAL B 1 126 ? 36.749 35.426 30.001 1.00 29.53 114 VAL B O 1
ATOM 3132 N N . GLY B 1 127 ? 38.635 34.394 29.360 1.00 26.75 115 GLY B N 1
ATOM 3133 C CA . GLY B 1 127 ? 37.929 33.421 28.519 1.00 28.23 115 GLY B CA 1
ATOM 3134 C C . GLY B 1 127 ? 37.097 32.389 29.267 1.00 25.96 115 GLY B C 1
ATOM 3135 O O . GLY B 1 127 ? 37.286 32.148 30.449 1.00 26.89 115 GLY B O 1
ATOM 3136 N N . PHE B 1 128 ? 36.208 31.744 28.538 1.00 24.10 116 PHE B N 1
ATOM 3137 C CA . PHE B 1 128 ? 35.375 30.685 29.072 1.00 22.71 116 PHE B CA 1
ATOM 3138 C C . PHE B 1 128 ? 36.204 29.393 29.199 1.00 22.88 116 PHE B C 1
ATOM 3139 O O . PHE B 1 128 ? 36.188 28.723 30.234 1.00 22.90 116 PHE B O 1
ATOM 3147 N N . SER B 1 129 ? 36.860 29.032 28.104 1.00 21.45 117 SER B N 1
ATOM 3148 C CA . SER B 1 129 ? 37.640 27.806 27.991 1.00 21.52 117 SER B CA 1
ATOM 3149 C C . SER B 1 129 ? 38.647 27.976 26.852 1.00 24.59 117 SER B C 1
ATOM 3150 O O . SER B 1 129 ? 38.435 28.793 25.952 1.00 24.18 117 SER B O 1
ATOM 3153 N N . PRO B 1 130 ? 39.730 27.186 26.856 1.00 28.64 118 PRO B N 1
ATOM 3154 C CA . PRO B 1 130 ? 40.649 27.293 25.701 1.00 29.11 118 PRO B CA 1
ATOM 3155 C C . PRO B 1 130 ? 39.979 26.936 24.375 1.00 26.88 118 PRO B C 1
ATOM 3156 O O . PRO B 1 130 ? 40.351 27.482 23.345 1.00 27.05 118 PRO B O 1
ATOM 3160 N N . GLU B 1 131 ? 39.005 26.036 24.398 1.00 26.10 119 GLU B N 1
ATOM 3161 C CA A GLU B 1 131 ? 38.332 25.641 23.150 0.60 26.55 119 GLU B CA 1
ATOM 3162 C CA B GLU B 1 131 ? 38.296 25.617 23.200 0.40 26.24 119 GLU B CA 1
ATOM 3163 C C . GLU B 1 131 ? 37.468 26.788 22.645 1.00 25.41 119 GLU B C 1
ATOM 3164 O O . GLU B 1 131 ? 37.445 27.064 21.442 1.00 27.59 119 GLU B O 1
ATOM 3175 N N . ASP B 1 132 ? 36.794 27.488 23.542 1.00 23.01 120 ASP B N 1
ATOM 3176 C CA . ASP B 1 132 ? 35.948 28.595 23.149 1.00 24.21 120 ASP B CA 1
ATOM 3177 C C . ASP B 1 132 ? 36.782 29.714 22.522 1.00 25.34 120 ASP B C 1
ATOM 3178 O O . ASP B 1 132 ? 36.388 30.311 21.524 1.00 25.89 120 ASP B O 1
ATOM 3183 N N . LEU B 1 133 ? 37.926 30.013 23.126 1.00 25.03 121 LEU B N 1
ATOM 3184 C CA . LEU B 1 133 ? 38.826 31.024 22.582 1.00 25.18 121 LEU B CA 1
ATOM 3185 C C . LEU B 1 133 ? 39.447 30.589 21.244 1.00 26.34 121 LEU B C 1
ATOM 3186 O O . LEU B 1 133 ? 39.663 31.409 20.356 1.00 27.02 121 LEU B O 1
ATOM 3191 N N . GLU B 1 134 ? 39.834 29.324 21.138 1.00 23.74 122 GLU B N 1
ATOM 3192 C CA . GLU B 1 134 ? 40.380 28.847 19.892 1.00 27.13 122 GLU B CA 1
ATOM 3193 C C . GLU B 1 134 ? 39.380 28.977 18.734 1.00 29.19 122 GLU B C 1
ATOM 3194 O O . GLU B 1 134 ? 39.782 29.262 17.608 1.00 26.98 122 GLU B O 1
ATOM 3200 N N . GLU B 1 135 ? 38.094 28.741 18.999 1.00 27.78 123 GLU B N 1
ATOM 3201 C CA . GLU B 1 135 ? 37.056 28.929 17.984 1.00 30.05 123 GLU B CA 1
ATOM 3202 C C . GLU B 1 135 ? 36.901 30.388 17.554 1.00 28.62 123 GLU B C 1
ATOM 3203 O O . GLU B 1 135 ? 36.648 30.665 16.395 1.00 27.14 123 GLU B O 1
ATOM 3209 N N . GLU B 1 136 ? 37.037 31.317 18.492 1.00 30.30 124 GLU B N 1
ATOM 3210 C CA A GLU B 1 136 ? 37.054 32.752 18.189 0.50 30.29 124 GLU B CA 1
ATOM 3211 C CA B GLU B 1 136 ? 37.035 32.741 18.161 0.50 30.08 124 GLU B CA 1
ATOM 3212 C C . GLU B 1 136 ? 38.271 33.078 17.312 1.00 29.97 124 GLU B C 1
ATOM 3213 O O . GLU B 1 136 ? 38.189 33.824 16.343 1.00 29.88 124 GLU B O 1
ATOM 3218 N N . VAL B 1 137 ? 39.406 32.496 17.645 1.00 31.11 125 VAL B N 1
ATOM 3219 C CA . VAL B 1 137 ? 40.601 32.679 16.847 1.00 30.66 125 VAL B CA 1
ATOM 3220 C C . VAL B 1 137 ? 40.377 32.199 15.414 1.00 29.36 125 VAL B C 1
ATOM 3221 O O . VAL B 1 137 ? 40.781 32.860 14.499 1.00 27.68 125 VAL B O 1
ATOM 3225 N N . GLU B 1 138 ? 39.744 31.042 15.222 1.00 31.84 126 GLU B N 1
ATOM 3226 C CA . GLU B 1 138 ? 39.492 30.541 13.879 1.00 31.82 126 GLU B CA 1
ATOM 3227 C C . GLU B 1 138 ? 38.652 31.520 13.064 1.00 33.20 126 GLU B C 1
ATOM 3228 O O . GLU B 1 138 ? 38.852 31.663 11.866 1.00 33.60 126 GLU B O 1
ATOM 3234 N N . LYS B 1 139 ? 37.707 32.187 13.706 1.00 34.23 127 LYS B N 1
ATOM 3235 C CA . LYS B 1 139 ? 36.886 33.167 13.028 1.00 35.62 127 LYS B CA 1
ATOM 3236 C C . LYS B 1 139 ? 37.735 34.380 12.671 1.00 32.58 127 LYS B C 1
ATOM 3237 O O . LYS B 1 139 ? 37.633 34.921 11.583 1.00 30.17 127 LYS B O 1
ATOM 3251 N N . LEU B 1 141 ? 40.818 34.503 12.019 1.00 29.58 129 LEU B N 1
ATOM 3252 C CA . LEU B 1 141 ? 41.819 34.175 11.013 1.00 32.07 129 LEU B CA 1
ATOM 3253 C C . LEU B 1 141 ? 41.259 34.400 9.603 1.00 34.98 129 LEU B C 1
ATOM 3254 O O . LEU B 1 141 ? 42.002 34.364 8.621 1.00 32.96 129 LEU B O 1
ATOM 3259 N N . LYS B 1 142 ? 39.956 34.601 9.508 1.00 37.50 130 LYS B N 1
ATOM 3260 C CA . LYS B 1 142 ? 39.338 34.891 8.225 1.00 41.07 130 LYS B CA 1
ATOM 3261 C C . LYS B 1 142 ? 39.391 36.390 7.926 1.00 38.98 130 LYS B C 1
ATOM 3262 O O . LYS B 1 142 ? 39.141 36.795 6.806 1.00 43.76 130 LYS B O 1
ATOM 3268 N N . ASP B 1 143 ? 39.762 37.208 8.902 1.00 37.70 131 ASP B N 1
ATOM 3269 C CA . ASP B 1 143 ? 39.889 38.653 8.684 1.00 39.72 131 ASP B CA 1
ATOM 3270 C C . ASP B 1 143 ? 41.052 38.977 7.753 1.00 39.77 131 ASP B C 1
ATOM 3271 O O . ASP B 1 143 ? 42.101 38.297 7.764 1.00 35.11 131 ASP B O 1
ATOM 3276 N N . LYS B 1 144 ? 40.868 40.051 6.986 1.00 38.91 132 LYS B N 1
ATOM 3277 C CA . LYS B 1 144 ? 41.846 40.473 6.022 1.00 39.86 132 LYS B CA 1
ATOM 3278 C C . LYS B 1 144 ? 42.705 41.573 6.624 1.00 39.72 132 LYS B C 1
ATOM 3279 O O . LYS B 1 144 ? 42.194 42.528 7.221 1.00 42.84 132 LYS B O 1
ATOM 3283 N N . LEU B 1 145 ? 44.016 41.421 6.468 1.00 35.93 133 LEU B N 1
ATOM 3284 C CA . LEU B 1 145 ? 44.963 42.466 6.813 1.00 35.86 133 LEU B CA 1
ATOM 3285 C C . LEU B 1 145 ? 44.712 43.678 5.935 1.00 36.32 133 LEU B C 1
ATOM 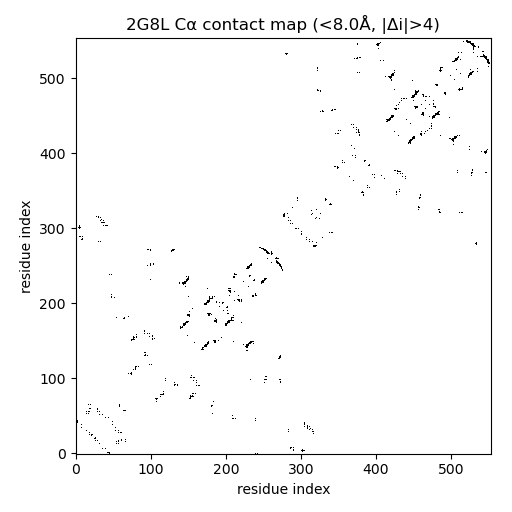3286 O O . LEU B 1 145 ? 44.514 43.553 4.728 1.00 35.61 133 LEU B O 1
ATOM 3291 N N . TYR B 1 146 ? 44.748 44.855 6.540 1.00 34.99 134 TYR B N 1
ATOM 3292 C CA . TYR B 1 146 ? 44.538 46.069 5.803 1.00 34.11 134 TYR B CA 1
ATOM 3293 C C . TYR B 1 146 ? 45.789 46.485 5.043 1.00 34.82 134 TYR B C 1
ATOM 3294 O O . TYR B 1 146 ? 45.719 46.982 3.918 1.00 35.19 134 TYR B O 1
ATOM 3303 N N . ILE B 1 147 ? 46.939 46.325 5.678 1.00 34.87 135 ILE B N 1
ATOM 3304 C CA . ILE B 1 147 ? 48.223 46.446 5.010 1.00 33.93 135 ILE B CA 1
ATOM 3305 C C . ILE B 1 147 ? 48.875 45.086 5.197 1.00 33.22 135 ILE B C 1
ATOM 3306 O O . ILE B 1 147 ? 48.875 44.511 6.308 1.00 29.78 135 ILE B O 1
ATOM 3311 N N . ASP B 1 148 ? 49.414 44.556 4.117 1.00 33.52 136 ASP B N 1
ATOM 3312 C CA . ASP B 1 148 ? 49.884 43.183 4.148 1.00 32.52 136 ASP B CA 1
ATOM 3313 C C . ASP B 1 148 ? 51.167 43.000 3.375 1.00 33.24 136 ASP B C 1
ATOM 3314 O O . ASP B 1 148 ? 51.156 42.724 2.168 1.00 30.54 136 ASP B O 1
ATOM 3319 N N . ASP B 1 149 ? 52.276 43.081 4.107 1.00 29.61 137 ASP B N 1
ATOM 3320 C CA . ASP B 1 149 ? 53.595 42.847 3.551 1.00 29.06 137 ASP B CA 1
ATOM 3321 C C . ASP B 1 149 ? 54.145 41.472 3.935 1.00 28.33 137 ASP B C 1
ATOM 3322 O O . ASP B 1 149 ? 55.362 41.270 3.907 1.00 30.33 137 ASP B O 1
ATOM 3327 N N . SER B 1 150 ? 53.263 40.527 4.255 1.00 27.69 138 SER B N 1
ATOM 3328 C CA A SER B 1 150 ? 53.642 39.198 4.738 0.50 28.37 138 SER B CA 1
ATOM 3329 C CA B SER B 1 150 ? 53.722 39.248 4.775 0.50 27.37 138 SER B CA 1
ATOM 3330 C C . SER B 1 150 ? 54.469 38.401 3.751 1.00 25.51 138 SER B C 1
ATOM 3331 O O . SER B 1 150 ? 55.305 37.599 4.148 1.00 25.87 138 SER B O 1
ATOM 3336 N N . LYS B 1 151 ? 54.189 38.570 2.454 1.00 26.70 139 LYS B N 1
ATOM 3337 C CA . LYS B 1 151 ? 54.901 37.818 1.395 1.00 27.38 139 LYS B CA 1
ATOM 3338 C C . LYS B 1 151 ? 56.369 38.248 1.317 1.00 28.41 139 LYS B C 1
ATOM 3339 O O . LYS B 1 151 ? 57.255 37.450 1.161 1.00 28.65 139 LYS B O 1
ATOM 3345 N N . GLU B 1 152 ? 56.593 39.544 1.462 1.00 28.35 140 GLU B N 1
ATOM 3346 C CA . GLU B 1 152 ? 57.911 40.113 1.582 1.00 27.83 140 GLU B CA 1
ATOM 3347 C C . GLU B 1 152 ? 58.626 39.674 2.869 1.00 26.46 140 GLU B C 1
ATOM 3348 O O . GLU B 1 152 ? 59.815 39.389 2.870 1.00 26.64 140 GLU B O 1
ATOM 3354 N N . LEU B 1 153 ? 57.895 39.574 3.964 1.00 24.88 141 LEU B N 1
ATOM 3355 C CA . LEU B 1 153 ? 58.460 39.034 5.195 1.00 25.26 141 LEU B CA 1
ATOM 3356 C C . LEU B 1 153 ? 58.936 37.579 4.975 1.00 24.55 141 LEU B C 1
ATOM 3357 O O . LEU B 1 153 ? 60.011 37.188 5.416 1.00 24.52 141 LEU B O 1
ATOM 3362 N N . PHE B 1 154 ? 58.101 36.805 4.288 1.00 26.75 142 PHE B N 1
ATOM 3363 C CA . PHE B 1 154 ? 58.346 35.402 3.934 1.00 24.65 142 PHE B CA 1
ATOM 3364 C C . PHE B 1 154 ? 59.652 35.305 3.196 1.00 24.26 142 PHE B C 1
ATOM 3365 O O . PHE B 1 154 ? 60.536 34.534 3.553 1.00 23.03 142 PHE B O 1
ATOM 3373 N N . GLU B 1 155 ? 59.805 36.132 2.180 1.00 25.92 143 GLU B N 1
ATOM 3374 C CA . GLU B 1 155 ? 61.017 36.094 1.383 1.00 26.38 143 GLU B CA 1
ATOM 3375 C C . GLU B 1 155 ? 62.236 36.517 2.198 1.00 26.30 143 GLU B C 1
ATOM 3376 O O . GLU B 1 155 ? 63.276 35.896 2.129 1.00 25.53 143 GLU B O 1
ATOM 3382 N N . GLU B 1 156 ? 62.097 37.561 2.990 1.00 25.68 144 GLU B N 1
ATOM 3383 C CA . GLU B 1 156 ? 63.205 38.046 3.791 1.00 26.22 144 GLU B CA 1
ATOM 3384 C C . GLU B 1 156 ? 63.682 37.058 4.854 1.00 26.12 144 GLU B C 1
ATOM 3385 O O . GLU B 1 156 ? 64.894 36.940 5.089 1.00 25.40 144 GLU B O 1
ATOM 3391 N N . VAL B 1 157 ? 62.753 36.370 5.506 1.00 24.76 145 VAL B N 1
ATOM 3392 C CA . VAL B 1 157 ? 63.144 35.415 6.523 1.00 27.62 145 VAL B CA 1
ATOM 3393 C C . VAL B 1 157 ? 63.830 34.208 5.911 1.00 27.93 145 VAL B C 1
ATOM 3394 O O . VAL B 1 157 ? 64.728 33.636 6.535 1.00 29.61 145 VAL B O 1
ATOM 3398 N N . LYS B 1 158 ? 63.405 33.800 4.724 1.00 28.82 146 LYS B N 1
ATOM 3399 C CA . LYS B 1 158 ? 64.069 32.674 4.062 1.00 31.13 146 LYS B CA 1
ATOM 3400 C C . LYS B 1 158 ? 65.521 33.016 3.768 1.00 31.32 146 LYS B C 1
ATOM 3401 O O . LYS B 1 158 ? 66.406 32.158 3.882 1.00 32.91 146 LYS B O 1
ATOM 3407 N N . ARG B 1 159 ? 65.781 34.258 3.372 1.00 30.64 147 ARG B N 1
ATOM 3408 C CA . ARG B 1 159 ? 67.154 34.632 3.064 1.00 33.27 147 ARG B CA 1
ATOM 3409 C C . ARG B 1 159 ? 67.974 35.125 4.276 1.00 31.98 147 ARG B C 1
ATOM 3410 O O . ARG B 1 159 ? 69.194 35.278 4.163 1.00 34.02 147 ARG B O 1
ATOM 3415 N N . ALA B 1 160 ? 67.340 35.292 5.441 1.00 28.82 148 ALA B N 1
ATOM 3416 C CA . ALA B 1 160 ? 68.027 35.791 6.633 1.00 27.73 148 ALA B CA 1
ATOM 3417 C C . ALA B 1 160 ? 68.962 34.790 7.285 1.00 28.29 148 ALA B C 1
ATOM 3418 O O . ALA B 1 160 ? 68.676 33.590 7.351 1.00 29.20 148 ALA B O 1
ATOM 3420 N N . GLU B 1 161 ? 70.064 35.309 7.810 1.00 27.87 149 GLU B N 1
ATOM 3421 C CA . GLU B 1 161 ? 70.938 34.547 8.685 1.00 28.99 149 GLU B CA 1
ATOM 3422 C C . GLU B 1 161 ? 70.700 34.874 10.146 1.00 28.59 149 GLU B C 1
ATOM 3423 O O . GLU B 1 161 ? 71.038 34.088 11.023 1.00 28.68 149 GLU B O 1
ATOM 3426 N N . ASN B 1 162 ? 70.118 36.039 10.409 1.00 28.67 150 ASN B N 1
ATOM 3427 C CA . ASN B 1 162 ? 69.864 36.504 11.753 1.00 28.14 150 ASN B CA 1
ATOM 3428 C C . ASN B 1 162 ? 68.499 37.230 11.761 1.00 27.74 150 ASN B C 1
ATOM 3429 O O . ASN B 1 162 ? 68.232 38.085 10.917 1.00 27.15 150 ASN B O 1
ATOM 3434 N N . ILE B 1 163 ? 67.627 36.843 12.678 1.00 25.90 151 ILE B N 1
ATOM 3435 C CA . ILE B 1 163 ? 66.309 37.431 12.796 1.00 27.52 151 ILE B CA 1
ATOM 3436 C C . ILE B 1 163 ? 66.097 37.894 14.224 1.00 28.24 151 ILE B C 1
ATOM 3437 O O . ILE B 1 163 ? 66.300 37.113 15.156 1.00 27.80 151 ILE B O 1
ATOM 3442 N N . LEU B 1 164 ? 65.695 39.153 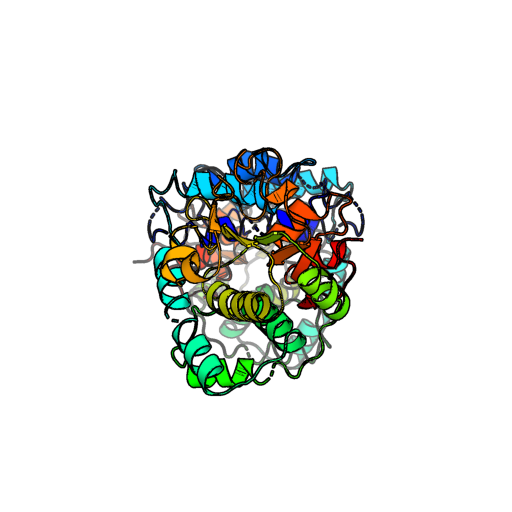14.399 1.00 26.83 152 LEU B N 1
ATOM 3443 C CA . LEU B 1 164 ? 65.265 39.634 15.720 1.00 26.53 152 LEU B CA 1
ATOM 3444 C C . LEU B 1 164 ? 63.742 39.754 15.814 1.00 26.89 152 LEU B C 1
ATOM 3445 O O . LEU B 1 164 ? 63.120 40.435 14.994 1.00 27.64 152 LEU B O 1
ATOM 3450 N N . TYR B 1 165 ? 63.172 39.091 16.824 1.00 24.77 153 TYR B N 1
ATOM 3451 C CA . TYR B 1 165 ? 61.758 39.056 17.079 1.00 26.66 153 TYR B CA 1
ATOM 3452 C C . TYR B 1 165 ? 61.489 39.804 18.392 1.00 25.16 153 TYR B C 1
ATOM 3453 O O . TYR B 1 165 ? 61.902 39.371 19.471 1.00 26.34 153 TYR B O 1
ATOM 3462 N N . ILE B 1 166 ? 60.836 40.953 18.279 1.00 22.85 154 ILE B N 1
ATOM 3463 C CA . ILE B 1 166 ? 60.594 41.820 19.454 1.00 25.37 154 ILE B CA 1
ATOM 3464 C C . ILE B 1 166 ? 59.163 41.659 19.918 1.00 27.07 154 ILE B C 1
ATOM 3465 O O . ILE B 1 166 ? 58.241 42.162 19.257 1.00 25.90 154 ILE B O 1
ATOM 3470 N N . THR B 1 167 ? 59.000 41.020 21.086 1.00 26.02 155 THR B N 1
ATOM 3471 C CA . THR B 1 167 ? 57.702 40.679 21.615 1.00 25.95 155 THR B CA 1
ATOM 3472 C C . THR B 1 167 ? 56.966 41.860 22.225 1.00 27.74 155 THR B C 1
ATOM 3473 O O . THR B 1 167 ? 57.509 42.958 22.383 1.00 26.99 155 THR B O 1
ATOM 3477 N N . ASP B 1 168 ? 55.706 41.612 22.577 1.00 29.57 156 ASP B N 1
ATOM 3478 C CA . ASP B 1 168 ? 54.893 42.625 23.186 1.00 27.70 156 ASP B CA 1
ATOM 3479 C C . ASP B 1 168 ? 54.294 42.038 24.467 1.00 27.16 156 ASP B C 1
ATOM 3480 O O . ASP B 1 168 ? 54.976 42.003 25.487 1.00 28.68 156 ASP B O 1
ATOM 3485 N N . ASN B 1 169 ? 53.072 41.566 24.436 1.00 26.62 157 ASN B N 1
ATOM 3486 C CA . ASN B 1 169 ? 52.394 41.120 25.659 1.00 29.67 157 ASN B CA 1
ATOM 3487 C C . ASN B 1 169 ? 52.574 39.661 25.963 1.00 29.06 157 ASN B C 1
ATOM 3488 O O . ASN B 1 169 ? 52.917 38.872 25.075 1.00 28.72 157 ASN B O 1
ATOM 3493 N N . VAL B 1 170 ? 52.389 39.303 27.236 1.00 28.50 158 VAL B N 1
ATOM 3494 C CA . VAL B 1 170 ? 52.293 37.888 27.592 1.00 31.55 158 VAL B CA 1
ATOM 3495 C C . VAL B 1 170 ? 50.934 37.368 27.113 1.00 33.14 158 VAL B C 1
ATOM 3496 O O . VAL B 1 170 ? 49.971 38.092 27.091 1.00 36.77 158 VAL B O 1
ATOM 3500 N N . GLY B 1 171 ? 50.871 36.098 26.756 1.00 33.63 159 GLY B N 1
ATOM 3501 C CA . GLY B 1 171 ? 49.693 35.508 26.142 1.00 32.93 159 GLY B CA 1
ATOM 3502 C C . GLY B 1 171 ? 50.025 35.396 24.666 1.00 29.68 159 GLY B C 1
ATOM 3503 O O . GLY B 1 171 ? 50.270 34.313 24.130 1.00 29.82 159 GLY B O 1
ATOM 3504 N N . GLU B 1 172 ? 50.075 36.563 24.059 1.00 28.75 160 GLU B N 1
ATOM 3505 C CA . GLU B 1 172 ? 50.530 36.790 22.708 1.00 30.36 160 GLU B CA 1
ATOM 3506 C C . GLU B 1 172 ? 51.776 36.022 22.389 1.00 28.81 160 GLU B C 1
ATOM 3507 O O . GLU B 1 172 ? 51.919 35.448 21.295 1.00 28.51 160 GLU B O 1
ATOM 3513 N N . HIS B 1 173 ? 52.693 35.958 23.334 1.00 26.20 161 HIS B N 1
ATOM 3514 C CA . HIS B 1 173 ? 53.965 35.275 23.079 1.00 28.13 161 HIS B CA 1
ATOM 3515 C C . HIS B 1 173 ? 53.864 33.785 22.721 1.00 28.44 161 HIS B C 1
ATOM 3516 O O . HIS B 1 173 ? 54.749 33.234 22.083 1.00 28.59 161 HIS B O 1
ATOM 3523 N N . TYR B 1 174 ? 52.779 33.140 23.112 1.00 27.96 162 TYR B N 1
ATOM 3524 C CA . TYR B 1 174 ? 52.515 31.757 22.682 1.00 27.74 162 TYR B CA 1
ATOM 3525 C C . TYR B 1 174 ? 52.050 31.652 21.221 1.00 27.56 162 TYR B C 1
ATOM 3526 O O . TYR B 1 174 ? 52.247 30.615 20.567 1.00 30.31 162 TYR B O 1
ATOM 3535 N N . PHE B 1 175 ? 51.434 32.712 20.705 1.00 26.19 163 PHE B N 1
ATOM 3536 C CA . PHE B 1 175 ? 51.130 32.802 19.281 1.00 25.94 163 PHE B CA 1
ATOM 3537 C C . PHE B 1 175 ? 52.402 33.199 18.470 1.00 29.06 163 PHE B C 1
ATOM 3538 O O . PHE B 1 175 ? 52.682 32.640 17.387 1.00 28.61 163 PHE B O 1
ATOM 3546 N N . ASP B 1 176 ? 53.197 34.118 19.022 1.00 28.12 164 ASP B N 1
ATOM 3547 C CA . ASP B 1 176 ? 54.529 34.420 18.493 1.00 30.15 164 ASP B CA 1
ATOM 3548 C C . ASP B 1 176 ? 55.360 33.164 18.353 1.00 26.81 164 ASP B C 1
ATOM 3549 O O . ASP B 1 176 ? 55.993 32.977 17.350 1.00 32.27 164 ASP B O 1
ATOM 3554 N N . ALA B 1 177 ? 55.333 32.292 19.342 1.00 27.28 165 ALA B N 1
ATOM 3555 C CA . ALA B 1 177 ? 56.050 31.015 19.255 1.00 28.79 165 ALA B CA 1
ATOM 3556 C C . ALA B 1 177 ? 55.650 30.156 18.046 1.00 28.28 165 ALA B C 1
ATOM 3557 O O . ALA B 1 177 ? 56.497 29.508 17.439 1.00 25.75 165 ALA B O 1
ATOM 3559 N N . ILE B 1 178 ? 54.374 30.180 17.692 1.00 28.34 166 ILE B N 1
ATOM 3560 C CA . ILE B 1 178 ? 53.903 29.484 16.504 1.00 27.71 166 ILE B CA 1
ATOM 3561 C C . ILE B 1 178 ? 54.485 30.114 15.260 1.00 23.98 166 ILE B C 1
ATOM 3562 O O . ILE B 1 178 ? 54.965 29.389 14.394 1.00 26.66 166 ILE B O 1
ATOM 3567 N N . LEU B 1 179 ? 54.481 31.443 15.159 1.00 23.19 167 LEU B N 1
ATOM 3568 C CA . LEU B 1 179 ? 55.091 32.092 14.012 1.00 22.25 167 LEU B CA 1
ATOM 3569 C C . LEU B 1 179 ? 56.593 31.776 13.973 1.00 25.37 167 LEU B C 1
ATOM 3570 O O . LEU B 1 179 ? 57.140 31.442 12.905 1.00 26.51 167 LEU B O 1
ATOM 3575 N N . ILE B 1 180 ? 57.246 31.814 15.129 1.00 26.43 168 ILE B N 1
ATOM 3576 C CA . ILE B 1 180 ? 58.685 31.556 15.186 1.00 25.84 168 ILE B CA 1
ATOM 3577 C C . ILE B 1 180 ? 58.990 30.092 14.761 1.00 25.44 168 ILE B C 1
ATOM 3578 O O . ILE B 1 180 ? 59.981 29.849 14.058 1.00 26.25 168 ILE B O 1
ATOM 3583 N N . GLU B 1 181 ? 58.146 29.134 15.146 1.00 27.27 169 GLU B N 1
ATOM 3584 C CA . GLU B 1 181 ? 58.301 27.736 14.699 1.00 30.86 169 GLU B CA 1
ATOM 3585 C C . GLU B 1 181 ? 58.210 27.659 13.184 1.00 29.25 169 GLU B C 1
ATOM 3586 O O . GLU B 1 181 ? 58.945 26.932 12.540 1.00 27.60 169 GLU B O 1
ATOM 3592 N N . LYS B 1 182 ? 57.295 28.410 12.599 1.00 27.65 170 LYS B N 1
ATOM 3593 C CA . LYS B 1 182 ? 57.155 28.430 11.143 1.00 28.09 170 LYS B CA 1
ATOM 3594 C C . LYS B 1 182 ? 58.402 29.015 10.452 1.00 29.08 170 LYS B C 1
ATOM 3595 O O . LYS B 1 182 ? 58.890 28.469 9.449 1.00 30.33 170 LYS B O 1
ATOM 3601 N N . ILE B 1 183 ? 58.934 30.101 11.006 1.00 27.14 171 ILE B N 1
ATOM 3602 C CA . ILE B 1 183 ? 60.176 30.716 10.518 1.00 27.17 171 ILE B CA 1
ATOM 3603 C C . ILE B 1 183 ? 61.330 29.720 10.511 1.00 26.78 171 ILE B C 1
ATOM 3604 O O . ILE B 1 183 ? 62.091 29.614 9.522 1.00 26.68 171 ILE B O 1
ATOM 3609 N N . ARG B 1 184 ? 61.432 28.945 11.580 1.00 28.87 172 ARG B N 1
ATOM 3610 C CA . ARG B 1 184 ? 62.469 27.924 11.681 1.00 29.26 172 ARG B CA 1
ATOM 3611 C C . ARG B 1 184 ? 62.257 26.752 10.726 1.00 31.04 172 ARG B C 1
ATOM 3612 O O . ARG B 1 184 ? 63.204 26.105 10.346 1.00 30.16 172 ARG B O 1
ATOM 3620 N N . GLU B 1 185 ? 61.022 26.483 10.329 1.00 34.02 173 GLU B N 1
ATOM 3621 C CA . GLU B 1 185 ? 60.753 25.506 9.282 1.00 35.93 173 GLU B CA 1
ATOM 3622 C C . GLU B 1 185 ? 61.263 25.974 7.911 1.00 34.21 173 GLU B C 1
ATOM 3623 O O . GLU B 1 185 ? 61.534 25.147 7.073 1.00 34.34 173 GLU B O 1
ATOM 3629 N N . ILE B 1 186 ? 61.375 27.282 7.659 1.00 34.14 174 ILE B N 1
ATOM 3630 C CA . ILE B 1 186 ? 61.672 27.758 6.304 1.00 32.97 174 ILE B CA 1
ATOM 3631 C C . ILE B 1 186 ? 62.962 28.544 6.166 1.00 33.62 174 ILE B C 1
ATOM 3632 O O . ILE B 1 186 ? 63.328 28.948 5.073 1.00 34.57 174 ILE B O 1
ATOM 3637 N N . SER B 1 187 ? 63.634 28.793 7.277 1.00 34.60 175 SER B N 1
ATOM 3638 C CA . SER B 1 187 ? 64.847 29.613 7.311 1.00 32.65 175 SER B CA 1
ATOM 3639 C C . SER B 1 187 ? 65.931 28.908 8.102 1.00 35.18 175 SER B C 1
ATOM 3640 O O . SER B 1 187 ? 65.647 28.195 9.061 1.00 36.99 175 SER B O 1
ATOM 3643 N N . ASN B 1 188 ? 67.182 29.164 7.732 1.00 36.48 176 ASN B N 1
ATOM 3644 C CA . ASN B 1 188 ? 68.312 28.725 8.542 1.00 36.60 176 ASN B CA 1
ATOM 3645 C C . ASN B 1 188 ? 68.781 29.770 9.539 1.00 34.67 176 ASN B C 1
ATOM 3646 O O . ASN B 1 188 ? 69.769 29.542 10.219 1.00 30.05 176 ASN B O 1
ATOM 3651 N N . ALA B 1 189 ? 68.066 30.895 9.656 1.00 32.66 177 ALA B N 1
ATOM 3652 C CA . ALA B 1 189 ? 68.512 32.005 10.514 1.00 32.94 177 ALA B CA 1
ATOM 3653 C C . ALA B 1 189 ? 68.566 31.618 11.970 1.00 33.04 177 ALA B C 1
ATOM 3654 O O . ALA B 1 189 ? 67.755 30.825 12.427 1.00 36.35 177 ALA B O 1
ATOM 3656 N N . GLU B 1 190 ? 69.498 32.212 12.709 1.00 34.03 178 GLU B N 1
ATOM 3657 C CA . GLU B 1 190 ? 69.397 32.244 14.168 1.00 35.48 178 GLU B CA 1
ATOM 3658 C C . GLU B 1 190 ? 68.363 33.308 14.580 1.00 32.43 178 GLU B C 1
ATOM 3659 O O . GLU B 1 190 ? 68.373 34.436 14.080 1.00 30.87 178 GLU B O 1
ATOM 3665 N N . VAL B 1 191 ? 67.482 32.927 15.495 1.00 29.96 179 VAL B N 1
ATOM 3666 C CA . VAL B 1 191 ? 66.434 33.796 15.959 1.00 30.24 179 VAL B CA 1
ATOM 3667 C C . VAL B 1 191 ? 66.768 34.295 17.352 1.00 28.72 179 VAL B C 1
ATOM 3668 O O . VAL B 1 191 ? 67.110 33.503 18.253 1.00 29.81 179 VAL B O 1
ATOM 3672 N N . TYR B 1 192 ? 66.728 35.616 17.484 1.00 26.39 180 TYR B N 1
ATOM 3673 C CA . TYR B 1 192 ? 66.848 36.317 18.753 1.00 26.63 180 TYR B CA 1
ATOM 3674 C C . TYR B 1 192 ? 65.486 36.806 19.115 1.00 25.98 180 TYR B C 1
ATOM 3675 O O . TYR B 1 192 ? 64.798 37.356 18.281 1.00 25.80 180 TYR B O 1
ATOM 3684 N N . ILE B 1 193 ? 65.094 36.563 20.351 1.00 27.35 181 ILE B N 1
ATOM 3685 C CA . ILE B 1 193 ? 63.778 36.875 20.816 1.00 27.50 181 ILE B CA 1
ATOM 3686 C C . ILE B 1 193 ? 63.877 37.868 21.997 1.00 28.48 181 ILE B C 1
ATOM 3687 O O . ILE B 1 193 ? 64.371 37.526 23.071 1.00 27.44 181 ILE B O 1
ATOM 3692 N N . ALA B 1 194 ? 63.366 39.081 21.805 1.00 25.82 182 ALA B N 1
ATOM 3693 C CA . ALA B 1 194 ? 63.542 40.140 22.802 1.00 26.73 182 ALA B CA 1
ATOM 3694 C C . ALA B 1 194 ? 62.298 40.395 23.636 1.00 29.95 182 ALA B C 1
ATOM 3695 O O . ALA B 1 194 ? 61.177 40.470 23.126 1.00 29.21 182 ALA B O 1
ATOM 3697 N N . GLY B 1 195 ? 62.531 40.463 24.944 1.00 28.00 183 GLY B N 1
ATOM 3698 C CA . GLY B 1 195 ? 61.559 40.904 25.914 1.00 26.13 183 GLY B CA 1
ATOM 3699 C C . GLY B 1 195 ? 62.144 41.961 26.819 1.00 25.12 183 GLY B C 1
ATOM 3700 O O . GLY B 1 195 ? 63.312 42.356 26.694 1.00 24.81 183 GLY B O 1
ATOM 3701 N N . LYS B 1 196 ? 61.309 42.443 27.736 1.00 26.94 184 LYS B N 1
ATOM 3702 C CA . LYS B 1 196 ? 61.665 43.525 28.623 1.00 24.62 184 LYS B CA 1
ATOM 3703 C C . LYS B 1 196 ? 62.541 43.005 29.749 1.00 24.59 184 LYS B C 1
ATOM 3704 O O . LYS B 1 196 ? 62.475 41.838 30.092 1.00 28.71 184 LYS B O 1
ATOM 3710 N N . GLU B 1 197 ? 63.352 43.887 30.327 1.00 24.23 185 GLU B N 1
ATOM 3711 C CA . GLU B 1 197 ? 64.214 43.573 31.466 1.00 26.96 185 GLU B CA 1
ATOM 3712 C C . GLU B 1 197 ? 63.439 43.196 32.713 1.00 28.16 185 GLU B C 1
ATOM 3713 O O . GLU B 1 197 ? 63.844 42.285 33.425 1.00 31.41 185 GLU B O 1
ATOM 3719 N N . GLY B 1 198 ? 62.329 43.883 32.959 1.00 27.01 186 GLY B N 1
ATOM 3720 C CA . GLY B 1 198 ? 61.477 43.635 34.119 1.00 27.94 186 GLY B CA 1
ATOM 3721 C C . GLY B 1 198 ? 60.049 44.050 33.813 1.00 27.62 186 GLY B C 1
ATOM 3722 O O . GLY B 1 198 ? 59.776 44.574 32.737 1.00 26.80 186 GLY B O 1
ATOM 3723 N N . PRO B 1 199 ? 59.11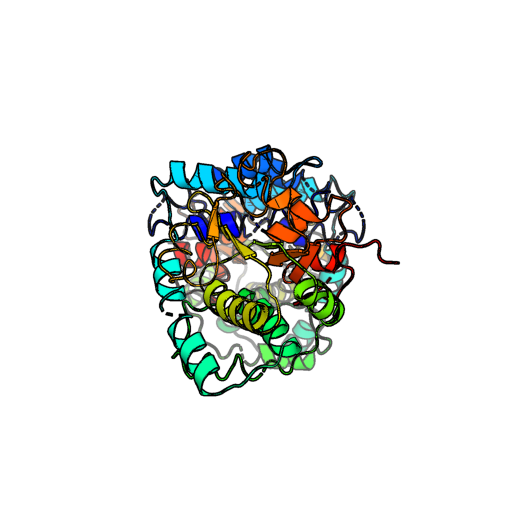2 43.803 34.749 1.00 25.56 187 PRO B N 1
ATOM 3724 C CA . PRO B 1 199 ? 57.700 44.035 34.424 1.00 27.35 187 PRO B CA 1
ATOM 3725 C C . PRO B 1 199 ? 57.319 45.496 34.077 1.00 25.00 187 PRO B C 1
ATOM 3726 O O . PRO B 1 199 ? 57.808 46.429 34.674 1.00 25.70 187 PRO B O 1
ATOM 3730 N N . ILE B 1 200 ? 56.455 45.638 33.078 1.00 26.33 188 ILE B N 1
ATOM 3731 C CA . ILE B 1 200 ? 55.824 46.876 32.721 1.00 24.68 188 ILE B CA 1
ATOM 3732 C C . ILE B 1 200 ? 54.483 46.490 32.084 1.00 24.36 188 ILE B C 1
ATOM 3733 O O . ILE B 1 200 ? 54.419 45.797 31.086 1.00 24.28 188 ILE B O 1
ATOM 3738 N N . ILE B 1 201 ? 53.418 46.967 32.697 1.00 26.44 189 ILE B N 1
ATOM 3739 C CA A ILE B 1 201 ? 52.054 46.552 32.373 0.50 26.87 189 ILE B CA 1
ATOM 3740 C CA B ILE B 1 201 ? 52.070 46.552 32.379 0.50 27.12 189 ILE B CA 1
ATOM 3741 C C . ILE B 1 201 ? 52.073 45.043 32.055 1.00 27.12 189 ILE B C 1
ATOM 3742 O O . ILE B 1 201 ? 52.651 44.255 32.835 1.00 27.61 189 ILE B O 1
ATOM 3751 N N . ASN B 1 202 ? 51.472 44.629 30.935 1.00 28.99 190 ASN B N 1
ATOM 3752 C CA A ASN B 1 202 ? 51.263 43.242 30.523 0.50 29.52 190 ASN B CA 1
ATOM 3753 C CA B ASN B 1 202 ? 51.355 43.175 30.647 0.50 28.80 190 ASN B CA 1
ATOM 3754 C C . ASN B 1 202 ? 52.403 42.688 29.656 1.00 28.16 190 ASN B C 1
ATOM 3755 O O . ASN B 1 202 ? 52.302 41.595 29.111 1.00 28.22 190 ASN B O 1
ATOM 3764 N N . ASP B 1 203 ? 53.458 43.455 29.469 1.00 25.15 191 ASP B N 1
ATOM 3765 C CA . ASP B 1 203 ? 54.503 43.064 28.506 1.00 26.38 191 ASP B CA 1
ATOM 3766 C C . ASP B 1 203 ? 55.333 41.908 28.981 1.00 26.20 191 ASP B C 1
ATOM 3767 O O . ASP B 1 203 ? 55.595 41.750 30.186 1.00 27.68 191 ASP B O 1
ATOM 3772 N N . ALA B 1 204 ? 55.800 41.120 28.017 1.00 26.49 192 ALA B N 1
ATOM 3773 C CA . ALA B 1 204 ? 56.554 39.946 28.327 1.00 24.89 192 ALA B CA 1
ATOM 3774 C C . ALA B 1 204 ? 57.977 40.349 28.671 1.00 26.54 192 ALA B C 1
ATOM 3775 O O . ALA B 1 204 ? 58.652 41.063 27.920 1.00 28.92 192 ALA B O 1
ATOM 3777 N N . THR B 1 205 ? 58.429 39.873 29.821 1.00 28.32 193 THR B N 1
ATOM 3778 C CA . THR B 1 205 ? 59.801 40.007 30.230 1.00 27.08 193 THR B CA 1
ATOM 3779 C C . THR B 1 205 ? 60.591 38.812 29.779 1.00 27.86 193 THR B C 1
ATOM 3780 O O . THR B 1 205 ? 60.041 37.789 29.357 1.00 25.80 193 THR B O 1
ATOM 3784 N N . VAL B 1 206 ? 61.897 38.933 29.882 1.00 28.13 194 VAL B N 1
ATOM 3785 C CA A VAL B 1 206 ? 62.747 37.812 29.521 0.50 30.26 194 VAL B CA 1
ATOM 3786 C CA B VAL B 1 206 ? 62.806 37.830 29.579 0.50 30.96 194 VAL B CA 1
ATOM 3787 C C . VAL B 1 206 ? 62.443 36.561 30.345 1.00 31.04 194 VAL B C 1
ATOM 3788 O O . VAL B 1 206 ? 62.496 35.441 29.804 1.00 30.90 194 VAL B O 1
ATOM 3795 N N . GLU B 1 207 ? 62.118 36.726 31.620 1.00 31.86 195 GLU B N 1
ATOM 3796 C CA A GLU B 1 207 ? 61.852 35.540 32.413 0.50 33.22 195 GLU B CA 1
ATOM 3797 C CA B GLU B 1 207 ? 61.772 35.613 32.515 0.50 34.58 195 GLU B CA 1
ATOM 3798 C C . GLU B 1 207 ? 60.527 34.904 31.966 1.00 33.52 195 GLU B C 1
ATOM 3799 O O . GLU B 1 207 ? 60.458 33.698 31.899 1.00 36.57 195 GLU B O 1
ATOM 3810 N N . ASP B 1 208 ? 59.534 35.708 31.571 1.00 34.52 196 ASP B N 1
ATOM 3811 C CA . ASP B 1 208 ? 58.265 35.203 30.997 1.00 32.71 196 ASP B CA 1
ATOM 3812 C C . ASP B 1 208 ? 58.560 34.398 29.737 1.00 33.79 196 ASP B C 1
ATOM 3813 O O . ASP B 1 208 ? 58.032 33.315 29.553 1.00 32.09 196 ASP B O 1
ATOM 3818 N N . LEU B 1 209 ? 59.399 34.932 28.851 1.00 33.46 197 LEU B N 1
ATOM 3819 C CA . LEU B 1 209 ? 59.755 34.205 27.619 1.00 31.23 197 LEU B CA 1
ATOM 3820 C C . LEU B 1 209 ? 60.499 32.902 27.892 1.00 31.83 197 LEU B C 1
ATOM 3821 O O . LEU B 1 209 ? 60.242 31.858 27.265 1.00 30.65 197 LEU B O 1
ATOM 3826 N N . LYS B 1 210 ? 61.431 32.960 28.823 1.00 32.67 198 LYS B N 1
ATOM 3827 C CA . LYS B 1 210 ? 62.194 31.794 29.221 1.00 34.96 198 LYS B CA 1
ATOM 3828 C C . LYS B 1 210 ? 61.319 30.726 29.847 1.00 36.98 198 LYS B C 1
ATOM 3829 O O . LYS B 1 210 ? 61.449 29.562 29.494 1.00 35.96 198 LYS B O 1
ATOM 3835 N N . ARG B 1 211 ? 60.416 31.130 30.736 1.00 38.27 199 ARG B N 1
ATOM 3836 C CA A ARG B 1 211 ? 59.477 30.212 31.397 0.50 41.49 199 ARG B CA 1
ATOM 3837 C CA B ARG B 1 211 ? 59.537 30.174 31.388 0.50 41.87 199 ARG B CA 1
ATOM 3838 C C . ARG B 1 211 ? 58.511 29.576 30.422 1.00 41.83 199 ARG B C 1
ATOM 3839 O O . ARG B 1 211 ? 58.012 28.500 30.663 1.00 44.99 199 ARG B O 1
ATOM 3854 N N . ALA B 1 212 ? 58.255 30.237 29.308 1.00 41.47 200 ALA B N 1
ATOM 3855 C CA . ALA B 1 212 ? 57.398 29.671 28.262 1.00 40.83 200 ALA B CA 1
ATOM 3856 C C . ALA B 1 212 ? 58.145 28.688 27.346 1.00 39.94 200 ALA B C 1
ATOM 3857 O O . ALA B 1 212 ? 57.541 28.068 26.462 1.00 39.38 200 ALA B O 1
ATOM 3859 N N . GLY B 1 213 ? 59.447 28.540 27.542 1.00 38.53 201 GLY B N 1
ATOM 3860 C CA . GLY B 1 213 ? 60.217 27.590 26.767 1.00 37.39 201 GLY B CA 1
ATOM 3861 C C . GLY B 1 213 ? 60.722 28.142 25.451 1.00 36.20 201 GLY B C 1
ATOM 3862 O O . GLY B 1 213 ? 61.169 27.388 24.587 1.00 34.69 201 GLY B O 1
ATOM 3863 N N . LEU B 1 214 ? 60.707 29.459 25.284 1.00 33.30 202 LEU B N 1
ATOM 3864 C CA A LEU B 1 214 ? 61.130 30.051 24.008 0.60 33.81 202 LEU B CA 1
ATOM 3865 C CA B LEU B 1 214 ? 61.138 30.047 24.008 0.40 32.31 202 LEU B CA 1
ATOM 3866 C C . LEU B 1 214 ? 62.627 29.880 23.707 1.00 31.14 202 LEU B C 1
ATOM 3867 O O . LEU B 1 214 ? 63.048 30.070 22.568 1.00 28.57 202 LEU B O 1
ATOM 3876 N N . GLU B 1 215 ? 63.430 29.527 24.708 1.00 31.40 203 GLU B N 1
ATOM 3877 C CA . GLU B 1 215 ? 64.855 29.242 24.444 1.00 34.19 203 GLU B CA 1
ATOM 3878 C C . GLU B 1 215 ? 65.077 28.007 23.565 1.00 33.92 203 GLU B C 1
ATOM 3879 O O . GLU B 1 215 ? 66.159 27.811 23.011 1.00 34.07 203 GLU B O 1
ATOM 3885 N N . LYS B 1 216 ? 64.060 27.166 23.441 1.00 33.88 204 LYS B N 1
ATOM 3886 C CA . LYS B 1 216 ? 64.074 26.075 22.466 1.00 34.56 204 LYS B CA 1
ATOM 3887 C C . LYS B 1 216 ? 63.999 26.590 21.027 1.00 34.38 204 LYS B C 1
ATOM 3888 O O . LYS B 1 216 ? 64.427 25.898 20.119 1.00 35.92 204 LYS B O 1
ATOM 3894 N N . LEU B 1 217 ? 63.474 27.799 20.820 1.00 32.11 205 LEU B N 1
ATOM 3895 C CA . LEU B 1 217 ? 63.324 28.367 19.482 1.00 32.43 205 LEU B CA 1
ATOM 3896 C C . LEU B 1 217 ? 64.404 29.390 19.086 1.00 33.66 205 LEU B C 1
ATOM 3897 O O . LEU B 1 217 ? 64.665 29.581 17.916 1.00 38.61 205 LEU B O 1
ATOM 3902 N N . GLY B 1 218 ? 65.014 30.063 20.052 1.00 32.42 206 GLY B N 1
ATOM 3903 C CA . GLY B 1 218 ? 66.061 31.046 19.766 1.00 32.09 206 GLY B CA 1
ATOM 3904 C C . GLY B 1 218 ? 66.705 31.595 21.025 1.00 31.76 206 GLY B C 1
ATOM 3905 O O . GLY B 1 218 ? 66.378 31.157 22.120 1.00 33.09 206 GLY B O 1
ATOM 3906 N N . LYS B 1 219 ? 67.627 32.542 20.885 1.00 31.30 207 LYS B N 1
ATOM 3907 C CA . LYS B 1 219 ? 68.256 33.130 22.051 1.00 32.34 207 LYS B CA 1
ATOM 3908 C C . LYS B 1 219 ? 67.334 34.213 22.585 1.00 30.04 207 LYS B C 1
ATOM 3909 O O . LYS B 1 219 ? 67.028 35.146 21.878 1.00 31.81 207 LYS B O 1
ATOM 3915 N N . VAL B 1 220 ? 66.892 34.078 23.829 1.00 29.06 208 VAL B N 1
ATOM 3916 C CA . VAL B 1 220 ? 66.106 35.100 24.492 1.00 27.93 208 VAL B CA 1
ATOM 3917 C C . VAL B 1 220 ? 66.992 36.195 25.089 1.00 27.48 208 VAL B C 1
ATOM 3918 O O . VAL B 1 220 ? 67.915 35.941 25.858 1.00 26.58 208 VAL B O 1
ATOM 3922 N N . ILE B 1 221 ? 66.696 37.425 24.718 1.00 26.08 209 ILE B N 1
ATOM 3923 C CA . ILE B 1 221 ? 67.451 38.574 25.167 1.00 26.54 209 ILE B CA 1
ATOM 3924 C C . ILE B 1 221 ? 66.545 39.668 25.700 1.00 25.99 209 ILE B C 1
ATOM 3925 O O . ILE B 1 221 ? 65.332 39.721 25.400 1.00 26.30 209 ILE B O 1
ATOM 3930 N N . SER B 1 222 ? 67.151 40.534 26.505 1.00 26.60 210 SER B N 1
ATOM 3931 C CA . SER B 1 222 ? 66.470 41.656 27.147 1.00 26.62 210 SER B CA 1
ATOM 3932 C C . SER B 1 222 ? 66.675 42.932 26.331 1.00 25.82 210 SER B C 1
ATOM 3933 O O . SER B 1 222 ? 67.730 43.122 25.760 1.00 26.71 210 SER B O 1
ATOM 3936 N N . THR B 1 223 ? 65.672 43.806 26.259 1.00 25.71 211 THR B N 1
ATOM 3937 C CA . THR B 1 223 ? 65.869 45.152 25.747 1.00 25.68 211 THR B CA 1
ATOM 3938 C C . THR B 1 223 ? 66.725 45.998 26.691 1.00 28.74 211 THR B C 1
ATOM 3939 O O . THR B 1 223 ? 67.262 47.027 26.288 1.00 30.35 211 THR B O 1
ATOM 3943 N N . GLY B 1 224 ? 66.793 45.615 27.962 1.00 28.10 212 GLY B N 1
ATOM 3944 C CA . GLY B 1 224 ? 67.566 46.368 28.945 1.00 27.96 212 GLY B CA 1
ATOM 3945 C C . GLY B 1 224 ? 66.749 47.366 29.734 1.00 27.33 212 GLY B C 1
ATOM 3946 O O . GLY B 1 224 ? 67.295 48.094 30.541 1.00 25.06 212 GLY B O 1
ATOM 3947 N N . THR B 1 225 ? 65.442 47.408 29.508 1.00 25.55 213 THR B N 1
ATOM 3948 C CA . THR B 1 225 ? 64.592 48.401 30.151 1.00 26.38 213 THR B CA 1
ATOM 3949 C C . THR B 1 225 ? 63.231 47.831 30.562 1.00 24.88 213 THR B C 1
ATOM 3950 O O . THR B 1 225 ? 62.804 46.788 30.073 1.00 25.25 213 THR B O 1
ATOM 3954 N N . ARG B 1 226 ? 62.571 48.555 31.458 1.00 24.23 214 ARG B N 1
ATOM 3955 C CA . ARG B 1 226 ? 61.207 48.294 31.841 1.00 26.63 214 ARG B CA 1
ATOM 3956 C C . ARG B 1 226 ? 60.312 49.307 31.140 1.00 28.24 214 ARG B C 1
ATOM 3957 O O . ARG B 1 226 ? 59.313 49.721 31.694 1.00 28.37 214 ARG B O 1
ATOM 3965 N N . ILE B 1 227 ? 60.673 49.666 29.906 1.00 28.73 215 ILE B N 1
ATOM 3966 C CA . ILE B 1 227 ? 59.945 50.614 29.096 1.00 28.85 215 ILE B CA 1
ATOM 3967 C C . ILE B 1 227 ? 59.265 49.852 27.950 1.00 29.66 215 ILE B C 1
ATOM 3968 O O . ILE B 1 227 ? 59.839 48.924 27.351 1.00 29.51 215 ILE B O 1
ATOM 3973 N N . VAL B 1 228 ? 58.035 50.250 27.677 1.00 26.68 216 VAL B N 1
ATOM 3974 C CA . VAL B 1 228 ? 57.258 49.752 26.570 1.00 29.15 216 VAL B CA 1
ATOM 3975 C C . VAL B 1 228 ? 57.981 50.114 25.273 1.00 27.95 216 VAL B C 1
ATOM 3976 O O . VAL B 1 228 ? 58.559 51.188 25.126 1.00 29.37 216 VAL B O 1
ATOM 3980 N N . GLY B 1 229 ? 57.925 49.209 24.323 1.00 27.16 217 GLY B N 1
ATOM 3981 C CA . GLY B 1 229 ? 58.544 49.429 23.038 1.00 26.86 217 GLY B CA 1
ATOM 3982 C C . GLY B 1 229 ? 60.044 49.296 23.093 1.00 26.10 217 GLY B C 1
ATOM 3983 O O . GLY B 1 229 ? 60.598 48.538 23.893 1.00 25.39 217 GLY B O 1
ATOM 3984 N N . VAL B 1 230 ? 60.702 50.032 22.215 1.00 28.25 218 VAL B N 1
ATOM 3985 C CA . VAL B 1 230 ? 62.141 50.006 22.095 1.00 28.52 218 VAL B CA 1
ATOM 3986 C C . VAL B 1 230 ? 62.668 51.444 22.106 1.00 27.31 218 VAL B C 1
ATOM 3987 O O . VAL B 1 230 ? 62.864 52.025 21.058 1.00 27.46 218 VAL B O 1
ATOM 3991 N N . PRO B 1 231 ? 62.885 52.022 23.293 1.00 26.91 219 PRO B N 1
ATOM 3992 C CA . PRO B 1 231 ? 63.424 53.377 23.402 1.00 28.65 219 PRO B CA 1
ATOM 3993 C C . PRO B 1 231 ? 64.909 53.351 23.055 1.00 30.04 219 PRO B C 1
ATOM 3994 O O . PRO B 1 231 ? 65.725 52.976 23.886 1.00 27.28 219 PRO B O 1
ATOM 3998 N N . LEU B 1 232 ? 65.224 53.731 21.827 1.00 31.08 220 LEU B N 1
ATOM 3999 C CA . LEU B 1 232 ? 66.531 53.502 21.257 1.00 33.69 220 LEU B CA 1
ATOM 4000 C C . LEU B 1 232 ? 67.674 54.161 22.016 1.00 33.73 220 LEU B C 1
ATOM 4001 O O . LEU B 1 232 ? 68.812 53.709 21.925 1.00 34.70 220 LEU B O 1
ATOM 4006 N N . LYS B 1 233 ? 67.386 55.188 22.797 1.00 33.94 221 LYS B N 1
ATOM 4007 C CA . LYS B 1 233 ? 68.447 55.810 23.577 1.00 37.42 221 LYS B CA 1
ATOM 4008 C C . LYS B 1 233 ? 68.647 55.153 24.937 1.00 36.59 221 LYS B C 1
ATOM 4009 O O . LYS B 1 233 ? 69.570 55.527 25.656 1.00 37.72 221 LYS B O 1
ATOM 4015 N N . LEU B 1 234 ? 67.801 54.185 25.294 1.00 32.69 222 LEU B N 1
ATOM 4016 C CA . LEU B 1 234 ? 67.847 53.597 26.639 1.00 31.67 222 LEU B CA 1
ATOM 4017 C C . LEU B 1 234 ? 68.137 52.125 26.640 1.00 30.55 222 LEU B C 1
ATOM 4018 O O . LEU B 1 234 ? 68.564 51.583 27.650 1.00 32.95 222 LEU B O 1
ATOM 4023 N N . VAL B 1 235 ? 67.923 51.468 25.505 1.00 30.60 223 VAL B N 1
ATOM 4024 C CA . VAL B 1 235 ? 68.094 50.030 25.428 1.00 30.54 223 VAL B CA 1
ATOM 4025 C C . VAL B 1 235 ? 69.545 49.676 25.614 1.00 31.33 223 VAL B C 1
ATOM 4026 O O . VAL B 1 235 ? 70.410 50.510 25.403 1.00 31.20 223 VAL B O 1
ATOM 4030 N N . SER B 1 236 ? 69.801 48.431 25.998 1.00 31.54 224 SER B N 1
ATOM 4031 C CA . SER B 1 236 ? 71.144 48.007 26.339 1.00 33.34 224 SER B CA 1
ATOM 4032 C C . SER B 1 236 ? 72.023 47.893 25.115 1.00 35.21 224 SER B C 1
ATOM 4033 O O . SER B 1 236 ? 71.532 47.771 23.994 1.00 33.30 224 SER B O 1
ATOM 4036 N N . ARG B 1 237 ? 73.335 47.908 25.365 1.00 35.33 225 ARG B N 1
ATOM 4037 C CA . ARG B 1 237 ? 74.344 47.611 24.353 1.00 36.89 225 ARG B CA 1
ATOM 4038 C C . ARG B 1 237 ? 74.135 46.221 23.744 1.00 34.76 225 ARG B C 1
ATOM 4039 O O . ARG B 1 237 ? 74.268 46.060 22.540 1.00 35.65 225 ARG B O 1
ATOM 4043 N N . GLU B 1 238 ? 73.788 45.225 24.551 1.00 33.67 226 GLU B N 1
ATOM 4044 C CA . GLU B 1 238 ? 73.543 43.884 24.012 1.00 36.65 226 GLU B CA 1
ATOM 4045 C C . GLU B 1 238 ? 72.337 43.856 23.075 1.00 37.02 226 GLU B C 1
ATOM 4046 O O . GLU B 1 238 ? 72.349 43.160 22.042 1.00 36.79 226 GLU B O 1
ATOM 4052 N N . PHE B 1 239 ? 71.270 44.560 23.457 1.00 32.91 227 PHE B N 1
ATOM 4053 C CA . PHE B 1 239 ? 70.117 44.640 22.579 1.00 31.60 227 PHE B CA 1
ATOM 4054 C C . PHE B 1 239 ? 70.519 45.283 21.240 1.00 29.67 227 PHE B C 1
ATOM 4055 O O . PHE B 1 239 ? 70.174 44.771 20.183 1.00 32.25 227 PHE B O 1
ATOM 4071 N N . GLU B 1 241 ? 73.360 45.388 19.704 1.00 32.49 229 GLU B N 1
ATOM 4072 C CA . GLU B 1 241 ? 74.196 44.515 18.896 1.00 32.31 229 GLU B CA 1
ATOM 4073 C C . GLU B 1 241 ? 73.317 43.544 18.145 1.00 29.66 229 GLU B C 1
ATOM 4074 O O . GLU B 1 241 ? 73.545 43.275 16.968 1.00 27.43 229 GLU B O 1
ATOM 4076 N N . ALA B 1 242 ? 72.280 43.028 18.797 1.00 29.76 230 ALA B N 1
ATOM 4077 C CA . ALA B 1 242 ? 71.359 42.127 18.113 1.00 27.79 230 ALA B CA 1
ATOM 4078 C C . ALA B 1 242 ? 70.569 42.901 17.052 1.00 28.71 230 ALA B C 1
ATOM 4079 O O . ALA B 1 242 ? 70.360 42.417 15.938 1.00 26.74 230 ALA B O 1
ATOM 4081 N N . PHE B 1 243 ? 70.135 44.102 17.436 1.00 28.03 231 PHE B N 1
ATOM 4082 C CA . PHE B 1 243 ? 69.352 44.988 16.565 1.00 29.19 231 PHE B CA 1
ATOM 4083 C C . PHE B 1 243 ? 70.132 45.323 15.301 1.00 28.38 231 PHE B C 1
ATOM 4084 O O . PHE B 1 243 ? 69.610 45.220 14.209 1.00 27.00 231 PHE B O 1
ATOM 4092 N N . ASN B 1 244 ? 71.401 45.697 15.470 1.00 29.06 232 ASN B N 1
ATOM 4093 C CA . ASN B 1 244 ? 72.256 46.045 14.342 1.00 28.63 232 ASN B CA 1
ATOM 4094 C C . ASN B 1 244 ? 72.659 44.868 13.446 1.00 29.17 232 ASN B C 1
ATOM 4095 O O . ASN B 1 244 ? 72.829 45.053 12.243 1.00 30.14 232 ASN B O 1
ATOM 4100 N N . LYS B 1 245 ? 72.791 43.668 14.002 1.00 30.00 233 LYS B N 1
ATOM 4101 C CA . LYS B 1 245 ? 73.131 42.463 13.203 1.00 31.52 233 LYS B CA 1
ATOM 4102 C C . LYS B 1 245 ? 71.938 41.836 12.450 1.00 34.09 233 LYS B C 1
ATOM 4103 O O . LYS B 1 245 ? 72.122 41.130 11.446 1.00 35.63 233 LYS B O 1
ATOM 4105 N N . ALA B 1 246 ? 70.720 42.081 12.932 1.00 30.84 234 ALA B N 1
ATOM 4106 C CA . ALA B 1 246 ? 69.510 41.508 12.334 1.00 30.32 234 ALA B CA 1
ATOM 4107 C C . ALA B 1 246 ? 69.440 41.736 10.830 1.00 31.31 234 ALA B C 1
ATOM 4108 O O . ALA B 1 246 ? 69.702 42.814 10.351 1.00 28.08 234 ALA B O 1
ATOM 4110 N N . ASP B 1 247 ? 69.104 40.692 10.090 1.00 31.18 235 ASP B N 1
ATOM 4111 C CA . ASP B 1 247 ? 68.780 40.822 8.683 1.00 31.18 235 ASP B CA 1
ATOM 4112 C C . ASP B 1 247 ? 67.342 41.279 8.533 1.00 30.77 235 ASP B C 1
ATOM 4113 O O . ASP B 1 247 ? 67.037 42.028 7.614 1.00 26.48 235 ASP B O 1
ATOM 4118 N N . VAL B 1 248 ? 66.486 40.814 9.457 1.00 30.15 236 VAL B N 1
ATOM 4119 C CA . VAL B 1 248 ? 65.051 41.087 9.477 1.00 30.04 236 VAL B CA 1
ATOM 4120 C C . VAL B 1 248 ? 64.679 41.337 10.930 1.00 26.74 236 VAL B C 1
ATOM 4121 O O . VAL B 1 248 ? 65.167 40.637 11.805 1.00 27.53 236 VAL B O 1
ATOM 4125 N N . ILE B 1 249 ? 63.807 42.302 11.179 1.00 25.76 237 ILE B N 1
ATOM 4126 C CA . ILE B 1 249 ? 63.323 42.600 12.538 1.00 26.13 237 ILE B CA 1
ATOM 4127 C C . ILE B 1 249 ? 61.817 42.531 12.506 1.00 25.17 237 ILE B C 1
ATOM 4128 O O . ILE B 1 249 ? 61.179 43.213 11.716 1.00 24.73 237 ILE B O 1
ATOM 4133 N N . ILE B 1 250 ? 61.260 41.637 13.300 1.00 25.19 238 ILE B N 1
ATOM 4134 C CA . ILE B 1 250 ? 59.834 41.561 13.472 1.00 23.31 238 ILE B CA 1
ATOM 4135 C C . ILE B 1 250 ? 59.471 42.205 14.805 1.00 23.45 238 ILE B C 1
ATOM 4136 O O . ILE B 1 250 ? 59.925 41.761 15.877 1.00 25.17 238 ILE B O 1
ATOM 4141 N N . ALA B 1 251 ? 58.652 43.248 14.734 1.00 24.88 239 ALA B N 1
ATOM 4142 C CA . ALA B 1 251 ? 58.249 44.037 15.893 1.00 28.39 239 ALA B CA 1
ATOM 4143 C C . ALA B 1 251 ? 56.730 43.927 16.137 1.00 26.59 239 ALA B C 1
ATOM 4144 O O . ALA B 1 251 ? 55.924 44.327 15.291 1.00 28.89 239 ALA B O 1
ATOM 4146 N N . LYS B 1 252 ? 56.368 43.429 17.312 1.00 26.07 240 LYS B N 1
ATOM 4147 C CA . LYS B 1 252 ? 54.964 43.225 17.697 1.00 25.28 240 LYS B CA 1
ATOM 4148 C C . LYS B 1 252 ? 54.327 44.389 18.435 1.00 26.51 240 LYS B C 1
ATOM 4149 O O . LYS B 1 252 ? 54.887 44.887 19.407 1.00 27.74 240 LYS B O 1
ATOM 4155 N N . GLY B 1 253 ? 53.175 44.849 17.950 1.00 24.93 241 GLY B N 1
ATOM 4156 C CA . GLY B 1 253 ? 52.304 45.726 18.716 1.00 26.41 241 GLY B CA 1
ATOM 4157 C C . GLY B 1 253 ? 52.577 47.203 18.590 1.00 27.04 241 GLY B C 1
ATOM 4158 O O . GLY B 1 253 ? 53.506 47.639 17.887 1.00 27.69 241 GLY B O 1
ATOM 4159 N N . GLN B 1 254 ? 51.746 47.973 19.277 1.00 25.94 242 GLN B N 1
ATOM 4160 C CA . GLN B 1 254 ? 51.710 49.416 19.090 1.00 29.18 242 GLN B CA 1
ATOM 4161 C C . GLN B 1 254 ? 52.920 50.126 19.641 1.00 25.53 242 GLN B C 1
ATOM 4162 O O . GLN B 1 254 ? 53.443 51.016 18.986 1.00 25.83 242 GLN B O 1
ATOM 4168 N N . GLY B 1 255 ? 53.371 49.757 20.826 1.00 26.46 243 GLY B N 1
ATOM 4169 C CA . GLY B 1 255 ? 54.533 50.417 21.449 1.00 28.96 243 GLY B CA 1
ATOM 4170 C C . GLY B 1 255 ? 55.838 50.259 20.684 1.00 28.07 243 GLY B C 1
ATOM 4171 O O . GLY B 1 255 ? 56.586 51.217 20.485 1.00 29.57 243 GLY B O 1
ATOM 4172 N N . ASN B 1 256 ? 56.100 49.046 20.221 1.00 28.56 244 ASN B N 1
ATOM 4173 C CA . ASN B 1 256 ? 57.227 48.795 19.373 1.00 25.95 244 ASN B CA 1
ATOM 4174 C C . ASN B 1 256 ? 57.106 49.607 18.087 1.00 26.74 244 ASN B C 1
ATOM 4175 O O . ASN B 1 256 ? 58.068 50.189 17.624 1.00 29.75 244 ASN B O 1
ATOM 4180 N N . PHE B 1 257 ? 55.914 49.705 17.541 1.00 28.55 245 PHE B N 1
ATOM 4181 C CA . PHE B 1 257 ? 55.727 50.555 16.364 1.00 27.41 245 PHE B CA 1
ATOM 4182 C C . PHE B 1 257 ? 56.068 52.001 16.635 1.00 28.17 245 PHE B C 1
ATOM 4183 O O . PHE B 1 257 ? 56.843 52.624 15.891 1.00 26.87 245 PHE B O 1
ATOM 4191 N N . GLU B 1 258 ? 55.517 52.545 17.704 1.00 28.06 246 GLU B N 1
ATOM 4192 C CA . GLU B 1 258 ? 55.645 53.955 17.958 1.00 34.10 246 GLU B CA 1
ATOM 4193 C C . GLU B 1 258 ? 57.092 54.342 18.153 1.00 31.86 246 GLU B C 1
ATOM 4194 O O . GLU B 1 258 ? 57.497 55.412 17.726 1.00 35.12 246 GLU B O 1
ATOM 4200 N N . THR B 1 259 ? 57.852 53.485 18.827 1.00 28.26 247 THR B N 1
ATOM 4201 C CA . THR B 1 259 ? 59.251 53.754 19.117 1.00 30.03 247 THR B CA 1
ATOM 4202 C C . THR B 1 259 ? 60.199 53.475 17.947 1.00 30.61 247 THR B C 1
ATOM 4203 O O . THR B 1 259 ? 61.259 54.040 17.898 1.00 34.16 247 THR B O 1
ATOM 4207 N N . LEU B 1 260 ? 59.835 52.582 17.033 1.00 32.37 248 LEU B N 1
ATOM 4208 C CA . LEU B 1 260 ? 60.714 52.193 15.924 1.00 31.83 248 LEU B CA 1
ATOM 4209 C C . LEU B 1 260 ? 60.369 52.854 14.588 1.00 34.77 248 LEU B C 1
ATOM 4210 O O . LEU B 1 260 ? 61.160 52.822 13.645 1.00 36.34 248 LEU B O 1
ATOM 4215 N N . SER B 1 261 ? 59.198 53.462 14.500 1.00 38.57 249 SER B N 1
ATOM 4216 C CA . SER B 1 261 ? 58.747 54.029 13.244 1.00 41.19 249 SER B CA 1
ATOM 4217 C C . SER B 1 261 ? 59.352 55.419 13.035 1.00 44.78 249 SER B C 1
ATOM 4218 O O . SER B 1 261 ? 59.177 56.000 11.990 1.00 45.25 249 SER B O 1
ATOM 4221 N N . GLU B 1 262 ? 60.046 55.954 14.032 1.00 48.14 250 GLU B N 1
ATOM 4222 C CA . GLU B 1 262 ? 60.817 57.187 13.838 1.00 51.56 250 GLU B CA 1
ATOM 4223 C C . GLU B 1 262 ? 61.933 56.986 12.792 1.00 51.03 250 GLU B C 1
ATOM 4224 O O . GLU B 1 262 ? 62.184 57.861 11.970 1.00 52.89 250 GLU B O 1
ATOM 4226 N N . ILE B 1 263 ? 62.564 55.812 12.800 1.00 47.82 251 ILE B N 1
ATOM 4227 C CA . ILE B 1 263 ? 63.830 55.617 12.093 1.00 44.92 251 ILE B CA 1
ATOM 4228 C C . ILE B 1 263 ? 63.675 55.026 10.704 1.00 42.19 251 ILE B C 1
ATOM 4229 O O . ILE B 1 263 ? 62.756 54.276 10.434 1.00 39.64 251 ILE B O 1
ATOM 4234 N N . ASN B 1 264 ? 64.625 55.359 9.844 1.00 42.39 252 ASN B N 1
ATOM 4235 C CA . ASN B 1 264 ? 64.671 54.873 8.482 1.00 41.92 252 ASN B CA 1
ATOM 4236 C C . ASN B 1 264 ? 65.355 53.507 8.473 1.00 40.31 252 ASN B C 1
ATOM 4237 O O . ASN B 1 264 ? 66.588 53.429 8.537 1.00 39.05 252 ASN B O 1
ATOM 4242 N N . ASP B 1 265 ? 64.561 52.436 8.427 1.00 38.27 253 ASP B N 1
ATOM 4243 C CA . ASP B 1 265 ? 65.114 51.083 8.496 1.00 36.53 253 ASP B CA 1
ATOM 4244 C C . ASP B 1 265 ? 64.157 50.014 7.935 1.00 33.97 253 ASP B C 1
ATOM 4245 O O . ASP B 1 265 ? 63.203 49.623 8.590 1.00 32.04 253 ASP B O 1
ATOM 4250 N N . SER B 1 266 ? 64.458 49.529 6.728 1.00 31.21 254 SER B N 1
ATOM 4251 C CA . SER B 1 266 ? 63.557 48.664 5.970 1.00 29.22 254 SER B CA 1
ATOM 4252 C C . SER B 1 266 ? 63.616 47.204 6.391 1.00 26.38 254 SER B C 1
ATOM 4253 O O . SER B 1 266 ? 62.859 46.385 5.901 1.00 27.90 254 SER B O 1
ATOM 4256 N N . ARG B 1 267 ? 64.526 46.869 7.296 1.00 25.95 255 ARG B N 1
ATOM 4257 C CA . ARG B 1 267 ? 64.572 45.545 7.885 1.00 27.70 255 ARG B CA 1
ATOM 4258 C C . ARG B 1 267 ? 63.386 45.252 8.817 1.00 27.59 255 ARG B C 1
ATOM 4259 O O . ARG B 1 267 ? 63.152 44.091 9.182 1.00 26.60 255 ARG B O 1
ATOM 4267 N N . ILE B 1 268 ? 62.665 46.291 9.233 1.00 26.22 256 ILE B N 1
ATOM 4268 C CA . ILE B 1 268 ? 61.657 46.157 10.285 1.00 25.27 256 ILE B CA 1
ATOM 4269 C C . ILE B 1 268 ? 60.266 45.975 9.683 1.00 24.98 256 ILE B C 1
ATOM 4270 O O . ILE B 1 268 ? 59.864 46.747 8.778 1.00 23.68 256 ILE B O 1
ATOM 4275 N N . PHE B 1 269 ? 59.555 44.964 10.176 1.00 24.42 257 PHE B N 1
ATOM 4276 C CA . PHE B 1 269 ? 58.158 44.684 9.850 1.00 24.67 257 PHE B CA 1
ATOM 4277 C C . PHE B 1 269 ? 57.366 44.795 11.123 1.00 25.41 257 PHE B C 1
ATOM 4278 O O . PHE B 1 269 ? 57.720 44.189 12.177 1.00 26.32 257 PHE B O 1
ATOM 4286 N N . PHE B 1 270 ? 56.350 45.627 11.066 1.00 25.68 258 PHE B N 1
ATOM 4287 C CA . PHE B 1 270 ? 55.459 45.870 12.194 1.00 27.91 258 PHE B CA 1
ATOM 4288 C C . PHE B 1 270 ? 54.236 44.983 12.040 1.00 27.84 258 PHE B C 1
ATOM 4289 O O . PHE B 1 270 ? 53.572 45.056 11.001 1.00 27.86 258 PHE B O 1
ATOM 4297 N N . LEU B 1 271 ? 53.935 44.204 13.091 1.00 25.56 259 LEU B N 1
ATOM 4298 C CA . LEU B 1 271 ? 52.776 43.317 13.153 1.00 23.94 259 LEU B CA 1
ATOM 4299 C C . LEU B 1 271 ? 51.928 43.761 14.316 1.00 25.59 259 LEU B C 1
ATOM 4300 O O . LEU B 1 271 ? 52.339 43.626 15.454 1.00 26.66 259 LEU B O 1
ATOM 4305 N N . LEU B 1 272 ? 50.764 44.345 14.039 1.00 26.38 260 LEU B N 1
ATOM 4306 C CA . LEU B 1 272 ? 49.914 44.857 15.085 1.00 28.39 260 LEU B CA 1
ATOM 4307 C C . LEU B 1 272 ? 48.491 45.031 14.624 1.00 26.22 260 LEU B C 1
ATOM 4308 O O . LEU B 1 272 ? 48.205 45.058 13.430 1.00 25.62 260 LEU B O 1
ATOM 4313 N N . LYS B 1 273 ? 47.625 45.213 15.613 1.00 30.17 261 LYS B N 1
ATOM 4314 C CA . LYS B 1 273 ? 46.339 45.799 15.417 1.00 30.50 261 LYS B CA 1
ATOM 4315 C C . LYS B 1 273 ? 46.368 47.290 15.818 1.00 29.25 261 LYS B C 1
ATOM 4316 O O . LYS B 1 273 ? 46.814 47.665 16.896 1.00 27.09 261 LYS B O 1
ATOM 4322 N N . ALA B 1 274 ? 45.841 48.124 14.935 1.00 29.38 262 ALA B N 1
ATOM 4323 C CA . ALA B 1 274 ? 45.778 49.562 15.151 1.00 31.40 262 ALA B CA 1
ATOM 4324 C C . ALA B 1 274 ? 44.564 49.846 16.018 1.00 32.91 262 ALA B C 1
ATOM 4325 O O . ALA B 1 274 ? 43.561 50.392 15.564 1.00 32.55 262 ALA B O 1
ATOM 4327 N N . LYS B 1 275 ? 44.683 49.460 17.280 1.00 33.80 263 LYS B N 1
ATOM 4328 C CA . LYS B 1 275 ? 43.613 49.584 18.255 1.00 36.06 263 LYS B CA 1
ATOM 4329 C C . LYS B 1 275 ? 43.307 51.034 18.595 1.00 38.06 263 LYS B C 1
ATOM 4330 O O . LYS B 1 275 ? 42.143 51.389 18.749 1.00 40.10 263 LYS B O 1
ATOM 4336 N N . CYS B 1 276 ? 44.336 51.862 18.757 1.00 35.98 264 CYS B N 1
ATOM 4337 C CA A CYS B 1 276 ? 44.148 53.258 19.154 0.50 37.31 264 CYS B CA 1
ATOM 4338 C CA B CYS B 1 276 ? 44.068 53.239 19.152 0.50 37.90 264 CYS B CA 1
ATOM 4339 C C . CYS B 1 276 ? 43.960 54.145 17.931 1.00 35.74 264 CYS B C 1
ATOM 4340 O O . CYS B 1 276 ? 44.643 53.941 16.931 1.00 33.53 264 CYS B O 1
ATOM 4345 N N . PRO B 1 277 ? 43.061 55.151 18.008 1.00 34.44 265 PRO B N 1
ATOM 4346 C CA . PRO B 1 277 ? 42.848 55.966 16.817 1.00 33.15 265 PRO B CA 1
ATOM 4347 C C . PRO B 1 277 ? 44.083 56.743 16.402 1.00 31.93 265 PRO B C 1
ATOM 4348 O O . PRO B 1 277 ? 44.284 56.995 15.202 1.00 31.45 265 PRO B O 1
ATOM 4352 N N . ALA B 1 278 ? 44.920 57.091 17.367 1.00 31.80 266 ALA B N 1
ATOM 4353 C CA . ALA B 1 278 ? 46.169 57.784 17.054 1.00 32.26 266 ALA B CA 1
ATOM 4354 C C . ALA B 1 278 ? 47.052 56.918 16.169 1.00 31.51 266 ALA B C 1
ATOM 4355 O O . ALA B 1 278 ? 47.579 57.389 15.171 1.00 34.45 266 ALA B O 1
ATOM 4357 N N . VAL B 1 279 ? 47.223 55.654 16.543 1.00 30.10 267 VAL B N 1
ATOM 4358 C CA . VAL B 1 279 ? 48.031 54.723 15.756 1.00 31.23 267 VAL B CA 1
ATOM 4359 C C . VAL B 1 279 ? 47.369 54.460 14.398 1.00 31.75 267 VAL B C 1
ATOM 4360 O O . VAL B 1 279 ? 48.034 54.495 13.360 1.00 32.60 267 VAL B O 1
ATOM 4364 N N . ALA B 1 280 ? 46.052 54.281 14.379 1.00 30.40 268 ALA B N 1
ATOM 4365 C CA . ALA B 1 280 ? 45.369 54.114 13.112 1.00 27.93 268 ALA B CA 1
ATOM 4366 C C . ALA B 1 280 ? 45.628 55.321 12.225 1.00 30.75 268 ALA B C 1
ATOM 4367 O O . ALA B 1 280 ? 45.864 55.177 11.026 1.00 28.49 268 ALA B O 1
ATOM 4369 N N . ARG B 1 281 ? 45.583 56.520 12.811 1.00 31.06 269 ARG B N 1
ATOM 4370 C CA . ARG B 1 281 ? 45.840 57.727 12.054 1.00 33.66 269 ARG B CA 1
ATOM 4371 C C . ARG B 1 281 ? 47.320 57.804 11.625 1.00 35.46 269 ARG B C 1
ATOM 4372 O O . ARG B 1 281 ? 47.593 58.164 10.491 1.00 36.69 269 ARG B O 1
ATOM 4380 N N . GLU B 1 282 ? 48.256 57.430 12.497 1.00 40.07 270 GLU B N 1
ATOM 4381 C CA . GLU B 1 282 ? 49.687 57.370 12.129 1.00 44.94 270 GLU B CA 1
ATOM 4382 C C . GLU B 1 282 ? 49.859 56.443 10.908 1.00 44.80 270 GLU B C 1
ATOM 4383 O O . GLU B 1 282 ? 50.412 56.858 9.904 1.00 44.65 270 GLU B O 1
ATOM 4389 N N . LEU B 1 283 ? 49.320 55.224 10.982 1.00 44.46 271 LEU B N 1
ATOM 4390 C CA . LEU B 1 283 ? 49.372 54.242 9.874 1.00 44.08 271 LEU B CA 1
ATOM 4391 C C . LEU B 1 283 ? 48.495 54.543 8.642 1.00 43.67 271 LEU B C 1
ATOM 4392 O O . LEU B 1 283 ? 48.629 53.884 7.616 1.00 47.40 271 LEU B O 1
ATOM 4397 N N . LYS B 1 284 ? 47.588 55.504 8.745 1.00 43.37 272 LYS B N 1
ATOM 4398 C CA . LYS B 1 284 ? 46.605 55.780 7.686 1.00 43.17 272 LYS B CA 1
ATOM 4399 C C . LYS B 1 284 ? 45.753 54.549 7.360 1.00 41.74 272 LYS B C 1
ATOM 4400 O O . LYS B 1 284 ? 45.555 54.189 6.186 1.00 41.35 272 LYS B O 1
ATOM 4403 N N . VAL B 1 285 ? 45.236 53.921 8.413 1.00 35.64 273 VAL B N 1
ATOM 4404 C CA . VAL B 1 285 ? 44.311 52.814 8.272 1.00 32.55 273 VAL B CA 1
ATOM 4405 C C . VAL B 1 285 ? 43.096 53.046 9.141 1.00 31.69 273 VAL B C 1
ATOM 4406 O O . VAL B 1 285 ? 43.152 53.852 10.058 1.00 31.79 273 VAL B O 1
ATOM 4410 N N . PRO B 1 286 ? 42.008 52.300 8.898 1.00 32.56 274 PRO B N 1
ATOM 4411 C CA . PRO B 1 286 ? 40.870 52.400 9.798 1.00 29.81 274 PRO B 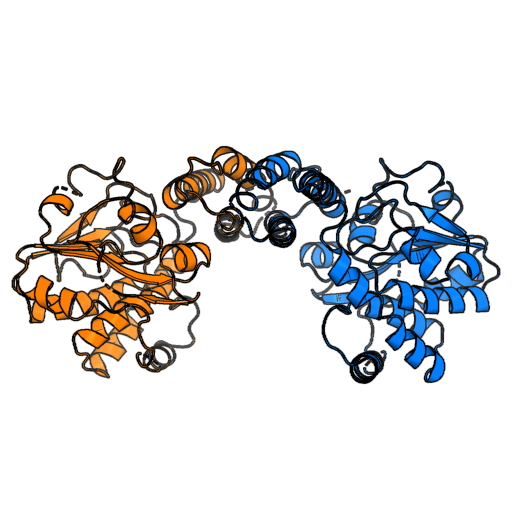CA 1
ATOM 4412 C C . PRO B 1 286 ? 41.183 51.872 11.165 1.00 30.85 274 PRO B C 1
ATOM 4413 O O . PRO B 1 286 ? 42.005 50.930 11.311 1.00 28.18 274 PRO B O 1
ATOM 4417 N N . LYS B 1 287 ? 40.539 52.444 12.176 1.00 30.89 275 LYS B N 1
ATOM 4418 C CA . LYS B 1 287 ? 40.715 51.963 13.529 1.00 35.12 275 LYS B CA 1
ATOM 4419 C C . LYS B 1 287 ? 40.421 50.481 13.557 1.00 35.45 275 LYS B C 1
ATOM 4420 O O . LYS B 1 287 ? 39.432 50.035 13.016 1.00 32.33 275 LYS B O 1
ATOM 4426 N N . GLY B 1 288 ? 41.281 49.717 14.207 1.00 34.30 276 GLY B N 1
ATOM 4427 C CA . GLY B 1 288 ? 41.051 48.286 14.340 1.00 36.32 276 GLY B CA 1
ATOM 4428 C C . GLY B 1 288 ? 41.712 47.462 13.256 1.00 34.46 276 GLY B C 1
ATOM 4429 O O . GLY B 1 288 ? 41.760 46.244 13.369 1.00 38.88 276 GLY B O 1
ATOM 4430 N N . ALA B 1 289 ? 42.237 48.107 12.219 1.00 29.27 277 ALA B N 1
ATOM 4431 C CA . ALA B 1 289 ? 42.875 47.389 11.140 1.00 31.26 277 ALA B CA 1
ATOM 4432 C C . ALA B 1 289 ? 44.011 46.467 11.650 1.00 31.69 277 ALA B C 1
ATOM 4433 O O . ALA B 1 289 ? 44.725 46.780 12.631 1.00 33.23 277 ALA B O 1
ATOM 4435 N N . LEU B 1 290 ? 44.155 45.319 11.001 1.00 33.41 278 LEU B N 1
ATOM 4436 C CA . LEU B 1 290 ? 45.277 44.440 11.256 1.00 32.19 278 LEU B CA 1
ATOM 4437 C C . LEU B 1 290 ? 46.292 44.720 10.187 1.00 30.93 278 LEU B C 1
ATOM 4438 O O . LEU B 1 290 ? 45.943 44.871 9.029 1.00 30.47 278 LEU B O 1
ATOM 4443 N N . VAL B 1 291 ? 47.558 44.752 10.578 1.00 29.20 279 VAL B N 1
ATOM 4444 C CA . VAL B 1 291 ? 48.615 45.277 9.749 1.00 29.17 279 VAL B CA 1
ATOM 4445 C C . VAL B 1 291 ? 49.855 44.381 9.870 1.00 27.95 279 VAL B C 1
ATOM 4446 O O . VAL B 1 291 ? 50.220 43.979 10.961 1.00 24.40 279 VAL B O 1
ATOM 4450 N N . CYS B 1 292 ? 50.423 44.018 8.733 1.00 27.14 280 CYS B N 1
ATOM 4451 C CA . CYS B 1 292 ? 51.812 43.582 8.629 1.00 27.86 280 CYS B CA 1
ATOM 4452 C C . CYS B 1 292 ? 52.425 44.596 7.660 1.00 30.38 280 CYS B C 1
ATOM 4453 O O . CYS B 1 292 ? 52.110 44.602 6.452 1.00 29.90 280 CYS B O 1
ATOM 4464 N N . ARG B 1 294 ? 55.919 46.719 6.367 1.00 25.83 282 ARG B N 1
ATOM 4465 C CA . ARG B 1 294 ? 57.358 46.932 6.341 1.00 25.97 282 ARG B CA 1
ATOM 4466 C C . ARG B 1 294 ? 57.615 48.415 6.541 1.00 27.30 282 ARG B C 1
ATOM 4467 O O . ARG B 1 294 ? 56.869 49.279 6.053 1.00 25.30 282 ARG B O 1
ATOM 4475 N N . ASN B 1 295 ? 58.687 48.705 7.266 1.00 30.79 283 ASN B N 1
ATOM 4476 C CA . ASN B 1 295 ? 59.032 50.063 7.627 1.00 31.04 283 ASN B CA 1
ATOM 4477 C C . ASN B 1 295 ? 59.620 50.787 6.409 1.00 33.39 283 ASN B C 1
ATOM 4478 O O . ASN B 1 295 ? 60.829 50.853 6.224 1.00 34.60 283 ASN B O 1
ATOM 4483 N N . LYS B 1 296 ? 58.749 51.262 5.531 1.00 35.56 284 LYS B N 1
ATOM 4484 C CA . LYS B 1 296 ? 59.162 52.065 4.370 1.00 35.58 284 LYS B CA 1
ATOM 4485 C C . LYS B 1 296 ? 58.276 53.296 4.210 1.00 33.98 284 LYS B C 1
ATOM 4486 O O . LYS B 1 296 ? 57.182 53.372 4.766 1.00 34.79 284 LYS B O 1
ATOM 4492 N N . PHE B 1 297 ? 58.756 54.250 3.420 1.00 32.09 285 PHE B N 1
ATOM 4493 C CA . PHE B 1 297 ? 57.964 55.441 3.064 1.00 33.01 285 PHE B CA 1
ATOM 4494 C C . PHE B 1 297 ? 56.680 54.972 2.353 1.00 31.75 285 PHE B C 1
ATOM 4495 O O . PHE B 1 297 ? 56.751 54.106 1.503 1.00 28.27 285 PHE B O 1
ATOM 4503 N N . LYS B 1 298 ? 55.523 55.512 2.728 1.00 36.34 286 LYS B N 1
ATOM 4504 C CA . LYS B 1 298 ? 54.234 55.137 2.093 1.00 41.46 286 LYS B CA 1
ATOM 4505 C C . LYS B 1 298 ? 53.558 56.405 1.586 1.00 42.23 286 LYS B C 1
ATOM 4506 O O . LYS B 1 298 ? 53.558 57.401 2.293 1.00 42.17 286 LYS B O 1
ATOM 4509 N N . LEU B 1 299 ? 52.994 56.365 0.378 1.00 45.78 287 LEU B N 1
ATOM 4510 C CA . LEU B 1 299 ? 52.422 57.566 -0.265 1.00 50.08 287 LEU B CA 1
ATOM 4511 C C . LEU B 1 299 ? 52.873 57.827 -1.727 1.00 53.24 287 LEU B C 1
ATOM 4512 O O . LEU B 1 299 ? 53.269 58.949 -2.086 1.00 54.08 287 LEU B O 1
#

Sequence (554 aa):
HKVQYECLTCCANQCQRIVVEATQDDDIRRRAILAAKLLAKEYNENAIPAIAGSLIFLELYKKFLGNDDPFIEYKLKSEEARKVADIIKRKLKLDFELAVKLAIIGNVIDFSVGFSPEDLEEEVEKLKDKLYIDDSKELFEEVKRAENILYITDNVGEHYFDAILIEKIREISNAEVYIAGKEGPIINDATVVEDLKRAGLEKLGKVISTGTRIVGVPLKLVSREFEAFNKADVIIAKGQGNFETLSEINDSRIFFLLKAKCCPAVARELKVPKGALVCRNKKVQYECLTCCANQCQRIVEATQDDIRRRAILAAKLLAKEYNENAIPAIAGSLIFLELYKFLGNDDPFIEYKLKSEEARKVADIIKRKLKLDFELAVKLAIIGNVIDFSVGFSPEEDLEEEEVEKLKDKLYIDDSSKELFEEVKRAENILYITDNVGEHYFDAILIEKIREISNAEVYIAGKEGPIIINNDATVVEEDLKRRAGLLEKLGKVISTGTRIVGVPLKLVSREFEAFNKADVIIAKGQGNFETLSEINDSRI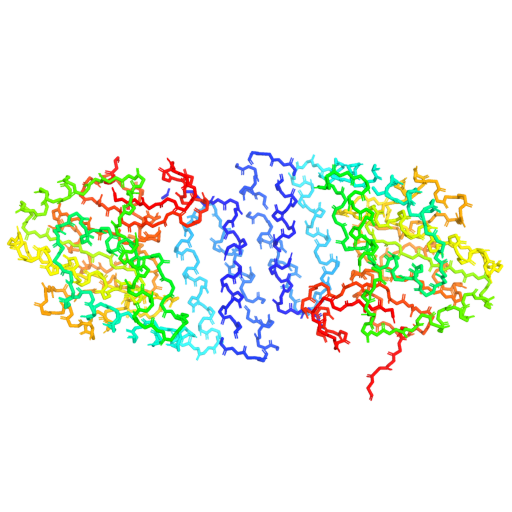FFLLKAKCCPAVARELKVPKGALVCRNKFKL

Foldseek 3Di:
DDDDPCLLVCCVVLLVLLVLDPDVLSVVLCVLVVLSVVAVDDPHLSLFSVQVSQCVSCVSSVHQASCVLQLVQLQVLLLLLVVCVVPDDDALQLLLVLLQVQQVDRSSDDDDSVVVNVVSVCSPDDFPAGPRVVVLVLLQPKQAEEEEFFFRSSLSSVLSNLVNSQVRHNHAYEYEFACGATNRTAHLVSCVVSVCVVRHHYYYQQHNTGARQPVRGDPVVVSVVRTSAYEHEEQSNCSRPLPDDDFNYKYFYFQQDPVSCVVVVHDHRGTYITRD/DDDPCLLVCVVVLLVLLVLDPDVLSVVLCVLVVLSVVQVDPPHQSLFSVQVSSCVSCVSSVHNASCPPQLVLLQVLLLLLVVCVVPHDDALQLLLVLLQVQQVDSSNDDPDSVVVNVVSVCSPDDFPADPSVVVLVQLLPWQAEEEEFFFRNSVSSVLSSLVNSVVRHNHAYEYEFACGATHGTDHLVNCVVSVCVVRHHYDHQQHNTHARQPVRGDPVVVSVVRHSAYEHEEDRNCSRPLVDDDFSYKYWYFQQDVVSCVVVVHDHRGTYITNDDDD

Organism: Pyrococcus horikoshii (strain ATCC 700860 / DSM 12428 / JCM 9974 / NBRC 100139 / OT-3) (NCBI:txid70601)

CATH classification: 1.10.8.380 (+2 more: 1.10.285.20, 3.40.50.10880)

B-factor: mean 36.5, std 10.55, range [6.2, 97.81]

Secondary structure (P-SEA, 3-state):
cccccccccccaaaaaaaccccccccccccaaaaaaaacccccccaaaaaaaaaaaaaaaacccccaaaaaaaaaccaaaaaaaaacccccaaaaaaaaaaaacccccccccaaaaaaaaacccccccccaaaaaaaaaaaccbbbbbbccaaaaaaaaaaaaaaaaccccbbbbbbbcccccccccaaaaaaaccccccbbbbccccccccccccccccccccccccbbbbccaaaaaacccccccccccccccccaaaaaaacccccccccccc/ccccccccccaaaaaaaccccccccccccaaaaaaaacccccccaaaaaaaaaaaaaaaacccccaaaaaaaaaccaaaaaaaaacccccaaaaaaaaaaaacccccccccaaaaaaaaacccccccccaaaaaaaaaaaccbbbbbbccccaaaaaaaaaaaaaaccccbbbbbbccccccccccaaaaaaaccccccbbbbccccccccccccccccccccccccbbbbbccaaaaacccccccccccccccccaaaaaaaccccccccccccccc

InterPro domains:
  IPR002791 Damage-control phosphatase ARMT1-like, metal-binding domain [PF01937] (4-278)
  IPR014444 Damage-control phosphatase PH1575-like [PIRSF006593] (1-284)
  IPR036075 Damage-control phosphatase ARMT1-like, metal-binding domain superfamily [SSF111321] (1-283)
  IPR053636 Damage-control nucleotide phosphatase I [NF040824] (1-281)

Radius of gyration: 28.61 Å; Cα contacts (8 Å, |Δi|>4): 1071; chains: 2; bounding box: 77×66×57 Å

Solvent-accessible surface area: 23688 Å² total